Protein AF-0000000076768616 (afdb_homodimer)

Organism: Aegilops tauschii subsp. strangulata (NCBI:txid200361)

Nearest PDB structures (foldseek):
  6e4b-assembly2_D  TM=9.275E-01  e=1.689E-17  Escherichia coli K-12
  4ij6-assembly1_B  TM=8.969E-01  e=1.134E-17  Hydrogenobacter thermophilus TK-6
  6e4b-assembly2_C  TM=8.579E-01  e=7.127E-18  Escherichia coli K-12
  4qih-assembly1_B  TM=8.768E-01  e=6.083E-16  Mycobacterium tuberculosis H37Rv
  6nru-assembly5_E  TM=8.543E-01  e=1.880E-15  Shigella flexneri 2a

Foldseek 3Di:
DFFFFAPFKAKEKEWEFFDWPCNVVQFAAFQNQPIAHDPRRLVQLLQLLVVCVPPDAQEEEFAPRHRQVSSCCNSCPPPPHDHHYDNLLGGFHQDPRGGDHLVRCCVVPPPLSVCCVPPLQPRDDPNDNRLQVLLVSLSVVSRVQRPDPIRYYYYGGHFQSVQSNVQVNVPHDSVCRVVAGADHRFMWMKMWGGDPPRDGTDIDGPDGHDGDPPPPD/DFFFFAPFKAKEKEWEFFDWPCNVVQFAAFQNQPIAHDPRRLVQLLQLLVVCVPPDAQEEEFAPRHR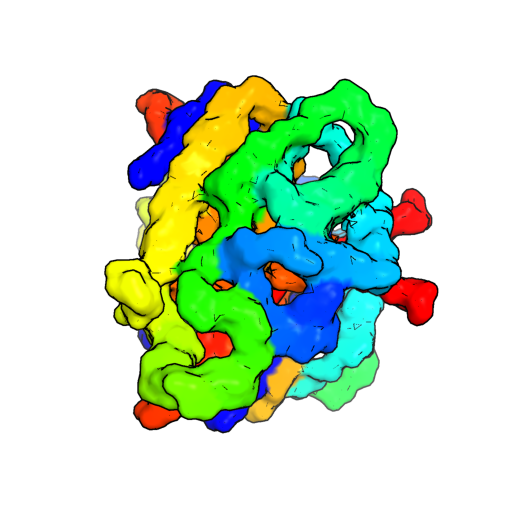QVSSCCNSCPPPPHDHHYDNLLGGFHQDPRGGDHLVRCCVVPPPLSVCCVVPLQPRDDPNDRRLQVLLVSLSVVSRVQRPDPIRYYYYGGHFQSVQSNVQVNVPHDSVCRVVAGADHRFMWMKMWGGDPPRDGTDIDGPDGHDGDPPPPD

Secondary structure (DSSP, 8-state):
-PPPP-SS-EEEEEEE---BHHHHHTB--TT-----B-HHHHHHHHHHHHHTTT---SEEEE-SSHHHHHHHHHHHTT--S-EEE-GGGSPPP-GGGTT-BHHHHHHHHTHHHHHHHH-GGG--BTTB-HHHHHHHHHHHHHHHHHHSS-SEEEEEE-HHHHHHHHHHHTT--GGGTTTB---TT-EEEEEEE--GGGPPPEEEEEEEEE----TT-/-PPPP-SS-EEEEEEE---BHHHHHTB--TT-----B-HHHHHHHHHHHHHTTT---SEEEE-SSHHHHHHHHHHHTT--S-EEE-GGGSPPP-GGGTT-BHHHHHHHHTHHHHHHHH-GGG--BTTB-HHHHHHHHHHHHHHHHHHSS-SEEEEEE-HHHHHHHHHHHTT--GGGTTTB---TT-EEEEEEE--GGGPPPEEEEEEEEE----TT-

Solvent-accessible surface area (backbone atoms only — not comparable to full-atom values): 22005 Å² total; per-residue (Å²): 128,82,64,65,56,37,95,56,58,34,38,40,38,41,28,24,23,24,41,24,48,33,62,77,69,52,31,39,48,43,56,59,63,81,41,38,57,33,74,66,10,49,50,38,19,48,50,41,23,61,74,46,58,87,59,74,64,57,35,30,40,24,10,64,40,48,28,16,37,54,27,40,50,53,42,48,57,84,58,91,59,54,76,42,72,36,72,70,38,34,35,41,57,46,64,90,53,43,68,31,34,62,69,54,37,42,71,74,44,40,68,60,41,50,37,41,74,74,42,41,56,79,27,67,53,93,88,34,44,36,46,53,54,40,44,54,36,25,52,55,47,48,48,57,61,68,66,39,88,53,47,26,36,37,35,25,22,28,55,61,35,48,38,31,39,56,32,48,67,70,70,45,63,58,88,48,69,83,23,52,45,57,48,66,30,10,34,26,32,38,40,36,37,49,37,79,92,71,33,49,42,48,57,26,47,48,28,32,28,44,61,89,75,69,75,88,108,131,82,64,64,56,39,95,56,58,33,38,41,38,39,28,23,24,25,42,24,49,32,61,76,68,52,30,38,49,44,56,58,63,81,41,38,57,34,73,66,10,50,52,39,18,47,51,40,22,61,74,46,60,86,59,75,65,57,34,32,40,25,9,66,39,48,27,17,38,53,30,40,50,53,42,48,56,83,58,90,59,54,75,43,71,36,72,70,39,32,34,41,57,47,65,88,54,42,68,31,37,63,69,53,37,43,72,75,45,39,68,60,42,50,37,41,74,74,42,41,55,78,28,65,53,93,89,34,42,37,47,52,54,39,43,53,36,26,51,56,48,49,48,57,61,68,66,38,89,53,46,26,34,35,35,24,22,27,57,62,36,48,37,31,38,56,31,49,67,70,71,44,64,60,86,49,68,85,23,51,45,58,49,67,29,11,34,26,33,38,38,36,37,47,36,78,90,71,33,48,42,50,56,27,45,49,27,31,29,43,59,87,74,70,77,87,107

InterPro domains:
  IPR001345 Phosphoglycerate/bisphosphoglycerate mutase, active site [PS00175] (14-23)
  IPR013078 Histidine phosphatase superfamily, clade-1 [PF00300] (12-195)
  IPR013078 Histidine phosphatase superfamily, clade-1 [SM00855] (11-165)
  IPR013078 Histidine phosphatase superfamily, clade-1 [cd07067] (11-199)
  IPR029033 Histidine phosphatase superfamily [G3DSA:3.40.50.1240] (10-214)
  IPR029033 Histidine phosphatase superfamily [SSF53254] (10-208)
  IPR050275 Phosphoglycerate Mutase/Phosphatase [PTHR48100] (5-196)

pLDDT: mean 94.3, std 9.16, range [26.78, 98.81]

Radius of gyration: 22.11 Å; Cα contacts (8 Å, |Δi|>4): 945; chains: 2; bounding box: 49×60×54 Å

Structure (mmCIF, N/CA/C/O backbone):
data_AF-0000000076768616-model_v1
#
loop_
_entity.id
_entity.type
_entity.pdbx_description
1 polymer 2-carboxy-D-arabinitol-1-phosphatase
#
loop_
_atom_site.group_PDB
_atom_site.id
_atom_site.type_symbol
_atom_site.label_atom_id
_atom_site.label_alt_id
_atom_site.label_comp_id
_atom_site.label_asym_id
_atom_site.label_entity_id
_atom_site.label_seq_id
_atom_site.pdbx_PDB_ins_code
_atom_site.Cartn_x
_atom_site.Cartn_y
_atom_site.Cartn_z
_atom_site.occupancy
_atom_site.B_iso_or_equiv
_atom_site.auth_seq_id
_atom_site.auth_comp_id
_atom_site.auth_asym_id
_atom_site.auth_atom_id
_atom_site.pdbx_PDB_model_num
ATOM 1 N N . PRO A 1 1 ? -10.961 -3.754 -18.469 1 75.12 1 PRO A N 1
ATOM 2 C CA . PRO A 1 1 ? -12.328 -3.301 -18.188 1 75.12 1 PRO A CA 1
ATOM 3 C C . PRO A 1 1 ? -12.461 -2.641 -16.812 1 75.12 1 PRO A C 1
ATOM 5 O O . PRO A 1 1 ? -11.703 -2.971 -15.898 1 75.12 1 PRO A O 1
ATOM 8 N N . PRO A 1 2 ? -13.414 -1.678 -16.672 1 87.44 2 PRO A N 1
ATOM 9 C CA . PRO A 1 2 ? -13.672 -1.09 -15.359 1 87.44 2 PRO A CA 1
ATOM 10 C C . PRO A 1 2 ? -14.25 -2.096 -14.367 1 87.44 2 PRO A C 1
ATOM 12 O O . PRO A 1 2 ? -14.812 -3.113 -14.773 1 87.44 2 PRO A O 1
ATOM 15 N N . LEU A 1 3 ? -14.008 -1.888 -13.094 1 96 3 LEU A N 1
ATOM 16 C CA . LEU A 1 3 ? -14.594 -2.717 -12.047 1 96 3 LEU A CA 1
ATOM 17 C C . LEU A 1 3 ? -16.109 -2.689 -12.117 1 96 3 LEU A C 1
ATOM 19 O O . LEU A 1 3 ? -16.703 -1.68 -12.508 1 96 3 LEU A O 1
ATOM 23 N N . PRO A 1 4 ? -16.766 -3.781 -11.836 1 95.69 4 PRO A N 1
ATOM 24 C CA . PRO A 1 4 ? -18.234 -3.799 -11.844 1 95.69 4 PRO A CA 1
ATOM 25 C C . PRO A 1 4 ? -18.844 -2.91 -10.758 1 95.69 4 PRO A C 1
ATOM 27 O O . PRO A 1 4 ? -18.25 -2.742 -9.688 1 95.69 4 PRO A O 1
ATOM 30 N N . PRO A 1 5 ? -19.984 -2.316 -11.078 1 95.31 5 PRO A N 1
ATOM 31 C CA . PRO A 1 5 ? -20.656 -1.546 -10.031 1 95.31 5 PRO A CA 1
ATOM 32 C C . PRO A 1 5 ? -21.031 -2.398 -8.82 1 95.31 5 PRO A C 1
ATOM 34 O O . PRO A 1 5 ? -21.25 -3.604 -8.953 1 95.31 5 PRO A O 1
ATOM 37 N N . LEU A 1 6 ? -21.031 -1.812 -7.656 1 96.44 6 LEU A N 1
ATOM 38 C CA . LEU A 1 6 ? -21.375 -2.494 -6.41 1 96.44 6 LEU A CA 1
ATOM 39 C C . LEU A 1 6 ? -22.594 -1.862 -5.758 1 96.44 6 LEU A C 1
ATOM 41 O O . LEU A 1 6 ? -22.75 -0.64 -5.785 1 96.44 6 LEU A O 1
ATOM 45 N N . ALA A 1 7 ? -23.391 -2.684 -5.207 1 93.5 7 ALA A N 1
ATOM 46 C CA . ALA A 1 7 ? -24.578 -2.213 -4.488 1 93.5 7 ALA A CA 1
ATOM 47 C C . ALA A 1 7 ? -24.234 -1.854 -3.047 1 93.5 7 ALA A C 1
ATOM 49 O O . ALA A 1 7 ? -24.891 -1.015 -2.434 1 93.5 7 ALA A O 1
ATOM 50 N N . GLU A 1 8 ? -23.203 -2.539 -2.527 1 95.62 8 GLU A N 1
ATOM 51 C CA . GLU A 1 8 ? -22.766 -2.324 -1.15 1 95.62 8 GLU A CA 1
ATOM 52 C C . GLU A 1 8 ? -21.25 -2.336 -1.046 1 95.62 8 GLU A C 1
ATOM 54 O O . GLU A 1 8 ? -20.562 -2.867 -1.923 1 95.62 8 GLU A O 1
ATOM 59 N N . ALA A 1 9 ? -20.797 -1.754 0.053 1 97.38 9 ALA A N 1
ATOM 60 C CA . ALA A 1 9 ? -19.359 -1.729 0.29 1 97.38 9 ALA A CA 1
ATOM 61 C C . ALA A 1 9 ? -18.812 -3.143 0.448 1 97.38 9 ALA A C 1
ATOM 63 O O . ALA A 1 9 ? -19.484 -4.023 0.981 1 97.38 9 ALA A O 1
ATOM 64 N N . LYS A 1 10 ? -17.656 -3.32 -0.034 1 97.94 10 LYS A N 1
ATOM 65 C CA . LYS A 1 10 ? -17 -4.625 0.04 1 97.94 10 LYS A CA 1
ATOM 66 C C . LYS A 1 10 ? -15.539 -4.488 0.464 1 97.94 10 LYS A C 1
ATOM 68 O O . LYS A 1 10 ? -14.844 -3.564 0.031 1 97.94 10 LYS A O 1
ATOM 73 N N . ARG A 1 11 ? -15.156 -5.379 1.298 1 98.38 11 ARG A N 1
ATOM 74 C CA . ARG A 1 11 ? -13.75 -5.488 1.665 1 98.38 11 ARG A CA 1
ATOM 75 C C . ARG A 1 11 ? -13.141 -6.777 1.126 1 98.38 11 ARG A C 1
ATOM 77 O O . ARG A 1 11 ? -13.742 -7.848 1.233 1 98.38 11 ARG A O 1
ATOM 84 N N . VAL A 1 12 ? -11.984 -6.691 0.519 1 98.56 12 VAL A N 1
ATOM 85 C CA . VAL A 1 12 ? -11.25 -7.848 0.017 1 98.56 12 VAL A CA 1
ATOM 86 C C . VAL A 1 12 ? -9.867 -7.898 0.663 1 98.56 12 VAL A C 1
ATOM 88 O O . VAL A 1 12 ? -9.102 -6.934 0.59 1 98.56 12 VAL A O 1
ATOM 91 N N . VAL A 1 13 ? -9.531 -8.992 1.31 1 98.38 13 VAL A N 1
ATOM 92 C CA . VAL A 1 13 ? -8.227 -9.234 1.906 1 98.38 13 VAL A CA 1
ATOM 93 C C . VAL A 1 13 ? -7.441 -10.227 1.046 1 98.38 13 VAL A C 1
ATOM 95 O O . VAL A 1 13 ? -7.91 -11.336 0.782 1 98.38 13 VAL A O 1
ATOM 98 N N . LEU A 1 14 ? -6.297 -9.805 0.548 1 98.62 14 LEU A N 1
ATOM 99 C CA . LEU A 1 14 ? -5.414 -10.633 -0.269 1 98.62 14 LEU A CA 1
ATOM 100 C C . LEU A 1 14 ? -4.258 -11.18 0.561 1 98.62 14 LEU A C 1
ATOM 102 O O . LEU A 1 14 ? -3.541 -10.414 1.214 1 98.62 14 LEU A O 1
ATOM 106 N N . VAL A 1 15 ? -4.043 -12.469 0.517 1 98.38 15 VAL A N 1
ATOM 107 C CA . VAL A 1 15 ? -2.934 -13.102 1.23 1 98.38 15 VAL A CA 1
ATOM 108 C C . VAL A 1 15 ? -2.084 -13.914 0.256 1 98.38 15 VAL A C 1
ATOM 110 O O . VAL A 1 15 ? -2.617 -14.648 -0.576 1 98.38 15 VAL A O 1
ATOM 113 N N . ARG A 1 16 ? -0.813 -13.719 0.316 1 98.69 16 ARG A N 1
ATOM 114 C CA . ARG A 1 16 ? 0.1 -14.578 -0.428 1 98.69 16 ARG A CA 1
ATOM 115 C C . ARG A 1 16 ? 0.309 -15.906 0.293 1 98.69 16 ARG A C 1
ATOM 117 O O . ARG A 1 16 ? 0.349 -15.953 1.524 1 98.69 16 ARG A O 1
ATOM 124 N N . HIS A 1 17 ? 0.517 -16.906 -0.441 1 98.69 17 HIS A N 1
ATOM 125 C CA . HIS A 1 17 ? 0.752 -18.219 0.17 1 98.69 17 HIS A CA 1
ATOM 126 C C . HIS A 1 17 ? 2.012 -18.203 1.027 1 98.69 17 HIS A C 1
ATOM 128 O O . HIS A 1 17 ? 2.852 -17.312 0.892 1 98.69 17 HIS A O 1
ATOM 134 N N . GLY A 1 18 ? 2.111 -19.25 1.915 1 98.31 18 GLY A N 1
ATOM 135 C CA . GLY A 1 18 ? 3.301 -19.406 2.736 1 98.31 18 GLY A CA 1
ATOM 136 C C . GLY A 1 18 ? 4.516 -19.859 1.947 1 98.31 18 GLY A C 1
ATOM 137 O O . GLY A 1 18 ? 4.402 -20.203 0.767 1 98.31 18 GLY A O 1
ATOM 138 N N . GLN A 1 19 ? 5.605 -19.891 2.639 1 98.44 19 GLN A N 1
ATOM 139 C CA . GLN A 1 19 ? 6.828 -20.328 1.972 1 98.44 19 GLN A CA 1
ATOM 140 C C . GLN A 1 19 ? 6.672 -21.734 1.39 1 98.44 19 GLN A C 1
ATOM 142 O O . GLN A 1 19 ? 6.219 -22.641 2.078 1 98.44 19 GLN A O 1
ATOM 147 N N . SER A 1 20 ? 6.965 -21.859 0.11 1 98.62 20 SER A N 1
ATOM 148 C CA . SER A 1 20 ? 6.93 -23.156 -0.563 1 98.62 20 SER A CA 1
ATOM 149 C C . SER A 1 20 ? 8.328 -23.766 -0.686 1 98.62 20 SER A C 1
ATOM 151 O O . SER A 1 20 ? 9.328 -23.078 -0.434 1 98.62 20 SER A O 1
ATOM 153 N N . THR A 1 21 ? 8.438 -24.984 -1.07 1 98.44 21 THR A N 1
ATOM 154 C CA . THR A 1 21 ? 9.711 -25.656 -1.28 1 98.44 21 THR A CA 1
ATOM 155 C C . THR A 1 21 ? 10.523 -24.969 -2.373 1 98.44 21 THR A C 1
ATOM 157 O O . THR A 1 21 ? 11.742 -24.828 -2.258 1 98.44 21 THR A O 1
ATOM 160 N N . TRP A 1 22 ? 9.875 -24.453 -3.412 1 97.25 22 TRP A N 1
ATOM 161 C CA . TRP A 1 22 ? 10.609 -23.812 -4.496 1 97.25 22 TRP A CA 1
ATOM 162 C C . TRP A 1 22 ? 11.008 -22.391 -4.117 1 97.25 22 TRP A C 1
ATOM 164 O O . TRP A 1 22 ? 11.992 -21.844 -4.629 1 97.25 22 TRP A O 1
ATOM 174 N N . ASN A 1 23 ? 10.172 -21.719 -3.246 1 96.88 23 ASN A N 1
ATOM 175 C CA . ASN A 1 23 ? 10.68 -20.5 -2.643 1 96.88 23 ASN A CA 1
ATOM 176 C C . ASN A 1 23 ? 12.008 -20.719 -1.938 1 96.88 23 ASN A C 1
ATOM 178 O O . ASN A 1 23 ? 12.961 -19.969 -2.143 1 96.88 23 ASN A O 1
ATOM 182 N N . ALA A 1 24 ? 12.031 -21.719 -1.066 1 97.25 24 ALA A N 1
ATOM 183 C CA . ALA A 1 24 ? 13.203 -22.031 -0.248 1 97.25 24 ALA A CA 1
ATOM 184 C C . ALA A 1 24 ? 14.406 -22.375 -1.12 1 97.25 24 ALA A C 1
ATOM 186 O O . ALA A 1 24 ? 15.547 -22.031 -0.78 1 97.25 24 ALA A O 1
ATOM 187 N N . ASP A 1 25 ? 14.172 -22.938 -2.264 1 96 25 ASP A N 1
ATOM 188 C CA . ASP A 1 25 ? 15.227 -23.359 -3.186 1 96 25 ASP A CA 1
ATOM 189 C C . ASP A 1 25 ? 15.672 -22.203 -4.07 1 96 25 ASP A C 1
ATOM 191 O O . ASP A 1 25 ? 16.719 -22.266 -4.711 1 96 25 ASP A O 1
ATOM 195 N N . GLY A 1 26 ? 14.812 -21.172 -4.129 1 96 26 GLY A N 1
ATOM 196 C CA . GLY A 1 26 ? 15.07 -20.109 -5.078 1 96 26 GLY A CA 1
ATOM 197 C C . GLY A 1 26 ? 14.742 -20.484 -6.512 1 96 26 GLY A C 1
ATOM 198 O O . GLY A 1 26 ? 15.438 -20.062 -7.441 1 96 26 GLY A O 1
ATOM 199 N N . ARG A 1 27 ? 13.805 -21.328 -6.695 1 96.62 27 ARG A N 1
ATOM 200 C CA . ARG A 1 27 ? 13.383 -21.812 -8.008 1 96.62 27 ARG A CA 1
ATOM 201 C C . ARG A 1 27 ? 12.188 -21.016 -8.523 1 96.62 27 ARG A C 1
ATOM 203 O O . ARG A 1 27 ? 11.258 -20.719 -7.762 1 96.62 27 ARG A O 1
ATOM 210 N N . ILE A 1 28 ? 12.188 -20.75 -9.789 1 96.5 28 ILE A N 1
ATOM 211 C CA . ILE A 1 28 ? 11.07 -20.062 -10.414 1 96.5 28 ILE A CA 1
ATOM 212 C C . ILE A 1 28 ? 9.844 -20.969 -10.438 1 96.5 28 ILE A C 1
ATOM 214 O O . ILE A 1 28 ? 9.859 -22.031 -11.078 1 96.5 28 ILE A O 1
ATOM 218 N N . GLN A 1 29 ? 8.812 -20.578 -9.844 1 96.44 29 GLN A N 1
ATOM 219 C CA . GLN A 1 29 ? 7.641 -21.453 -9.711 1 96.44 29 GLN A CA 1
ATOM 220 C C . GLN A 1 29 ? 6.648 -21.203 -10.844 1 96.44 29 GLN A C 1
ATOM 222 O O . GLN A 1 29 ? 6.254 -22.141 -11.539 1 96.44 29 GLN A O 1
ATOM 227 N N . GLY A 1 30 ? 6.328 -19.922 -11.008 1 97.06 30 GLY A N 1
ATOM 228 C CA . GLY A 1 30 ? 5.238 -19.609 -11.914 1 97.06 30 GLY A CA 1
ATOM 229 C C . GLY A 1 30 ? 3.951 -20.344 -11.578 1 97.06 30 GLY A C 1
ATOM 230 O O . GLY A 1 30 ? 3.594 -20.469 -10.398 1 97.06 30 GLY A O 1
ATOM 231 N N . SER A 1 31 ? 3.277 -20.844 -12.594 1 97.06 31 SER A N 1
ATOM 232 C CA . SER A 1 31 ? 1.99 -21.484 -12.367 1 97.06 31 SER A CA 1
ATOM 233 C C . SER A 1 31 ? 2.148 -23 -12.227 1 97.06 31 SER A C 1
ATOM 235 O O . SER A 1 31 ? 1.168 -23.734 -12.305 1 97.06 31 SER A O 1
ATOM 237 N N . SER A 1 32 ? 3.385 -23.438 -12.016 1 96.25 32 SER A N 1
ATOM 238 C CA . SER A 1 32 ? 3.594 -24.859 -11.766 1 96.25 32 SER A CA 1
ATOM 239 C C . SER A 1 32 ? 3.002 -25.281 -10.422 1 96.25 32 SER A C 1
ATOM 241 O O . SER A 1 32 ? 2.939 -24.469 -9.484 1 96.25 32 SER A O 1
ATOM 243 N N . ASP A 1 33 ? 2.613 -26.516 -10.344 1 97.56 33 ASP A N 1
ATOM 244 C CA . ASP A 1 33 ? 1.964 -26.984 -9.117 1 97.56 33 ASP A CA 1
ATOM 245 C C . ASP A 1 33 ? 2.84 -28 -8.383 1 97.56 33 ASP A C 1
ATOM 247 O O . ASP A 1 33 ? 2.332 -28.859 -7.664 1 97.56 33 ASP A O 1
ATOM 251 N N . PHE A 1 34 ? 4.066 -27.922 -8.484 1 96.56 34 PHE A N 1
ATOM 252 C CA . PHE A 1 34 ? 4.961 -28.938 -7.941 1 96.56 34 PHE A CA 1
ATOM 253 C C . PHE A 1 34 ? 5.406 -28.578 -6.531 1 96.56 34 PHE A C 1
ATOM 255 O O . PHE A 1 34 ? 5.773 -29.438 -5.742 1 96.56 34 PHE A O 1
ATOM 262 N N . SER A 1 35 ? 5.414 -27.344 -6.227 1 97.62 35 SER A N 1
ATOM 263 C CA . SER A 1 35 ? 5.91 -26.922 -4.918 1 97.62 35 SER A CA 1
ATOM 264 C C . SER A 1 35 ? 4.809 -27 -3.863 1 97.62 35 SER A C 1
ATOM 266 O O . SER A 1 35 ? 3.637 -26.766 -4.164 1 97.62 35 SER A O 1
ATOM 268 N N . VAL A 1 36 ? 5.176 -27.281 -2.689 1 98.44 36 VAL A N 1
ATOM 269 C CA . VAL A 1 36 ? 4.27 -27.359 -1.547 1 98.44 36 VAL A CA 1
ATOM 270 C C . VAL A 1 36 ? 4.82 -26.516 -0.396 1 98.44 36 VAL A C 1
ATOM 272 O O . VAL A 1 36 ? 5.957 -26.047 -0.452 1 98.44 36 VAL A O 1
ATOM 275 N N . LEU A 1 37 ? 4.031 -26.312 0.604 1 98.62 37 LEU A N 1
ATOM 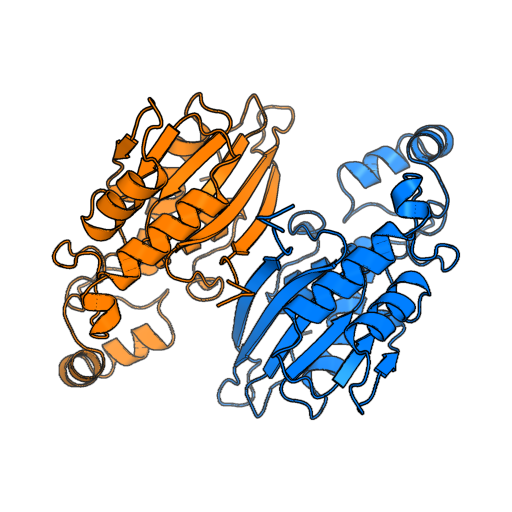276 C CA . LEU A 1 37 ? 4.477 -25.5 1.731 1 98.62 37 LEU A CA 1
ATOM 277 C C . LEU A 1 37 ? 5.594 -26.203 2.498 1 98.62 37 LEU A C 1
ATOM 279 O O . LEU A 1 37 ? 5.551 -27.422 2.691 1 98.62 37 LEU A O 1
ATOM 283 N N . THR A 1 38 ? 6.578 -25.484 2.922 1 98.62 38 THR A N 1
ATOM 284 C CA . THR A 1 38 ? 7.535 -25.938 3.92 1 98.62 38 THR A CA 1
ATOM 285 C C . THR A 1 38 ? 6.938 -25.859 5.32 1 98.62 38 THR A C 1
ATOM 287 O O . THR A 1 38 ? 5.883 -25.266 5.516 1 98.62 38 THR A O 1
ATOM 290 N N . PRO A 1 39 ? 7.547 -26.469 6.285 1 98.25 39 PRO A N 1
ATOM 291 C CA . PRO A 1 39 ? 7.09 -26.25 7.66 1 98.25 39 PRO A CA 1
ATOM 292 C C . PRO A 1 39 ? 7.027 -24.781 8.047 1 98.25 39 PRO A C 1
ATOM 294 O O . PRO A 1 39 ? 6.09 -24.359 8.727 1 98.25 39 PRO A O 1
ATOM 297 N N . LYS A 1 40 ? 7.996 -24.078 7.613 1 97.44 40 LYS A N 1
ATOM 298 C CA . LYS A 1 40 ? 7.98 -22.641 7.84 1 97.44 40 LYS A CA 1
ATOM 299 C C . LYS A 1 40 ? 6.758 -21.984 7.191 1 97.44 40 LYS A C 1
ATOM 301 O O . LYS A 1 40 ? 6.121 -21.125 7.785 1 97.44 40 LYS A O 1
ATOM 306 N N . GLY A 1 41 ? 6.5 -22.375 6 1 98.06 41 GLY A N 1
ATOM 307 C CA . GLY A 1 41 ? 5.328 -21.875 5.301 1 98.06 41 GLY A CA 1
ATOM 308 C C . GLY A 1 41 ? 4.027 -22.172 6.023 1 98.06 41 GLY A C 1
ATOM 309 O O . GLY A 1 41 ? 3.121 -21.328 6.043 1 98.06 41 GLY A O 1
ATOM 310 N N . GLU A 1 42 ? 3.947 -23.328 6.578 1 98 42 GLU A N 1
ATOM 311 C CA . GLU A 1 42 ? 2.76 -23.672 7.355 1 98 42 GLU A CA 1
ATOM 312 C C . GLU A 1 42 ? 2.652 -22.828 8.617 1 98 42 GLU A C 1
ATOM 314 O O . GLU A 1 42 ? 1.562 -22.391 8.984 1 98 42 GLU A O 1
ATOM 319 N N . SER A 1 43 ? 3.76 -22.641 9.234 1 96.75 43 SER A N 1
ATOM 320 C CA . SER A 1 43 ? 3.785 -21.781 10.414 1 96.75 43 SER A CA 1
ATOM 321 C C . SER A 1 43 ? 3.375 -20.359 10.078 1 96.75 43 SER A C 1
ATOM 323 O O . SER A 1 43 ? 2.65 -19.719 10.844 1 96.75 43 SER A O 1
ATOM 325 N N . GLN A 1 44 ? 3.822 -19.875 8.969 1 96.12 44 GLN A N 1
ATOM 326 C CA . GLN A 1 44 ? 3.43 -18.547 8.492 1 96.12 44 GLN A CA 1
ATOM 327 C C . GLN A 1 44 ? 1.92 -18.469 8.281 1 96.12 44 GLN A C 1
ATOM 329 O O . GLN A 1 44 ? 1.284 -17.484 8.688 1 96.12 44 GLN A O 1
ATOM 334 N N . ALA A 1 45 ? 1.385 -19.484 7.68 1 96.62 45 ALA A N 1
ATOM 335 C CA . ALA A 1 45 ? -0.054 -19.531 7.434 1 96.62 45 ALA A CA 1
ATOM 336 C C . ALA A 1 45 ? -0.836 -19.516 8.742 1 96.62 45 ALA A C 1
ATOM 338 O O . ALA A 1 45 ? -1.868 -18.859 8.852 1 96.62 45 ALA A O 1
ATOM 339 N N . GLU A 1 46 ? -0.36 -20.234 9.711 1 95.38 46 GLU A N 1
ATOM 340 C CA . GLU A 1 46 ? -0.99 -20.25 11.023 1 95.38 46 GLU A CA 1
ATOM 341 C C . GLU A 1 46 ? -0.975 -18.859 11.664 1 95.38 46 GLU A C 1
ATOM 343 O O . GLU A 1 46 ? -1.956 -18.438 12.281 1 95.38 46 GLU A O 1
ATOM 348 N N . THR A 1 47 ? 0.12 -18.234 11.492 1 92.06 47 THR A N 1
ATOM 349 C CA . THR A 1 47 ? 0.237 -16.875 12.016 1 92.06 47 THR A CA 1
ATOM 350 C C . THR A 1 47 ? -0.767 -15.945 11.336 1 92.06 47 THR A C 1
ATOM 352 O O . THR A 1 47 ? -1.403 -15.125 11.992 1 92.06 47 THR A O 1
ATOM 355 N N . SER A 1 48 ? -0.868 -16.062 10.055 1 92.88 48 SER A N 1
ATOM 356 C CA . SER A 1 48 ? -1.854 -15.273 9.32 1 92.88 48 SER A CA 1
ATOM 357 C C . SER A 1 48 ? -3.271 -15.594 9.789 1 92.88 48 SER A C 1
ATOM 359 O O . SER A 1 48 ? -4.117 -14.703 9.875 1 92.88 48 SER A O 1
ATOM 361 N N . ARG A 1 49 ? -3.521 -16.844 9.992 1 93.19 49 ARG A N 1
ATOM 362 C CA . ARG A 1 49 ? -4.816 -17.25 10.539 1 93.19 49 ARG A CA 1
ATOM 363 C C . ARG A 1 49 ? -5.133 -16.484 11.82 1 93.19 49 ARG A C 1
ATOM 365 O O . ARG A 1 49 ? -6.23 -15.953 11.969 1 93.19 49 ARG A O 1
ATOM 372 N N . LEU A 1 50 ? -4.168 -16.438 12.688 1 89.44 50 LEU A N 1
ATOM 373 C CA . LEU A 1 50 ? -4.355 -15.758 13.969 1 89.44 50 LEU A CA 1
ATOM 374 C C . LEU A 1 50 ? -4.562 -14.258 13.758 1 89.44 50 LEU A C 1
ATOM 376 O O . LEU A 1 50 ? -5.402 -13.648 14.43 1 89.44 50 LEU A O 1
ATOM 380 N N . MET A 1 51 ? -3.809 -13.742 12.859 1 87.69 51 MET A N 1
ATOM 381 C CA . MET A 1 51 ? -3.926 -12.32 12.547 1 87.69 51 MET A CA 1
ATOM 382 C C . MET A 1 51 ? -5.32 -11.992 12.023 1 87.69 51 MET A C 1
ATOM 384 O O . MET A 1 51 ? -5.848 -10.914 12.289 1 87.69 51 MET A O 1
ATOM 388 N N . LEU A 1 52 ? -5.934 -12.914 11.367 1 91.12 52 LEU A N 1
ATOM 389 C CA . LEU A 1 52 ? -7.211 -12.68 10.711 1 91.12 52 LEU A CA 1
ATOM 390 C C . LEU A 1 52 ? -8.352 -13.328 11.484 1 91.12 52 LEU A C 1
ATOM 392 O O . LEU A 1 52 ? -9.477 -13.422 10.977 1 91.12 52 LEU A O 1
ATOM 396 N N . LEU A 1 53 ? -8.109 -13.773 12.664 1 88.62 53 LEU A N 1
ATOM 397 C CA . LEU A 1 53 ? -9.055 -14.562 13.445 1 88.62 53 LEU A CA 1
ATOM 398 C C . LEU A 1 53 ? -10.32 -13.758 13.742 1 88.62 53 LEU A C 1
ATOM 400 O O . LEU A 1 53 ? -11.422 -14.305 13.734 1 88.62 53 LEU A O 1
ATOM 404 N N . ALA A 1 54 ? -10.203 -12.5 13.984 1 87.62 54 ALA A N 1
ATOM 405 C CA . ALA A 1 54 ? -11.328 -11.664 14.375 1 87.62 54 ALA A CA 1
ATOM 406 C C . ALA A 1 54 ? -12.125 -11.203 13.156 1 87.62 54 ALA A C 1
ATOM 408 O O . ALA A 1 54 ? -13.242 -10.703 13.289 1 87.62 54 ALA A O 1
ATOM 409 N N . ASP A 1 55 ? -11.539 -11.344 12.008 1 90.56 55 ASP A N 1
ATOM 410 C CA . ASP A 1 55 ? -12.203 -10.93 10.773 1 90.56 55 ASP A CA 1
ATOM 411 C C . ASP A 1 55 ? -13.25 -11.953 10.344 1 90.56 55 ASP A C 1
ATOM 413 O O . ASP A 1 55 ? -13.023 -13.164 10.445 1 90.56 55 ASP A O 1
ATOM 417 N N . SER A 1 56 ? -14.398 -11.469 9.977 1 92.31 56 SER A N 1
ATOM 418 C CA . SER A 1 56 ? -15.414 -12.32 9.375 1 92.31 56 SER A CA 1
ATOM 419 C C . SER A 1 56 ? -15.328 -12.305 7.855 1 92.31 56 SER A C 1
ATOM 421 O O . SER A 1 56 ? -15.227 -11.234 7.25 1 92.31 56 SER A O 1
ATOM 423 N N . PHE A 1 57 ? -15.281 -13.5 7.293 1 95.69 57 PHE A N 1
ATOM 424 C CA . PHE A 1 57 ? -15.242 -13.617 5.84 1 95.69 57 PHE A CA 1
ATOM 425 C C . PHE A 1 57 ? -16.453 -14.383 5.328 1 95.69 57 PHE A C 1
ATOM 427 O O . PHE A 1 57 ? -16.844 -15.406 5.906 1 95.69 57 PHE A O 1
ATOM 434 N N . ASP A 1 58 ? -17.031 -13.953 4.246 1 95.06 58 ASP A N 1
ATOM 435 C CA . ASP A 1 58 ? -18.188 -14.594 3.635 1 95.06 58 ASP A CA 1
ATOM 436 C C . ASP A 1 58 ? -17.766 -15.648 2.619 1 95.06 58 ASP A C 1
ATOM 438 O O . ASP A 1 58 ? -18.547 -16.531 2.271 1 95.06 58 ASP A O 1
ATOM 442 N N . ALA A 1 59 ? -16.578 -15.547 2.117 1 95.19 59 ALA A N 1
ATOM 443 C CA . ALA A 1 59 ? -16.031 -16.484 1.137 1 95.19 59 ALA A CA 1
ATOM 444 C C . ALA A 1 59 ? -14.516 -16.391 1.072 1 95.19 59 ALA A C 1
ATOM 446 O O . ALA A 1 59 ? -13.93 -15.375 1.474 1 95.19 59 ALA A O 1
ATOM 447 N N . CYS A 1 60 ? -13.953 -17.422 0.647 1 97.06 60 CYS A N 1
ATOM 448 C CA . CYS A 1 60 ? -12.516 -17.453 0.381 1 97.06 60 CYS A CA 1
ATOM 449 C C . CYS A 1 60 ? -12.234 -17.938 -1.038 1 97.06 60 CYS A C 1
ATOM 451 O O . CYS A 1 60 ? -12.562 -19.062 -1.389 1 97.06 60 CYS A O 1
ATOM 453 N N . PHE A 1 61 ? -11.734 -17.047 -1.823 1 98 61 PHE A N 1
ATOM 454 C CA . PHE A 1 61 ? -11.227 -17.438 -3.133 1 98 61 PHE A CA 1
ATOM 455 C C . PHE A 1 61 ? -9.773 -17.891 -3.039 1 98 61 PHE A C 1
ATOM 457 O O . PHE A 1 61 ? -8.977 -17.281 -2.316 1 98 61 PHE A O 1
ATOM 464 N N . THR A 1 62 ? -9.398 -18.922 -3.766 1 97.81 62 THR A N 1
ATOM 465 C CA . THR A 1 62 ? -8.031 -19.422 -3.648 1 97.81 62 THR A CA 1
ATOM 466 C C . THR A 1 62 ? -7.504 -19.875 -5.004 1 97.81 62 THR A C 1
ATOM 468 O O . THR A 1 62 ? -8.266 -20.359 -5.844 1 97.81 62 THR A O 1
ATOM 471 N N . SER A 1 63 ? -6.234 -19.609 -5.211 1 98.38 63 SER A N 1
ATOM 472 C CA . SER A 1 63 ? -5.555 -20.312 -6.293 1 98.38 63 SER A CA 1
ATOM 473 C C . SER A 1 63 ? -5.637 -21.828 -6.109 1 98.38 63 SER A C 1
ATOM 475 O O . SER A 1 63 ? -5.523 -22.328 -4.988 1 98.38 63 SER A O 1
ATOM 477 N N . PRO A 1 64 ? -5.797 -22.578 -7.227 1 96.88 64 PRO A N 1
ATOM 478 C CA . PRO A 1 64 ? -5.902 -24.031 -7.09 1 96.88 64 PRO A CA 1
ATOM 479 C C . PRO A 1 64 ? -4.551 -24.703 -6.852 1 96.88 64 PRO A C 1
ATOM 481 O O . PRO A 1 64 ? -4.492 -25.906 -6.57 1 96.88 64 PRO A O 1
ATOM 484 N N . LEU A 1 65 ? -3.49 -24 -7.004 1 98.19 65 LEU A N 1
ATOM 485 C CA . LEU A 1 65 ? -2.168 -24.594 -6.836 1 98.19 65 LEU A CA 1
ATOM 486 C C . LEU A 1 65 ? -1.948 -25.031 -5.395 1 98.19 65 LEU A C 1
ATOM 488 O O . LEU A 1 65 ? -2.369 -24.344 -4.461 1 98.19 65 LEU A O 1
ATOM 492 N N . ALA A 1 66 ? -1.226 -26.031 -5.176 1 98.25 66 ALA A N 1
ATOM 493 C CA . ALA A 1 66 ? -1.106 -26.734 -3.902 1 98.25 66 ALA A CA 1
ATOM 494 C C . ALA A 1 66 ? -0.63 -25.812 -2.795 1 98.25 66 ALA A C 1
ATOM 496 O O . ALA A 1 66 ? -1.162 -25.828 -1.684 1 98.25 66 ALA A O 1
ATOM 497 N N . ARG A 1 67 ? 0.353 -25 -3.025 1 98.44 67 ARG A N 1
ATOM 498 C CA . ARG A 1 67 ? 0.923 -24.125 -2.008 1 98.44 67 ARG A CA 1
ATOM 499 C C . ARG A 1 67 ? -0.102 -23.109 -1.53 1 98.44 67 ARG A C 1
ATOM 501 O O . ARG A 1 67 ? -0.165 -22.781 -0.34 1 98.44 67 ARG A O 1
ATOM 508 N N . SER A 1 68 ? -0.882 -22.594 -2.426 1 98.25 68 SER A N 1
ATOM 509 C CA . SER A 1 68 ? -1.912 -21.609 -2.078 1 98.25 68 SER A CA 1
ATOM 510 C C . SER A 1 68 ? -3.113 -22.297 -1.424 1 98.25 68 SER A C 1
ATOM 512 O O . SER A 1 68 ? -3.633 -21.812 -0.416 1 98.25 68 SER A O 1
ATOM 514 N N . ARG A 1 69 ? -3.518 -23.422 -2.002 1 96.88 69 ARG A N 1
ATOM 515 C CA . ARG A 1 69 ? -4.652 -24.172 -1.458 1 96.88 69 ARG A CA 1
ATOM 516 C C . ARG A 1 69 ? -4.406 -24.562 -0.004 1 96.88 69 ARG A C 1
ATOM 518 O O . ARG A 1 69 ? -5.27 -24.359 0.853 1 96.88 69 ARG A O 1
ATOM 525 N N . ARG A 1 70 ? -3.281 -25.094 0.272 1 97.81 70 ARG A N 1
ATOM 526 C CA . ARG A 1 70 ? -2.939 -25.5 1.631 1 97.81 70 ARG A CA 1
ATOM 527 C C . ARG A 1 70 ? -2.922 -24.297 2.572 1 97.81 70 ARG A C 1
ATOM 529 O O . ARG A 1 70 ? -3.402 -24.375 3.705 1 97.81 70 ARG A O 1
ATOM 536 N N . THR A 1 71 ? -2.373 -23.172 2.145 1 98.38 71 THR A N 1
ATOM 537 C CA . THR A 1 71 ? -2.373 -21.953 2.934 1 98.38 71 THR A CA 1
ATOM 538 C C . THR A 1 71 ? -3.799 -21.516 3.268 1 98.38 71 THR A C 1
ATOM 540 O O . THR A 1 71 ? -4.098 -21.188 4.414 1 98.38 71 THR A O 1
ATOM 543 N N . ALA A 1 72 ? -4.641 -21.547 2.242 1 97.75 72 ALA A N 1
ATOM 544 C CA . ALA A 1 72 ? -6.039 -21.172 2.424 1 97.75 72 ALA A CA 1
ATOM 545 C C . ALA A 1 72 ? -6.73 -22.078 3.436 1 97.75 72 ALA A C 1
ATOM 547 O O . ALA A 1 72 ? -7.492 -21.609 4.285 1 97.75 72 ALA A O 1
ATOM 548 N N . GLU A 1 73 ? -6.477 -23.328 3.328 1 96.5 73 GLU A N 1
ATOM 549 C CA . GLU A 1 73 ? -7.066 -24.297 4.242 1 96.5 73 GLU A CA 1
ATOM 550 C C . GLU A 1 73 ? -6.68 -24.016 5.688 1 96.5 73 GLU A C 1
ATOM 552 O O . GLU A 1 73 ? -7.516 -24.094 6.59 1 96.5 73 GLU A O 1
ATOM 557 N N . ILE A 1 74 ? -5.441 -23.688 5.906 1 96.62 74 ILE A N 1
ATOM 558 C CA . ILE A 1 74 ? -4.957 -23.391 7.25 1 96.62 74 ILE A CA 1
ATOM 559 C C . ILE A 1 74 ? -5.629 -22.125 7.777 1 96.62 74 ILE A C 1
ATOM 561 O O . ILE A 1 74 ? -6.129 -22.109 8.906 1 96.62 74 ILE A O 1
ATOM 565 N N . ILE A 1 75 ? -5.668 -21.078 6.953 1 95.69 75 ILE A N 1
ATOM 566 C CA . ILE A 1 75 ? -6.219 -19.797 7.379 1 95.69 75 ILE A CA 1
ATOM 567 C C . ILE A 1 75 ? -7.727 -19.938 7.598 1 95.69 75 ILE A C 1
ATOM 569 O O . ILE A 1 75 ? -8.273 -19.359 8.539 1 95.69 75 ILE A O 1
ATOM 573 N N . TRP A 1 76 ? -8.281 -20.594 6.676 1 93.56 76 TRP A N 1
ATOM 574 C CA . TRP A 1 76 ? -9.734 -20.75 6.727 1 93.56 76 TRP A CA 1
ATOM 575 C C . TRP A 1 76 ? -10.148 -21.594 7.926 1 93.56 76 TRP A C 1
ATOM 577 O O . TRP A 1 76 ? -11.195 -21.344 8.531 1 93.56 76 TRP A O 1
ATOM 587 N N . ASP A 1 77 ? -9.328 -22.578 8.227 1 88.5 77 ASP A N 1
ATOM 588 C CA . ASP A 1 77 ? -9.477 -23.422 9.406 1 88.5 77 ASP A CA 1
ATOM 589 C C . ASP A 1 77 ? -10.898 -23.969 9.523 1 88.5 77 ASP A C 1
ATOM 591 O O . ASP A 1 77 ? -11.383 -24.656 8.625 1 88.5 77 ASP A O 1
ATOM 595 N N . THR A 1 78 ? -11.656 -23.484 10.594 1 80.56 78 THR A N 1
ATOM 596 C CA . THR A 1 78 ? -12.938 -24.094 10.922 1 80.56 78 THR A CA 1
ATOM 597 C C . THR A 1 78 ? -14.094 -23.25 10.406 1 80.56 78 THR A C 1
ATOM 599 O O . THR A 1 78 ? -15.258 -23.516 10.711 1 80.56 78 THR A O 1
ATOM 602 N N . ARG A 1 79 ? -13.695 -22.359 9.633 1 83.56 79 ARG A N 1
ATOM 603 C CA . ARG A 1 79 ? -14.773 -21.531 9.094 1 83.56 79 ARG A CA 1
ATOM 604 C C . ARG A 1 79 ? -15.672 -22.344 8.172 1 83.56 79 ARG A C 1
ATOM 606 O O . ARG A 1 79 ? -15.195 -23.156 7.387 1 83.56 79 ARG A O 1
ATOM 613 N N . ASP A 1 80 ? -16.953 -22.344 8.383 1 77.88 80 ASP A N 1
ATOM 614 C CA . ASP A 1 80 ? -17.938 -23.156 7.695 1 77.88 80 ASP A CA 1
ATOM 615 C C . ASP A 1 80 ? -18.453 -22.469 6.434 1 77.88 80 ASP A C 1
ATOM 617 O O . ASP A 1 80 ? -19.641 -22.156 6.316 1 77.88 80 ASP A O 1
ATOM 621 N N . LYS A 1 81 ? -17.562 -21.969 5.684 1 75.38 81 LYS A N 1
ATOM 622 C CA . LYS A 1 81 ? -17.984 -21.328 4.441 1 75.38 81 LYS A CA 1
ATOM 623 C C . LYS A 1 81 ? -17.188 -21.844 3.252 1 75.38 81 LYS A C 1
ATOM 625 O O . LYS A 1 81 ? -16.359 -22.75 3.4 1 75.38 81 LYS A O 1
ATOM 630 N N . ASP A 1 82 ? -17.438 -21.312 2.186 1 81.12 82 ASP A N 1
ATOM 631 C CA . ASP A 1 82 ? -16.984 -21.844 0.898 1 81.12 82 ASP A CA 1
ATOM 632 C C . ASP A 1 82 ? -15.531 -21.469 0.628 1 81.12 82 ASP A C 1
ATOM 634 O O . ASP A 1 82 ? -15.141 -20.312 0.773 1 81.12 82 ASP A O 1
ATOM 638 N N . LEU A 1 83 ? -14.711 -22.438 0.509 1 91 83 LEU A N 1
ATOM 639 C CA . LEU A 1 83 ? -13.445 -22.281 -0.196 1 91 83 LEU A CA 1
ATOM 640 C C . LEU A 1 83 ? -13.633 -22.453 -1.699 1 91 83 LEU A C 1
ATOM 642 O O . LEU A 1 83 ? -13.984 -23.547 -2.164 1 91 83 LEU A O 1
ATOM 646 N N . ILE A 1 84 ? -13.477 -21.406 -2.465 1 95.12 84 ILE A N 1
ATOM 647 C CA . ILE A 1 84 ? -13.805 -21.375 -3.885 1 95.12 84 ILE A CA 1
ATOM 648 C C . ILE A 1 84 ? -12.523 -21.344 -4.711 1 95.12 84 ILE A C 1
ATOM 650 O O . ILE A 1 84 ? -11.875 -20.297 -4.824 1 95.12 84 ILE A O 1
ATOM 654 N N . PRO A 1 85 ? -12.18 -22.438 -5.281 1 95.94 85 PRO A N 1
ATOM 655 C CA . PRO A 1 85 ? -11.016 -22.391 -6.176 1 95.94 85 PRO A CA 1
ATOM 656 C C . PRO A 1 85 ? -11.281 -21.609 -7.453 1 95.94 85 PRO A C 1
ATOM 658 O O . PRO A 1 85 ? -12.375 -21.703 -8.023 1 95.94 85 PRO A O 1
ATOM 661 N N . ASP A 1 86 ? -10.406 -20.781 -7.863 1 97.19 86 ASP A N 1
ATOM 662 C CA . ASP A 1 86 ? -10.438 -20 -9.102 1 97.19 86 ASP A CA 1
ATOM 663 C C . ASP A 1 86 ? -9.117 -20.141 -9.859 1 97.19 86 ASP A C 1
ATOM 665 O O . ASP A 1 86 ? -8.086 -19.625 -9.422 1 97.19 86 ASP A O 1
ATOM 669 N N . TYR A 1 87 ? -9.148 -20.734 -10.992 1 97.81 87 TYR A N 1
ATOM 670 C CA . TYR A 1 87 ? -7.938 -21.031 -11.75 1 97.81 87 TYR A CA 1
ATOM 671 C C . TYR A 1 87 ? -7.234 -19.734 -12.172 1 97.81 87 TYR A C 1
ATOM 673 O O . TYR A 1 87 ? -6.008 -19.719 -12.297 1 97.81 87 TYR A O 1
ATOM 681 N N . ASP A 1 88 ? -7.914 -18.719 -12.367 1 98.25 88 ASP A N 1
ATOM 682 C CA . ASP A 1 88 ? -7.34 -17.469 -12.836 1 98.25 88 ASP A CA 1
ATOM 683 C C . ASP A 1 88 ? -6.559 -16.766 -11.727 1 98.25 88 ASP A C 1
ATOM 685 O O . ASP A 1 88 ? -5.836 -15.805 -11.977 1 98.25 88 ASP A O 1
ATOM 689 N N . LEU A 1 89 ? -6.633 -17.281 -10.539 1 98.56 89 LEU A N 1
ATOM 690 C CA . LEU A 1 89 ? -5.848 -16.75 -9.43 1 98.56 89 LEU A CA 1
ATOM 691 C C . LEU A 1 89 ? -4.496 -17.438 -9.336 1 98.56 89 LEU A C 1
ATOM 693 O O . LEU A 1 89 ? -3.699 -17.141 -8.438 1 98.56 89 LEU A O 1
ATOM 697 N N . ARG A 1 90 ? -4.238 -18.281 -10.266 1 98.62 90 ARG A N 1
ATOM 698 C CA . ARG A 1 90 ? -2.93 -18.938 -10.266 1 98.62 90 ARG A CA 1
ATOM 699 C C . ARG A 1 90 ? -1.813 -17.906 -10.445 1 98.62 90 ARG A C 1
ATOM 701 O O . ARG A 1 90 ? -2.062 -16.766 -10.859 1 98.62 90 ARG A O 1
ATOM 708 N N . GLU A 1 91 ? -0.652 -18.391 -10.102 1 98.62 91 GLU A N 1
ATOM 709 C CA . GLU A 1 91 ? 0.512 -17.516 -10.25 1 98.62 91 GLU A CA 1
ATOM 710 C C . GLU A 1 91 ? 0.781 -17.203 -11.719 1 98.62 91 GLU A C 1
ATOM 712 O O . GLU A 1 91 ? 0.189 -17.812 -12.609 1 98.62 91 GLU A O 1
ATOM 717 N N . ILE A 1 92 ? 1.599 -16.25 -12.008 1 98.69 92 ILE A N 1
ATOM 718 C CA . ILE A 1 92 ? 1.989 -15.836 -13.352 1 98.69 92 ILE A CA 1
ATOM 719 C C . ILE A 1 92 ? 2.539 -17.031 -14.117 1 98.69 92 ILE A C 1
ATOM 721 O O . ILE A 1 92 ? 3.266 -17.859 -13.562 1 98.69 92 ILE A O 1
ATOM 725 N N . ASP A 1 93 ? 2.094 -17.141 -15.383 1 98.38 93 ASP A N 1
ATOM 726 C CA . ASP A 1 93 ? 2.662 -18.172 -16.266 1 98.38 93 ASP A CA 1
ATOM 727 C C . ASP A 1 93 ? 4.023 -17.734 -16.797 1 98.38 93 ASP A C 1
ATOM 729 O O . ASP A 1 93 ? 4.133 -16.703 -17.469 1 98.38 93 ASP A O 1
ATOM 733 N N . LEU A 1 94 ? 5.062 -18.578 -16.531 1 97.75 94 LEU A N 1
ATOM 734 C CA . LEU A 1 94 ? 6.395 -18.172 -16.953 1 97.75 94 LEU A CA 1
ATOM 735 C C . LEU A 1 94 ? 6.953 -19.156 -17.984 1 97.75 94 LEU A C 1
ATOM 737 O O . LEU A 1 94 ? 8.133 -19.078 -18.344 1 97.75 94 LEU A O 1
ATOM 741 N N . TYR A 1 95 ? 6.137 -20.125 -18.328 1 97 95 TYR A N 1
ATOM 742 C CA . TYR A 1 95 ? 6.387 -20.984 -19.469 1 97 95 TYR A CA 1
ATOM 743 C C . TYR A 1 95 ? 7.742 -21.672 -19.359 1 97 95 TYR A C 1
ATOM 745 O O . TYR A 1 95 ? 7.996 -22.391 -18.375 1 97 95 TYR A O 1
ATOM 753 N N . SER A 1 96 ? 8.641 -21.469 -20.281 1 96.38 96 SER A N 1
ATOM 754 C CA . SER A 1 96 ? 9.891 -22.219 -20.312 1 96.38 96 SER A CA 1
ATOM 755 C C . SER A 1 96 ? 10.789 -21.828 -19.125 1 96.38 96 SER A C 1
ATOM 757 O O . SER A 1 96 ? 11.758 -22.531 -18.828 1 96.38 96 SER A O 1
ATOM 759 N N . PHE A 1 97 ? 10.523 -20.734 -18.406 1 96.38 97 PHE A N 1
ATOM 760 C CA . PHE A 1 97 ? 11.344 -20.312 -17.281 1 96.38 97 PHE A CA 1
ATOM 761 C C . PHE A 1 97 ? 11.023 -21.141 -16.047 1 96.38 97 PHE A C 1
ATOM 763 O O . PHE A 1 97 ? 11.797 -21.156 -15.086 1 96.38 97 PHE A O 1
ATOM 770 N N . GLN A 1 98 ? 9.828 -21.797 -16.016 1 96.12 98 GLN A N 1
ATOM 771 C CA . GLN A 1 98 ? 9.352 -22.484 -14.812 1 96.12 98 GLN A CA 1
ATOM 772 C C . GLN A 1 98 ? 10.266 -23.656 -14.461 1 96.12 98 GLN A C 1
ATOM 774 O O . GLN A 1 98 ? 10.656 -24.422 -15.344 1 96.12 98 GLN A O 1
ATOM 779 N N . GLY A 1 99 ? 10.609 -23.656 -13.18 1 96.38 99 GLY A N 1
ATOM 780 C CA . GLY A 1 99 ? 11.422 -24.766 -12.688 1 96.38 99 GLY A CA 1
ATOM 781 C C . GLY A 1 99 ? 12.898 -24.438 -12.641 1 96.38 99 GLY A C 1
ATO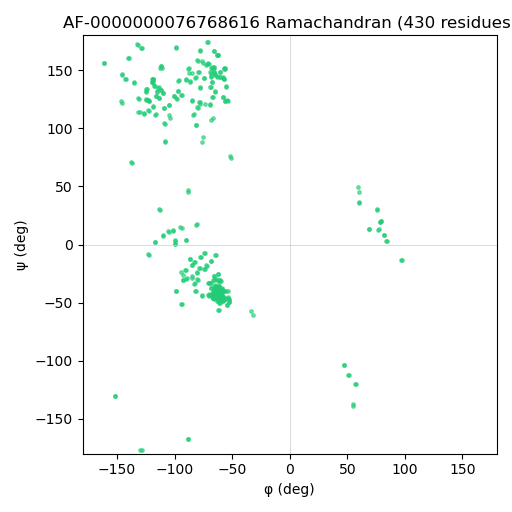M 782 O O . GLY A 1 99 ? 13.68 -25.141 -11.992 1 96.38 99 GLY A O 1
ATOM 783 N N . LEU A 1 100 ? 13.328 -23.375 -13.258 1 95.5 100 LEU A N 1
ATOM 784 C CA . LEU A 1 100 ? 14.742 -23.016 -13.328 1 95.5 100 LEU A CA 1
ATOM 785 C C . LEU A 1 100 ? 15.188 -22.297 -12.062 1 95.5 100 LEU A C 1
ATOM 787 O O . LEU A 1 100 ? 14.422 -21.516 -11.484 1 95.5 100 LEU A O 1
ATOM 791 N N . LEU A 1 101 ? 16.344 -22.562 -11.688 1 95.88 101 LEU A N 1
ATOM 792 C CA . LEU A 1 101 ? 17.031 -21.672 -10.766 1 95.88 101 LEU A CA 1
ATOM 793 C C . LEU A 1 101 ? 17.531 -20.422 -11.484 1 95.88 101 LEU A C 1
ATOM 795 O O . LEU A 1 101 ? 17.719 -20.422 -12.703 1 95.88 101 LEU A O 1
ATOM 799 N N . LYS A 1 102 ? 17.719 -19.438 -10.703 1 89.12 102 LYS A N 1
ATOM 800 C CA . LYS A 1 102 ? 18.125 -18.172 -11.297 1 89.12 102 LYS A CA 1
ATOM 801 C C . LYS A 1 102 ? 19.344 -18.344 -12.195 1 89.12 102 LYS A C 1
ATOM 803 O O . LYS A 1 102 ? 19.375 -17.844 -13.32 1 89.12 102 LYS A O 1
ATOM 808 N N . HIS A 1 103 ? 20.328 -19 -11.664 1 93.62 103 HIS A N 1
ATOM 809 C CA . HIS A 1 103 ? 21.562 -19.172 -12.43 1 93.62 103 HIS A CA 1
ATOM 810 C C . HIS A 1 103 ? 21.344 -20.016 -13.672 1 93.62 103 HIS A C 1
ATOM 812 O O . HIS A 1 103 ? 21.953 -19.766 -14.719 1 93.62 103 HIS A O 1
ATOM 818 N N . GLU A 1 104 ? 20.469 -21 -13.602 1 95.5 104 GLU A N 1
ATOM 819 C CA . GLU A 1 104 ? 20.109 -21.797 -14.766 1 95.5 104 GLU A CA 1
ATOM 820 C C . GLU A 1 104 ? 19.422 -20.953 -15.836 1 95.5 104 GLU A C 1
ATOM 822 O O . GLU A 1 104 ? 19.672 -21.125 -17.031 1 95.5 104 GLU A O 1
ATOM 827 N N . GLY A 1 105 ? 18.531 -20.062 -15.391 1 93.25 105 GLY A N 1
ATOM 828 C CA . GLY A 1 105 ? 17.859 -19.156 -16.312 1 93.25 105 GLY A CA 1
ATOM 829 C C . GLY A 1 105 ? 18.828 -18.281 -17.094 1 93.25 105 GLY A C 1
ATOM 830 O O . GLY A 1 105 ? 18.703 -18.141 -18.312 1 93.25 105 GLY A O 1
ATOM 831 N N . LYS A 1 106 ? 19.734 -17.734 -16.328 1 93.44 106 LYS A N 1
ATOM 832 C CA . LYS A 1 106 ? 20.719 -16.859 -16.953 1 93.44 106 LYS A CA 1
ATOM 833 C C . LYS A 1 106 ? 21.562 -17.641 -17.969 1 93.44 106 LYS A C 1
ATOM 835 O O . LYS A 1 106 ? 21.844 -17.141 -19.062 1 93.44 106 LYS A O 1
ATOM 840 N N . GLU A 1 107 ? 22 -18.797 -17.625 1 95.69 107 GLU A N 1
ATOM 841 C CA . GLU A 1 107 ? 22.844 -19.625 -18.469 1 95.69 107 GLU A CA 1
ATOM 842 C C . GLU A 1 107 ? 22.078 -20.094 -19.719 1 95.69 107 GLU A C 1
ATOM 844 O O . GLU A 1 107 ? 22.625 -20.047 -20.828 1 95.69 107 GLU A O 1
ATOM 849 N N . LYS A 1 108 ? 20.891 -20.469 -19.547 1 95.5 108 LYS A N 1
ATOM 850 C CA . LYS A 1 108 ? 20.125 -21.109 -20.609 1 95.5 108 LYS A CA 1
ATOM 851 C C . LYS A 1 108 ? 19.516 -20.078 -21.547 1 95.5 108 LYS A C 1
ATOM 853 O O . LYS A 1 108 ? 19.406 -20.297 -22.75 1 95.5 108 LYS A O 1
ATOM 858 N N . TYR A 1 109 ? 19.125 -18.891 -21.016 1 94.88 109 TYR A N 1
ATOM 859 C CA . TYR A 1 109 ? 18.312 -17.984 -21.812 1 94.88 109 TYR A CA 1
ATOM 860 C C . TYR A 1 109 ? 18.984 -16.625 -21.953 1 94.88 109 TYR A C 1
ATOM 862 O O . TYR A 1 109 ? 18.516 -15.766 -22.719 1 94.88 109 TYR A O 1
ATOM 870 N N . GLY A 1 110 ? 20.047 -16.375 -21.266 1 92.25 110 GLY A N 1
ATOM 871 C CA . GLY A 1 110 ? 20.922 -15.219 -21.391 1 92.25 110 GLY A CA 1
ATOM 872 C C . GLY A 1 110 ? 20.156 -13.906 -21.438 1 92.25 110 GLY A C 1
ATOM 873 O O . GLY A 1 110 ? 19.578 -13.477 -20.438 1 92.25 110 GLY A O 1
ATOM 874 N N . ALA A 1 111 ? 20.094 -13.391 -22.734 1 92.12 111 ALA A N 1
ATOM 875 C CA . ALA A 1 111 ? 19.547 -12.055 -22.953 1 92.12 111 ALA A CA 1
ATOM 876 C C . ALA A 1 111 ? 18.062 -12 -22.609 1 92.12 111 ALA A C 1
ATOM 878 O O . ALA A 1 111 ? 17.578 -11 -22.078 1 92.12 111 ALA A O 1
ATOM 879 N N . LEU A 1 112 ? 17.422 -13.055 -22.953 1 94.88 112 LEU A N 1
ATOM 880 C CA . LEU A 1 112 ? 15.992 -13.109 -22.656 1 94.88 112 LEU A CA 1
ATOM 881 C C . LEU A 1 112 ? 15.75 -13.055 -21.156 1 94.88 112 LEU A C 1
ATOM 883 O O . LEU A 1 112 ? 14.836 -12.359 -20.703 1 94.88 112 LEU A O 1
ATOM 887 N N . PHE A 1 113 ? 16.5 -13.758 -20.438 1 95.31 113 PHE A N 1
ATOM 888 C CA . PHE A 1 113 ? 16.375 -13.773 -18.984 1 95.31 113 PHE A CA 1
ATOM 889 C C . PHE A 1 113 ? 16.719 -12.406 -18.406 1 95.31 113 PHE A C 1
ATOM 891 O O . PHE A 1 113 ? 16.062 -11.945 -17.469 1 95.31 113 PHE A O 1
ATOM 898 N N . GLN A 1 114 ? 17.688 -11.758 -18.938 1 93.25 114 GLN A N 1
ATOM 899 C CA . GLN A 1 114 ? 18.031 -10.406 -18.516 1 93.25 114 GLN A CA 1
ATOM 900 C C . GLN A 1 114 ? 16.891 -9.43 -18.812 1 93.25 114 GLN A C 1
ATOM 902 O O . GLN A 1 114 ? 16.609 -8.547 -18 1 93.25 114 GLN A O 1
ATOM 907 N N . GLN A 1 115 ? 16.344 -9.594 -19.938 1 94.75 115 GLN A N 1
ATOM 908 C CA . GLN A 1 115 ? 15.195 -8.758 -20.281 1 94.75 115 GLN A CA 1
ATOM 909 C C . GLN A 1 115 ? 14.062 -8.945 -19.281 1 94.75 115 GLN A C 1
ATOM 911 O O . GLN A 1 115 ? 13.422 -7.969 -18.875 1 94.75 115 GLN A O 1
ATOM 916 N N . TRP A 1 116 ? 13.797 -10.172 -18.922 1 95.75 116 TRP A N 1
ATOM 917 C CA . TRP A 1 116 ? 12.781 -10.469 -17.922 1 95.75 116 TRP A CA 1
ATOM 918 C C . TRP A 1 116 ? 13.078 -9.766 -16.609 1 95.75 116 TRP A C 1
ATOM 920 O O . TRP A 1 116 ? 12.18 -9.219 -15.969 1 95.75 116 TRP A O 1
ATOM 930 N N . GLN A 1 117 ? 14.266 -9.719 -16.219 1 91.62 117 GLN A N 1
ATOM 931 C CA . GLN A 1 117 ? 14.672 -9.102 -14.961 1 91.62 117 GLN A CA 1
ATOM 932 C C . GLN A 1 117 ? 14.531 -7.586 -15.023 1 91.62 117 GLN A C 1
ATOM 934 O O . GLN A 1 117 ? 14.117 -6.957 -14.047 1 91.62 117 GLN A O 1
ATOM 939 N N . LYS A 1 118 ? 14.75 -7.02 -16.172 1 89.88 118 LYS A N 1
ATOM 940 C CA . LYS A 1 118 ? 14.859 -5.57 -16.281 1 89.88 118 LYS A CA 1
ATOM 941 C C . LYS A 1 118 ? 13.547 -4.953 -16.75 1 89.88 118 LYS A C 1
ATOM 943 O O . LYS A 1 118 ? 13.156 -3.879 -16.297 1 89.88 118 LYS A O 1
ATOM 948 N N . ASN A 1 119 ? 12.898 -5.645 -17.719 1 92.88 119 ASN A N 1
ATOM 949 C CA . ASN A 1 119 ? 11.68 -5.129 -18.344 1 92.88 119 ASN A CA 1
ATOM 950 C C . ASN A 1 119 ? 10.641 -6.227 -18.516 1 92.88 119 ASN A C 1
ATOM 952 O O . ASN A 1 119 ? 10.273 -6.57 -19.641 1 92.88 119 ASN A O 1
ATOM 956 N N . PRO A 1 120 ? 10.086 -6.652 -17.438 1 96.19 120 PRO A N 1
ATOM 957 C CA . PRO A 1 120 ? 9.211 -7.824 -17.5 1 96.19 120 PRO A CA 1
ATOM 958 C C . PRO A 1 120 ? 7.934 -7.574 -18.297 1 96.19 120 PRO A C 1
ATOM 960 O O . PRO A 1 120 ? 7.422 -8.484 -18.953 1 96.19 120 PRO A O 1
ATOM 963 N N . SER A 1 121 ? 7.43 -6.406 -18.328 1 96.12 121 SER A N 1
ATOM 964 C CA . SER A 1 121 ? 6.156 -6.109 -18.984 1 96.12 121 SER A CA 1
ATOM 965 C C . SER A 1 121 ? 6.246 -6.312 -20.484 1 96.12 121 SER A C 1
ATOM 967 O O . SER A 1 121 ? 5.25 -6.66 -21.125 1 96.12 121 SER A O 1
ATOM 969 N N . ASP A 1 122 ? 7.434 -6.16 -21.047 1 95.19 122 ASP A N 1
ATOM 970 C CA . ASP A 1 122 ? 7.609 -6.25 -22.484 1 95.19 122 ASP A CA 1
ATOM 971 C C . ASP A 1 122 ? 8.375 -7.52 -22.859 1 95.19 122 ASP A C 1
ATOM 973 O O . ASP A 1 122 ? 8.742 -7.699 -24.031 1 95.19 122 ASP A O 1
ATOM 977 N N . CYS A 1 123 ? 8.602 -8.359 -21.891 1 96.56 123 CYS A N 1
ATOM 978 C CA . CYS A 1 123 ? 9.359 -9.578 -22.141 1 96.56 123 CYS A CA 1
ATOM 979 C C . CYS A 1 123 ? 8.461 -10.688 -22.672 1 96.56 123 CYS A C 1
ATOM 981 O O . CYS A 1 123 ? 7.445 -11.016 -22.047 1 96.56 123 CYS A O 1
ATOM 983 N N . SER A 1 124 ? 8.836 -11.18 -23.781 1 97 124 SER A N 1
ATOM 984 C CA . SER A 1 124 ? 8.125 -12.32 -24.359 1 97 124 SER A CA 1
ATOM 985 C C . SER A 1 124 ? 8.852 -13.625 -24.062 1 97 124 SER A C 1
ATOM 987 O O . SER A 1 124 ? 10.039 -13.766 -24.375 1 97 124 SER A O 1
ATOM 989 N N . ILE A 1 125 ? 8.156 -14.578 -23.484 1 96.62 125 ILE A N 1
ATOM 990 C CA . ILE A 1 125 ? 8.664 -15.922 -23.219 1 96.62 125 ILE A CA 1
ATOM 991 C C . ILE A 1 125 ? 7.855 -16.953 -24 1 96.62 125 ILE A C 1
ATOM 993 O O . ILE A 1 125 ? 6.672 -17.156 -23.734 1 96.62 125 ILE A O 1
ATOM 997 N N . ASP A 1 126 ? 8.477 -17.578 -24.984 1 96.62 126 ASP A N 1
ATOM 998 C CA . ASP A 1 126 ? 7.816 -18.562 -25.812 1 96.62 126 ASP A CA 1
ATOM 999 C C . ASP A 1 126 ? 6.621 -17.969 -26.547 1 96.62 126 ASP A C 1
ATOM 1001 O O . ASP A 1 126 ? 5.555 -18.578 -26.625 1 96.62 126 ASP A O 1
ATOM 1005 N N . GLY A 1 127 ? 6.77 -16.734 -26.938 1 96.88 127 GLY A N 1
ATOM 1006 C CA . GLY A 1 127 ? 5.727 -16.078 -27.719 1 96.88 127 GLY A CA 1
ATOM 1007 C C . GLY A 1 127 ? 4.629 -15.484 -26.859 1 96.88 127 GLY A C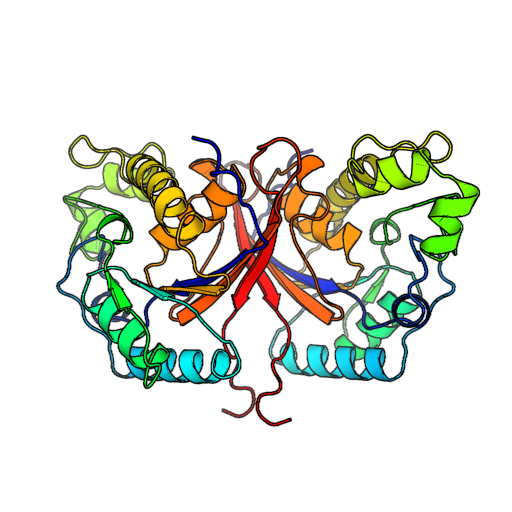 1
ATOM 1008 O O . GLY A 1 127 ? 3.641 -14.961 -27.375 1 96.88 127 GLY A O 1
ATOM 1009 N N . HIS A 1 128 ? 4.77 -15.578 -25.547 1 98 128 HIS A N 1
ATOM 1010 C CA . HIS A 1 128 ? 3.775 -15.062 -24.609 1 98 128 HIS A CA 1
ATOM 1011 C C . HIS A 1 128 ? 4.316 -13.859 -23.844 1 98 128 HIS A C 1
ATOM 1013 O O . HIS A 1 128 ? 5.527 -13.719 -23.672 1 98 128 HIS A O 1
ATOM 1019 N N . TYR A 1 129 ? 3.412 -12.969 -23.422 1 98.38 129 TYR A N 1
ATOM 1020 C CA . TYR A 1 129 ? 3.746 -11.836 -22.562 1 98.38 129 TYR A CA 1
ATOM 1021 C C . TYR A 1 129 ? 3.199 -12.039 -21.156 1 98.38 129 TYR A C 1
ATOM 1023 O O . TYR A 1 129 ? 2.105 -11.562 -20.844 1 98.38 129 TYR A O 1
ATOM 1031 N N . PRO A 1 130 ? 3.969 -12.664 -20.344 1 98.56 130 PRO A N 1
ATOM 1032 C CA . PRO A 1 130 ? 3.49 -13.148 -19.047 1 98.56 130 PRO A CA 1
ATOM 1033 C C . PRO A 1 130 ? 2.83 -12.047 -18.203 1 98.56 130 PRO A C 1
ATOM 1035 O O . PRO A 1 130 ? 1.735 -12.25 -17.672 1 98.56 130 PRO A O 1
ATOM 1038 N N . VAL A 1 131 ? 3.43 -10.875 -18.109 1 98.69 131 VAL A N 1
ATOM 1039 C CA . VAL A 1 131 ? 2.93 -9.82 -17.234 1 98.69 131 VAL A CA 1
ATOM 1040 C C . VAL A 1 131 ? 1.618 -9.266 -17.797 1 98.69 131 VAL A C 1
ATOM 1042 O O . VAL A 1 131 ? 0.656 -9.062 -17.047 1 98.69 131 VAL A O 1
ATOM 1045 N N . ARG A 1 132 ? 1.546 -9.062 -19.047 1 98.56 132 ARG A N 1
ATOM 1046 C CA . ARG A 1 132 ? 0.326 -8.562 -19.672 1 98.56 132 ARG A CA 1
ATOM 1047 C C . ARG A 1 132 ? -0.818 -9.555 -19.516 1 98.56 132 ARG A C 1
ATOM 1049 O O . ARG A 1 132 ? -1.948 -9.172 -19.203 1 98.56 132 ARG A O 1
ATOM 1056 N N . GLU A 1 133 ? -0.462 -10.82 -19.75 1 98.5 133 GLU A N 1
ATOM 1057 C CA . GLU A 1 133 ? -1.46 -11.867 -19.578 1 98.5 133 GLU A CA 1
ATOM 1058 C C . GLU A 1 133 ? -1.962 -11.922 -18.141 1 98.5 133 GLU A C 1
ATOM 1060 O O . GLU A 1 133 ? -3.152 -12.133 -17.906 1 98.5 133 GLU A O 1
ATOM 1065 N N . LEU A 1 134 ? -1.076 -11.75 -17.234 1 98.62 134 LEU A N 1
ATOM 1066 C CA . LEU A 1 134 ? -1.422 -11.742 -15.812 1 98.62 134 LEU A CA 1
ATOM 1067 C C . LEU A 1 134 ? -2.375 -10.594 -15.5 1 98.62 134 LEU A C 1
ATOM 1069 O O . LEU A 1 134 ? -3.346 -10.773 -14.758 1 98.62 134 LEU A O 1
ATOM 1073 N N . TRP A 1 135 ? -2.098 -9.398 -15.969 1 98.25 135 TRP A N 1
ATOM 1074 C CA . TRP A 1 135 ? -2.936 -8.227 -15.742 1 98.25 135 TRP A CA 1
ATOM 1075 C C . TRP A 1 135 ? -4.34 -8.445 -16.297 1 98.25 135 TRP A C 1
ATOM 1077 O O . TRP A 1 135 ? -5.328 -8.094 -15.648 1 98.25 135 TRP A O 1
ATOM 1087 N N . ASP A 1 136 ? -4.363 -9.078 -17.469 1 97.56 136 ASP A N 1
ATOM 1088 C CA . ASP A 1 136 ? -5.656 -9.398 -18.062 1 97.56 136 ASP A CA 1
ATOM 1089 C C . ASP A 1 136 ? -6.445 -10.367 -17.188 1 97.56 136 ASP A C 1
ATOM 1091 O O . ASP A 1 136 ? -7.637 -10.172 -16.953 1 97.56 136 ASP A O 1
ATOM 1095 N N . ARG A 1 137 ? -5.805 -11.344 -16.734 1 97.44 137 ARG A N 1
ATOM 1096 C CA . ARG A 1 137 ? -6.441 -12.336 -15.875 1 97.44 137 ARG A CA 1
ATOM 1097 C C . ARG A 1 137 ? -6.918 -11.719 -14.57 1 97.44 137 ARG A C 1
ATOM 1099 O O . ARG A 1 137 ? -8.008 -12.031 -14.094 1 97.44 137 ARG A O 1
ATOM 1106 N N . ALA A 1 138 ? -6.125 -10.883 -13.984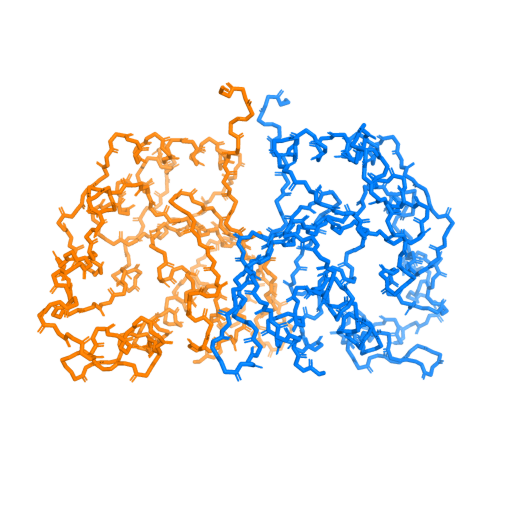 1 97.94 138 ALA A N 1
ATOM 1107 C CA . ALA A 1 138 ? -6.477 -10.227 -12.727 1 97.94 138 ALA A CA 1
ATOM 1108 C C . ALA A 1 138 ? -7.75 -9.398 -12.883 1 97.94 138 ALA A C 1
ATOM 1110 O O . ALA A 1 138 ? -8.609 -9.391 -12 1 97.94 138 ALA A O 1
ATOM 1111 N N . GLN A 1 139 ? -7.82 -8.734 -13.969 1 96.69 139 GLN A N 1
ATOM 1112 C CA . GLN A 1 139 ? -9.016 -7.938 -14.234 1 96.69 139 GLN A CA 1
ATOM 1113 C C . GLN A 1 139 ? -10.258 -8.812 -14.273 1 96.69 139 GLN A C 1
ATOM 1115 O O . GLN A 1 139 ? -11.312 -8.43 -13.75 1 96.69 139 GLN A O 1
ATOM 1120 N N . GLY A 1 140 ? -10.094 -9.945 -14.891 1 95.81 140 GLY A N 1
ATOM 1121 C CA . GLY A 1 140 ? -11.195 -10.898 -14.93 1 95.81 140 GLY A CA 1
ATOM 1122 C C . GLY A 1 140 ? -11.57 -11.422 -13.555 1 95.81 140 GLY A C 1
ATOM 1123 O O . GLY A 1 140 ? -12.75 -11.648 -13.273 1 95.81 140 GLY A O 1
ATOM 1124 N N . CYS A 1 141 ? -10.648 -11.617 -12.719 1 97.62 141 CYS A N 1
ATOM 1125 C CA . CYS A 1 141 ? -10.883 -12.102 -11.359 1 97.62 141 CYS A CA 1
ATOM 1126 C C . CYS A 1 141 ? -11.727 -11.117 -10.57 1 97.62 141 CYS A C 1
ATOM 1128 O O . CYS A 1 141 ? -12.586 -11.516 -9.781 1 97.62 141 CYS A O 1
ATOM 1130 N N . TRP A 1 142 ? -11.477 -9.836 -10.727 1 97.81 142 TRP A N 1
ATOM 1131 C CA . TRP A 1 142 ? -12.211 -8.82 -9.977 1 97.81 142 TRP A CA 1
ATOM 1132 C C . TRP A 1 142 ? -13.711 -8.922 -10.25 1 97.81 142 TRP A C 1
ATOM 1134 O O . TRP A 1 142 ? -14.531 -8.719 -9.352 1 97.81 142 TRP A O 1
ATOM 1144 N N . GLU A 1 143 ? -14.008 -9.227 -11.531 1 95.75 143 GLU A N 1
ATOM 1145 C CA . GLU A 1 143 ? -15.422 -9.391 -11.852 1 95.75 143 GLU A CA 1
ATOM 1146 C C . GLU A 1 143 ? -16.062 -10.461 -10.977 1 95.75 143 GLU A C 1
ATOM 1148 O O . GLU A 1 143 ? -17.125 -10.234 -10.383 1 95.75 143 GLU A O 1
ATOM 1153 N N . ARG A 1 144 ? -15.477 -11.547 -10.836 1 95.56 144 ARG A N 1
ATOM 1154 C CA . ARG A 1 144 ? -16 -12.672 -10.07 1 95.56 144 ARG A CA 1
ATOM 1155 C C . ARG A 1 144 ? -15.992 -12.367 -8.578 1 95.56 144 ARG A C 1
ATOM 1157 O O . ARG A 1 144 ? -16.984 -12.617 -7.879 1 95.56 144 ARG A O 1
ATOM 1164 N N . ILE A 1 145 ? -14.969 -11.82 -8.07 1 97.06 145 ILE A N 1
ATOM 1165 C CA . ILE A 1 145 ? -14.797 -11.555 -6.645 1 97.06 145 ILE A CA 1
ATOM 1166 C C . ILE A 1 145 ? -15.805 -10.508 -6.184 1 97.06 145 ILE A C 1
ATOM 1168 O O . ILE A 1 145 ? -16.484 -10.695 -5.172 1 97.06 145 ILE A O 1
ATOM 1172 N N . LEU A 1 146 ? -15.945 -9.438 -6.953 1 97.31 146 LEU A N 1
ATOM 1173 C CA . LEU A 1 146 ? -16.75 -8.297 -6.52 1 97.31 146 LEU A CA 1
ATOM 1174 C C . LEU A 1 146 ? -18.234 -8.562 -6.746 1 97.31 146 LEU A C 1
ATOM 1176 O O . LEU A 1 146 ? -19.094 -7.961 -6.09 1 97.31 146 LEU A O 1
ATOM 1180 N N . THR A 1 147 ? -18.5 -9.438 -7.68 1 95.5 147 THR A N 1
ATOM 1181 C CA . THR A 1 147 ? -19.906 -9.727 -7.922 1 95.5 147 THR A CA 1
ATOM 1182 C C . THR A 1 147 ? -20.406 -10.828 -6.984 1 95.5 147 THR A C 1
ATOM 1184 O O . THR A 1 147 ? -21.609 -11.102 -6.918 1 95.5 147 THR A O 1
ATOM 1187 N N . HIS A 1 148 ? -19.484 -11.492 -6.324 1 94.5 148 HIS A N 1
ATOM 1188 C CA . HIS A 1 148 ? -19.922 -12.438 -5.301 1 94.5 148 HIS A CA 1
ATOM 1189 C C . HIS A 1 148 ? -20.781 -11.75 -4.25 1 94.5 148 HIS A C 1
ATOM 1191 O O . HIS A 1 148 ? -20.578 -10.578 -3.938 1 94.5 148 HIS A O 1
ATOM 1197 N N . GLU A 1 149 ? -21.688 -12.438 -3.607 1 93.44 149 GLU A N 1
ATOM 1198 C CA . GLU A 1 149 ? -22.672 -11.859 -2.691 1 93.44 149 GLU A CA 1
ATOM 1199 C C . GLU A 1 149 ? -22.016 -11.453 -1.371 1 93.44 149 GLU A C 1
ATOM 1201 O O . GLU A 1 149 ? -22.531 -10.586 -0.661 1 93.44 149 GLU A O 1
ATOM 1206 N N . GLY A 1 150 ? -20.922 -11.992 -1.049 1 93.5 150 GLY A N 1
ATOM 1207 C CA . GLY A 1 150 ? -20.266 -11.703 0.215 1 93.5 150 GLY A CA 1
ATOM 1208 C C . GLY A 1 150 ? -19.734 -10.281 0.299 1 93.5 150 GLY A C 1
ATOM 1209 O O . GLY A 1 150 ? -19.266 -9.727 -0.701 1 93.5 150 GLY A O 1
ATOM 1210 N N . LYS A 1 151 ? -19.734 -9.688 1.571 1 95.56 151 LYS A N 1
ATOM 1211 C CA . LYS A 1 151 ? -19.266 -8.328 1.817 1 95.56 151 LYS A CA 1
ATOM 1212 C C . LYS A 1 151 ? -17.797 -8.328 2.209 1 95.56 151 LYS A C 1
ATOM 1214 O O . LYS A 1 151 ? -17.094 -7.332 2.004 1 95.56 151 LYS A O 1
ATOM 1219 N N . SER A 1 152 ? -17.391 -9.328 2.818 1 96.56 152 SER A N 1
ATOM 1220 C CA . SER A 1 152 ? -16 -9.523 3.221 1 96.56 152 SER A CA 1
ATOM 1221 C C . SER A 1 152 ? -15.445 -10.82 2.639 1 96.56 152 SER A C 1
ATOM 1223 O O . SER A 1 152 ? -15.945 -11.906 2.93 1 96.56 152 SER A O 1
ATOM 1225 N N . VAL A 1 153 ? -14.43 -10.656 1.764 1 97.19 153 VAL A N 1
ATOM 1226 C CA . VAL A 1 153 ? -13.922 -11.797 1.007 1 97.19 153 VAL A CA 1
ATOM 1227 C C . VAL A 1 153 ? -12.422 -11.938 1.229 1 97.19 153 VAL A C 1
ATOM 1229 O O . VAL A 1 153 ? -11.688 -10.945 1.228 1 97.19 153 VAL A O 1
ATOM 1232 N N . LEU A 1 154 ? -12 -13.148 1.489 1 97.94 154 LEU A N 1
ATOM 1233 C CA . LEU A 1 154 ? -10.578 -13.492 1.556 1 97.94 154 LEU A CA 1
ATOM 1234 C C . LEU A 1 154 ? -10.102 -14.086 0.235 1 97.94 154 LEU A C 1
ATOM 1236 O O . LEU A 1 154 ? -10.797 -14.914 -0.365 1 97.94 154 LEU A O 1
ATOM 1240 N N . VAL A 1 155 ? -8.992 -13.617 -0.278 1 98.62 155 VAL A N 1
ATOM 1241 C CA . VAL A 1 155 ? -8.344 -14.195 -1.446 1 98.62 155 VAL A CA 1
ATOM 1242 C C . VAL A 1 155 ? -6.945 -14.688 -1.067 1 98.62 155 VAL A C 1
ATOM 1244 O O . VAL A 1 155 ? -6.113 -13.914 -0.593 1 98.62 155 VAL A O 1
ATOM 1247 N N . VAL A 1 156 ? -6.672 -15.969 -1.192 1 98.69 156 VAL A N 1
ATOM 1248 C CA . VAL A 1 156 ? -5.355 -16.547 -0.954 1 98.69 156 VAL A CA 1
ATOM 1249 C C . VAL A 1 156 ? -4.734 -16.984 -2.279 1 98.69 156 VAL A C 1
ATOM 1251 O O . VAL A 1 156 ? -5.266 -17.859 -2.959 1 98.69 156 VAL A O 1
ATOM 1254 N N . ALA A 1 157 ? -3.631 -16.375 -2.615 1 98.75 157 ALA A N 1
ATOM 1255 C CA . ALA A 1 157 ? -3.031 -16.641 -3.922 1 98.75 157 ALA A CA 1
ATOM 1256 C C . ALA A 1 157 ? -1.52 -16.438 -3.883 1 98.75 157 ALA A C 1
ATOM 1258 O O . ALA A 1 157 ? -0.826 -17.047 -3.066 1 98.75 157 ALA A O 1
ATOM 1259 N N . HIS A 1 158 ? -1.011 -15.68 -4.855 1 98.81 158 HIS A N 1
ATOM 1260 C CA . HIS A 1 158 ? 0.434 -15.625 -5.047 1 98.81 158 HIS A CA 1
ATOM 1261 C C . HIS A 1 158 ? 0.918 -14.18 -5.18 1 98.81 158 HIS A C 1
ATOM 1263 O O . HIS A 1 158 ? 0.111 -13.25 -5.195 1 98.81 158 HIS A O 1
ATOM 1269 N N . ASN A 1 159 ? 2.213 -14.055 -5.191 1 98.12 159 ASN A N 1
ATOM 1270 C CA . ASN A 1 159 ? 2.814 -12.727 -5.207 1 98.12 159 ASN A CA 1
ATOM 1271 C C . ASN A 1 159 ? 2.42 -11.945 -6.461 1 98.12 159 ASN A C 1
ATOM 1273 O O . ASN A 1 159 ? 1.819 -10.875 -6.367 1 98.12 159 ASN A O 1
ATOM 1277 N N . ALA A 1 160 ? 2.686 -12.492 -7.621 1 98.44 160 ALA A N 1
ATOM 1278 C CA . ALA A 1 160 ? 2.49 -11.742 -8.859 1 98.44 160 ALA A CA 1
ATOM 1279 C C . ALA A 1 160 ? 1.011 -11.453 -9.094 1 98.44 160 ALA A C 1
ATOM 1281 O O . ALA A 1 160 ? 0.64 -10.328 -9.445 1 98.44 160 ALA A O 1
ATOM 1282 N N . VAL A 1 161 ? 0.15 -12.43 -8.922 1 98.75 161 VAL A N 1
ATOM 1283 C CA . VAL A 1 161 ? -1.265 -12.211 -9.211 1 98.75 161 VAL A CA 1
ATOM 1284 C C . VAL A 1 161 ? -1.856 -11.25 -8.188 1 98.75 161 VAL A C 1
ATOM 1286 O O . VAL A 1 161 ? -2.709 -10.422 -8.523 1 98.75 161 VAL A O 1
ATOM 1289 N N . ASN A 1 162 ? -1.454 -11.32 -6.918 1 98.81 162 ASN A N 1
ATOM 1290 C CA . ASN A 1 162 ? -1.94 -10.375 -5.922 1 98.81 162 ASN A CA 1
ATOM 1291 C C . ASN A 1 162 ? -1.516 -8.945 -6.25 1 98.81 162 ASN A C 1
ATOM 1293 O O . ASN A 1 162 ? -2.291 -8.008 -6.07 1 98.81 162 ASN A O 1
ATOM 1297 N N . GLN A 1 163 ? -0.255 -8.805 -6.707 1 98.44 163 GLN A N 1
ATOM 1298 C CA . GLN A 1 163 ? 0.187 -7.492 -7.172 1 98.44 163 GLN A CA 1
ATOM 1299 C C . GLN A 1 163 ? -0.705 -6.98 -8.297 1 98.44 163 GLN A C 1
ATOM 1301 O O . GLN A 1 163 ? -1.09 -5.809 -8.312 1 98.44 163 GLN A O 1
ATOM 1306 N N . ALA A 1 164 ? -0.984 -7.84 -9.211 1 98.62 164 ALA A N 1
ATOM 1307 C CA . ALA A 1 164 ? -1.832 -7.473 -10.344 1 98.62 164 ALA A CA 1
ATOM 1308 C C . ALA A 1 164 ? -3.236 -7.102 -9.875 1 98.62 164 ALA A C 1
ATOM 1310 O O . ALA A 1 164 ? -3.848 -6.172 -10.406 1 98.62 164 ALA A O 1
ATOM 1311 N N . LEU A 1 165 ? -3.73 -7.863 -8.914 1 98.75 165 LEU A N 1
ATOM 1312 C CA . LEU A 1 165 ? -5.043 -7.551 -8.359 1 98.75 165 LEU A CA 1
ATOM 1313 C C . LEU A 1 165 ? -5.051 -6.16 -7.734 1 98.75 165 LEU A C 1
ATOM 1315 O O . LEU A 1 165 ? -5.91 -5.336 -8.055 1 98.75 165 LEU A O 1
ATOM 1319 N N . VAL A 1 166 ? -4.113 -5.859 -6.891 1 98.56 166 VAL A N 1
ATOM 1320 C CA . VAL A 1 166 ? -4.035 -4.539 -6.27 1 98.56 166 VAL A CA 1
ATOM 1321 C C . VAL A 1 166 ? -3.912 -3.467 -7.344 1 98.56 166 VAL A C 1
ATOM 1323 O O . VAL A 1 166 ? -4.672 -2.496 -7.352 1 98.56 166 VAL A O 1
ATOM 1326 N N . ALA A 1 167 ? -3.006 -3.68 -8.289 1 98.25 167 ALA A N 1
ATOM 1327 C CA . ALA A 1 167 ? -2.717 -2.682 -9.312 1 98.25 167 ALA A CA 1
ATOM 1328 C C . ALA A 1 167 ? -3.943 -2.412 -10.18 1 98.25 167 ALA A C 1
ATOM 1330 O O . ALA A 1 167 ? -4.332 -1.258 -10.375 1 98.25 167 ALA A O 1
ATOM 1331 N N . THR A 1 168 ? -4.562 -3.432 -10.656 1 98.19 168 THR A N 1
ATOM 1332 C CA . THR A 1 168 ? -5.684 -3.254 -11.57 1 98.19 168 THR A CA 1
ATOM 1333 C C . THR A 1 168 ? -6.883 -2.645 -10.852 1 98.19 168 THR A C 1
ATOM 1335 O O . THR A 1 168 ? -7.652 -1.891 -11.453 1 98.19 168 THR A O 1
ATOM 1338 N N . SER A 1 169 ? -7.055 -2.965 -9.602 1 98.12 169 SER A N 1
ATOM 1339 C CA . SER A 1 169 ? -8.148 -2.354 -8.852 1 98.12 169 SER A CA 1
ATOM 1340 C C . SER A 1 169 ? -7.973 -0.842 -8.75 1 98.12 169 SER A C 1
ATOM 1342 O O . SER A 1 169 ? -8.953 -0.107 -8.609 1 98.12 169 SER A O 1
ATOM 1344 N N . LEU A 1 170 ? -6.77 -0.415 -8.844 1 97.31 170 LEU A N 1
ATOM 1345 C CA . LEU A 1 170 ? -6.449 1.003 -8.719 1 97.31 170 LEU A CA 1
ATOM 1346 C C . LEU A 1 170 ? -6.266 1.645 -10.086 1 97.31 170 LEU A C 1
ATOM 1348 O O . LEU A 1 170 ? -5.883 2.812 -10.188 1 97.31 170 LEU A O 1
ATOM 1352 N N . GLY 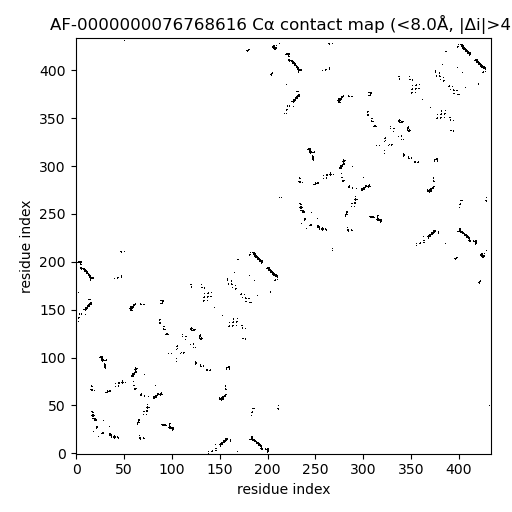A 1 171 ? -6.434 0.839 -11.156 1 96.25 171 GLY A N 1
ATOM 1353 C CA . GLY A 1 171 ? -6.293 1.341 -12.516 1 96.25 171 GLY A CA 1
ATOM 1354 C C . GLY A 1 171 ? -4.848 1.477 -12.953 1 96.25 171 GLY A C 1
ATOM 1355 O O . GLY A 1 171 ? -4.535 2.26 -13.852 1 96.25 171 GLY A O 1
ATOM 1356 N N . LEU A 1 172 ? -3.949 0.787 -12.297 1 97.25 172 LEU A N 1
ATOM 1357 C CA . LEU A 1 172 ? -2.525 0.857 -12.602 1 97.25 172 LEU A CA 1
ATOM 1358 C C . LEU A 1 172 ? -2.141 -0.193 -13.641 1 97.25 172 LEU A C 1
ATOM 1360 O O . LEU A 1 172 ? -2.633 -1.322 -13.602 1 97.25 172 LEU A O 1
ATOM 1364 N N . GLY A 1 173 ? -1.286 0.13 -14.523 1 97.06 173 GLY A N 1
ATOM 1365 C CA . GLY A 1 173 ? -0.905 -0.752 -15.617 1 97.06 173 GLY A CA 1
ATOM 1366 C C . GLY A 1 173 ? 0.243 -1.679 -15.266 1 97.06 173 GLY A C 1
ATOM 1367 O O . GLY A 1 173 ? 0.623 -1.786 -14.094 1 97.06 173 GLY A O 1
ATOM 1368 N N . THR A 1 174 ? 0.797 -2.314 -16.297 1 97.88 174 THR A N 1
ATOM 1369 C CA . THR A 1 174 ? 1.776 -3.383 -16.141 1 97.88 174 THR A CA 1
ATOM 1370 C C . THR A 1 174 ? 3.115 -2.82 -15.664 1 97.88 174 THR A C 1
ATOM 1372 O O . THR A 1 174 ? 3.977 -3.566 -15.195 1 97.88 174 THR A O 1
ATOM 1375 N N . GLU A 1 175 ? 3.32 -1.526 -15.828 1 94.88 175 GLU A N 1
ATOM 1376 C CA . GLU A 1 175 ? 4.566 -0.897 -15.398 1 94.88 175 GLU A CA 1
ATOM 1377 C C . GLU A 1 175 ? 4.723 -0.976 -13.883 1 94.88 175 GLU A C 1
ATOM 1379 O O . GLU A 1 175 ? 5.809 -0.739 -13.352 1 94.88 175 GLU A O 1
ATOM 1384 N N . TYR A 1 176 ? 3.689 -1.4 -13.195 1 96.44 176 TYR A N 1
ATOM 1385 C CA . TYR A 1 176 ? 3.752 -1.471 -11.742 1 96.44 176 TYR A CA 1
ATOM 1386 C C . TYR A 1 176 ? 4.043 -2.893 -11.273 1 96.44 176 TYR A C 1
ATOM 1388 O O . TYR A 1 176 ? 4.047 -3.172 -10.07 1 96.44 176 TYR A O 1
ATOM 1396 N N . PHE A 1 177 ? 4.262 -3.797 -12.266 1 96.56 177 PHE A N 1
ATOM 1397 C CA . PHE A 1 177 ? 4.754 -5.125 -11.922 1 96.56 177 PHE A CA 1
ATOM 1398 C C . PHE A 1 177 ? 6.051 -5.035 -11.125 1 96.56 177 PHE A C 1
ATOM 1400 O O . PHE A 1 177 ? 6.992 -4.352 -11.539 1 96.56 177 PHE A O 1
ATOM 1407 N N . ARG A 1 178 ? 6.133 -5.582 -9.961 1 96.06 178 ARG A N 1
ATOM 1408 C CA . ARG A 1 178 ? 7.258 -5.66 -9.031 1 96.06 178 ARG A CA 1
ATOM 1409 C C . ARG A 1 178 ? 7.387 -4.379 -8.219 1 96.06 178 ARG A C 1
ATOM 1411 O O . ARG A 1 178 ? 8.359 -4.199 -7.48 1 96.06 178 ARG A O 1
ATOM 1418 N N . THR A 1 179 ? 6.441 -3.449 -8.297 1 96.38 179 THR A N 1
ATOM 1419 C CA . THR A 1 179 ? 6.465 -2.199 -7.547 1 96.38 179 THR A CA 1
ATOM 1420 C C . THR A 1 179 ? 5.781 -2.371 -6.191 1 96.38 179 THR A C 1
ATOM 1422 O O . THR A 1 179 ? 6.125 -1.683 -5.23 1 96.38 179 THR A O 1
ATOM 1425 N N . LEU A 1 180 ? 4.828 -3.256 -6.062 1 95.69 180 LEU A N 1
ATOM 1426 C CA . LEU A 1 180 ? 4.078 -3.586 -4.855 1 95.69 180 LEU A CA 1
ATOM 1427 C C . LEU A 1 180 ? 4.547 -4.914 -4.27 1 95.69 180 LEU A C 1
ATOM 1429 O O . LEU A 1 180 ? 4.305 -5.973 -4.852 1 95.69 180 LEU A O 1
ATOM 1433 N N . LEU A 1 181 ? 5.129 -4.84 -3.213 1 91.44 181 LEU A N 1
ATOM 1434 C CA . LEU A 1 181 ? 5.719 -6.059 -2.668 1 91.44 181 LEU A CA 1
ATOM 1435 C C . LEU A 1 181 ? 4.715 -6.812 -1.807 1 91.44 181 LEU A C 1
ATOM 1437 O O . LEU A 1 181 ? 3.777 -6.215 -1.27 1 91.44 181 LEU A O 1
ATOM 1441 N N . GLN A 1 182 ? 4.875 -8.062 -1.767 1 95.06 182 GLN A N 1
ATOM 1442 C CA . GLN A 1 182 ? 4.098 -8.898 -0.86 1 95.06 182 GLN A CA 1
ATOM 1443 C C . GLN A 1 182 ? 4.926 -10.078 -0.355 1 95.06 182 GLN A C 1
ATOM 1445 O O . GLN A 1 182 ? 5.414 -10.883 -1.148 1 95.06 182 GLN A O 1
ATOM 1450 N N . SER A 1 183 ? 5.086 -10.211 0.905 1 96.06 183 SER A N 1
ATOM 1451 C CA . SER A 1 183 ? 5.797 -11.297 1.567 1 96.06 183 SER A CA 1
ATOM 1452 C C . SER A 1 183 ? 4.926 -12.547 1.676 1 96.06 183 SER A C 1
ATOM 1454 O O . SER A 1 183 ? 3.701 -12.469 1.577 1 96.06 183 SER A O 1
ATOM 1456 N N . ASN A 1 184 ? 5.602 -13.703 1.823 1 97.62 184 ASN A N 1
ATOM 1457 C CA . ASN A 1 184 ? 4.82 -14.898 2.125 1 97.62 184 ASN A CA 1
ATOM 1458 C C . ASN A 1 184 ? 3.93 -14.688 3.348 1 97.62 184 ASN A C 1
ATOM 1460 O O . ASN A 1 184 ? 4.41 -14.273 4.406 1 97.62 184 ASN A O 1
ATOM 1464 N N . CYS A 1 185 ? 2.643 -14.906 3.135 1 96.5 185 CYS A N 1
ATOM 1465 C CA . CYS A 1 185 ? 1.579 -14.781 4.125 1 96.5 185 CYS A CA 1
ATOM 1466 C C . CYS A 1 185 ? 1.364 -13.328 4.516 1 96.5 185 CYS A C 1
ATOM 1468 O O . CYS A 1 185 ? 0.789 -13.039 5.566 1 96.5 185 CYS A O 1
ATOM 1470 N N . GLY A 1 186 ? 1.929 -12.43 3.738 1 95.19 186 GLY A N 1
ATOM 1471 C CA . GLY A 1 186 ? 1.564 -11.031 3.881 1 95.19 186 GLY A CA 1
ATOM 1472 C C . GLY A 1 186 ? 0.141 -10.734 3.445 1 95.19 186 GLY A C 1
ATOM 1473 O O . GLY A 1 186 ? -0.345 -11.312 2.467 1 95.19 186 GLY A O 1
ATOM 1474 N N . ALA A 1 187 ? -0.483 -9.812 4.156 1 96.5 187 ALA A N 1
ATOM 1475 C CA . ALA A 1 187 ? -1.877 -9.492 3.859 1 96.5 187 ALA A CA 1
ATOM 1476 C C . ALA A 1 187 ? -2.012 -8.07 3.322 1 96.5 187 ALA A C 1
ATOM 1478 O O . ALA A 1 187 ? -1.351 -7.152 3.809 1 96.5 187 ALA A O 1
ATOM 1479 N N . SER A 1 188 ? -2.771 -7.891 2.305 1 97.62 188 SER A N 1
ATOM 1480 C CA . SER A 1 188 ? -3.18 -6.598 1.764 1 97.62 188 SER A CA 1
ATOM 1481 C C . SER A 1 188 ? -4.695 -6.438 1.797 1 97.62 188 SER A C 1
ATOM 1483 O O . SER A 1 188 ? -5.434 -7.406 1.596 1 97.62 188 SER A O 1
ATOM 1485 N N . VAL A 1 189 ? -5.137 -5.238 2.078 1 97.94 189 VAL A N 1
ATOM 1486 C CA . VAL A 1 189 ? -6.566 -5.008 2.275 1 97.94 189 VAL A CA 1
ATOM 1487 C C . VAL A 1 189 ? -7.043 -3.906 1.332 1 97.94 189 VAL A C 1
ATOM 1489 O O . VAL A 1 189 ? -6.48 -2.811 1.31 1 97.94 189 VAL A O 1
ATOM 1492 N N . LEU A 1 190 ? -8.055 -4.203 0.538 1 98.56 190 LEU A N 1
ATOM 1493 C CA . LEU A 1 190 ? -8.711 -3.258 -0.357 1 98.56 190 LEU A CA 1
ATOM 1494 C C . LEU A 1 190 ? -10.164 -3.033 0.059 1 98.56 190 LEU A C 1
ATOM 1496 O O . LEU A 1 190 ? -10.898 -3.992 0.304 1 98.56 190 LEU A O 1
ATOM 1500 N N . ASP A 1 191 ? -10.57 -1.823 0.145 1 98.56 191 ASP A N 1
ATOM 1501 C CA . ASP A 1 191 ? -11.953 -1.453 0.409 1 98.56 191 ASP A CA 1
ATOM 1502 C C . ASP A 1 191 ? -12.602 -0.839 -0.829 1 98.56 191 ASP A C 1
ATOM 1504 O O . ASP A 1 191 ? -12.047 0.069 -1.445 1 98.56 191 ASP A O 1
ATOM 1508 N N . PHE A 1 192 ? -13.727 -1.326 -1.155 1 98.31 192 PHE A N 1
ATOM 1509 C CA . PHE A 1 192 ? -14.5 -0.858 -2.299 1 98.31 192 PHE A CA 1
ATOM 1510 C C . PHE A 1 192 ? -15.797 -0.2 -1.844 1 98.31 192 PHE A C 1
ATOM 1512 O O . PHE A 1 192 ? -16.594 -0.809 -1.119 1 98.31 192 PHE A O 1
ATOM 1519 N N . THR A 1 193 ? -16.031 0.979 -2.252 1 97.19 193 THR A N 1
ATOM 1520 C CA . THR A 1 193 ? -17.219 1.726 -1.873 1 97.19 193 THR A CA 1
ATOM 1521 C C . THR A 1 193 ? -18.094 2.012 -3.096 1 97.19 193 THR A C 1
ATOM 1523 O O . THR A 1 193 ? -17.609 2.57 -4.086 1 97.19 193 THR A O 1
ATOM 1526 N N . PRO A 1 194 ? -19.344 1.667 -2.996 1 96.62 194 PRO A N 1
ATOM 1527 C CA . PRO A 1 194 ? -20.234 1.923 -4.129 1 96.62 194 PRO A CA 1
ATOM 1528 C C . PRO A 1 194 ? -20.328 3.404 -4.484 1 96.62 194 PRO A C 1
ATOM 1530 O O . PRO A 1 194 ? -20.25 4.262 -3.598 1 96.62 194 PRO A O 1
ATOM 1533 N N . GLN A 1 195 ? -20.438 3.645 -5.711 1 93.56 195 GLN A N 1
ATOM 1534 C CA . GLN A 1 195 ? -20.656 4.992 -6.223 1 93.56 195 GLN A CA 1
ATOM 1535 C C . GLN A 1 195 ? -22.047 5.133 -6.836 1 93.56 195 GLN A C 1
ATOM 1537 O O . GLN A 1 195 ? -22.609 4.16 -7.344 1 93.56 195 GLN A O 1
ATOM 1542 N N . PRO A 1 196 ? -22.562 6.328 -6.84 1 89.88 196 PRO A N 1
ATOM 1543 C CA . PRO A 1 196 ? -23.891 6.516 -7.41 1 89.88 196 PRO A CA 1
ATOM 1544 C C . PRO A 1 196 ? -23.922 6.367 -8.93 1 89.88 196 PRO A C 1
ATOM 1546 O O . PRO A 1 196 ? -22.875 6.523 -9.578 1 89.88 196 PRO A O 1
ATOM 1549 N N . GLY A 1 197 ? -25.109 6.004 -9.547 1 90.19 197 GLY A N 1
ATOM 1550 C CA . GLY A 1 197 ? -25.359 6.039 -10.977 1 90.19 197 GLY A CA 1
ATOM 1551 C C . GLY A 1 197 ? -24.75 4.859 -11.711 1 90.19 197 GLY A C 1
ATOM 1552 O O . GLY A 1 197 ? -24.422 4.961 -12.891 1 90.19 197 GLY A O 1
ATOM 1553 N N . GLY A 1 198 ? -24.453 3.809 -11.008 1 88.62 198 GLY A N 1
ATOM 1554 C CA . GLY A 1 198 ? -23.922 2.619 -11.656 1 88.62 198 GLY A CA 1
ATOM 1555 C C . GLY A 1 198 ? -22.453 2.746 -12.031 1 88.62 198 GLY A C 1
ATOM 1556 O O . GLY A 1 198 ? -21.953 1.975 -12.844 1 88.62 198 GLY A O 1
ATOM 1557 N N . ARG A 1 199 ? -21.844 3.725 -11.523 1 92.5 199 ARG A N 1
ATOM 1558 C CA . ARG A 1 199 ? -20.406 3.91 -11.75 1 92.5 199 ARG A CA 1
ATOM 1559 C C . ARG A 1 199 ? -19.594 2.871 -10.984 1 92.5 199 ARG A C 1
ATOM 1561 O O . ARG A 1 199 ? -20.094 2.273 -10.023 1 92.5 199 ARG A O 1
ATOM 1568 N N . PRO A 1 200 ? -18.359 2.561 -11.461 1 95.12 200 PRO A N 1
ATOM 1569 C CA . PRO A 1 200 ? -17.484 1.674 -10.688 1 95.12 200 PRO A CA 1
ATOM 1570 C C . PRO A 1 200 ? -17.234 2.188 -9.273 1 95.12 200 PRO A C 1
ATOM 1572 O O . PRO A 1 200 ? -17.281 3.396 -9.031 1 95.12 200 PRO A O 1
ATOM 1575 N N . PRO A 1 201 ? -17 1.26 -8.398 1 97.19 201 PRO A N 1
ATOM 1576 C CA . PRO A 1 201 ? -16.75 1.677 -7.012 1 97.19 201 PRO A CA 1
ATOM 1577 C C . PRO A 1 201 ? -15.445 2.451 -6.859 1 97.19 201 PRO A C 1
ATOM 1579 O O . PRO A 1 201 ? -14.531 2.303 -7.676 1 97.19 201 PRO A O 1
ATOM 1582 N N . SER A 1 202 ? -15.438 3.311 -5.848 1 95.5 202 SER A N 1
ATOM 1583 C CA . SER A 1 202 ? -14.156 3.852 -5.414 1 95.5 202 SER A CA 1
ATOM 1584 C C . SER A 1 202 ? -13.359 2.816 -4.629 1 95.5 202 SER A C 1
ATOM 1586 O O . SER A 1 202 ? -13.93 1.997 -3.908 1 95.5 202 SER A O 1
ATOM 1588 N N . VAL A 1 203 ? -12.062 2.85 -4.832 1 97.69 203 VAL A N 1
ATOM 1589 C CA . VAL A 1 203 ? -11.195 1.857 -4.207 1 97.69 203 VAL A CA 1
ATOM 1590 C C . VAL A 1 203 ? -10.219 2.549 -3.256 1 97.69 203 VAL A C 1
ATOM 1592 O O . VAL A 1 203 ? -9.656 3.598 -3.584 1 97.69 203 VAL A O 1
ATOM 1595 N N . CYS A 1 204 ? -10.039 1.964 -2.088 1 97.75 204 CYS A N 1
ATOM 1596 C CA . CYS A 1 204 ? -9.008 2.377 -1.143 1 97.75 204 CYS A CA 1
ATOM 1597 C C . CYS A 1 204 ? -8.086 1.213 -0.799 1 97.75 204 CYS A C 1
ATOM 1599 O O . CYS A 1 204 ? -8.555 0.119 -0.478 1 97.75 204 CYS A O 1
ATOM 1601 N N . LEU A 1 205 ? -6.789 1.429 -1.012 1 98.25 205 LEU A N 1
ATOM 1602 C CA . LEU A 1 205 ? -5.805 0.497 -0.474 1 98.25 205 LEU A CA 1
ATOM 1603 C C . LEU A 1 205 ? -5.527 0.785 0.998 1 98.25 205 LEU A C 1
ATOM 1605 O O . LEU A 1 205 ? -4.785 1.714 1.324 1 98.25 205 LEU A O 1
ATOM 1609 N N . ASN A 1 206 ? -6.105 -0.044 1.858 1 96.88 206 ASN A N 1
ATOM 1610 C CA . ASN A 1 206 ? -6.074 0.193 3.297 1 96.88 206 ASN A CA 1
ATOM 1611 C C . ASN A 1 206 ? -4.762 -0.282 3.916 1 96.88 206 ASN A C 1
ATOM 1613 O O . ASN A 1 206 ? -4.215 0.376 4.801 1 96.88 206 ASN A O 1
ATOM 1617 N N . ARG A 1 207 ? -4.301 -1.388 3.453 1 96.25 207 ARG A N 1
ATOM 1618 C CA . ARG A 1 207 ? -3.045 -1.994 3.879 1 96.25 207 ARG A CA 1
ATOM 1619 C C . ARG A 1 207 ? -2.357 -2.703 2.717 1 96.25 207 ARG A C 1
ATOM 1621 O O . ARG A 1 207 ? -3.023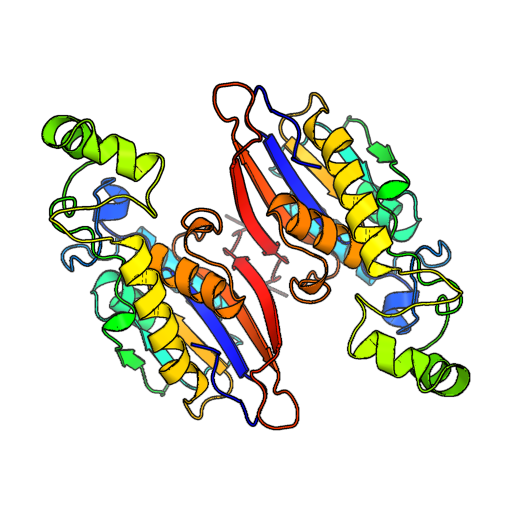 -3.271 1.849 1 96.25 207 ARG A O 1
ATOM 1628 N N . LEU A 1 208 ? -1.129 -2.648 2.779 1 96.94 208 LEU A N 1
ATOM 1629 C CA . LEU A 1 208 ? -0.344 -3.432 1.829 1 96.94 208 LEU A CA 1
ATOM 1630 C C . LEU A 1 208 ? 0.751 -4.215 2.545 1 96.94 208 LEU A C 1
ATOM 1632 O O . LEU A 1 208 ? 1.539 -3.641 3.299 1 96.94 208 LEU A O 1
ATOM 1636 N N . ASN A 1 209 ? 0.792 -5.59 2.326 1 96.25 209 ASN A N 1
ATOM 1637 C CA . ASN A 1 209 ? 1.879 -6.465 2.748 1 96.25 209 ASN A CA 1
ATOM 1638 C C . ASN A 1 209 ? 2.078 -6.426 4.262 1 96.25 209 ASN A C 1
ATOM 1640 O O . ASN A 1 209 ? 3.195 -6.223 4.738 1 96.25 209 ASN A O 1
ATOM 1644 N N . GLN A 1 210 ? 1.021 -6.59 5.008 1 92.31 210 GLN A N 1
ATOM 1645 C CA . GLN A 1 210 ? 1.09 -6.664 6.461 1 92.31 210 GLN A CA 1
ATOM 1646 C C . GLN A 1 210 ? 1.562 -8.039 6.918 1 92.31 210 GLN A C 1
ATOM 1648 O O . GLN A 1 210 ? 0.99 -9.062 6.531 1 92.31 210 GLN A O 1
ATOM 1653 N N . VAL A 1 211 ? 2.617 -8.031 7.613 1 86.12 211 VAL A N 1
ATOM 1654 C CA . VAL A 1 211 ? 3.111 -9.273 8.195 1 86.12 211 VAL A CA 1
ATOM 1655 C C . VAL A 1 211 ? 3.133 -9.164 9.719 1 86.12 211 VAL A C 1
ATOM 1657 O O . VAL A 1 211 ? 3.188 -8.062 10.266 1 86.12 211 VAL A O 1
ATOM 1660 N N . THR A 1 212 ? 2.768 -10.266 10.43 1 71.38 212 THR A N 1
ATOM 1661 C CA . THR A 1 212 ? 2.807 -10.234 11.891 1 71.38 212 THR A CA 1
ATOM 1662 C C . THR A 1 212 ? 4.242 -10.109 12.391 1 71.38 212 THR A C 1
ATOM 1664 O O . THR A 1 212 ? 5.133 -10.82 11.93 1 71.38 212 THR A O 1
ATOM 1667 N N . VAL A 1 213 ? 4.613 -8.898 12.945 1 58.34 213 VAL A N 1
ATOM 1668 C CA . VAL A 1 213 ? 5.914 -8.742 13.594 1 58.34 213 VAL A CA 1
ATOM 1669 C C . VAL A 1 213 ? 5.883 -9.398 14.977 1 58.34 213 VAL A C 1
ATOM 1671 O O . VAL A 1 213 ? 4.949 -9.172 15.75 1 58.34 213 VAL A O 1
ATOM 1674 N N . THR A 1 214 ? 6.199 -10.719 15.094 1 50.28 214 THR A N 1
ATOM 1675 C CA . THR A 1 214 ? 6.23 -11.289 16.438 1 50.28 214 THR A CA 1
ATOM 1676 C C . THR A 1 214 ? 7.109 -10.445 17.359 1 50.28 214 THR A C 1
ATOM 1678 O O . THR A 1 214 ? 8.312 -10.297 17.109 1 50.28 214 THR A O 1
ATOM 1681 N N . LEU A 1 215 ? 6.754 -9.383 17.828 1 43.41 215 LEU A N 1
ATOM 1682 C CA . LEU A 1 215 ? 7.574 -8.734 18.844 1 43.41 215 LEU A CA 1
ATOM 1683 C C . LEU A 1 215 ? 8.258 -9.758 19.734 1 43.41 215 LEU A C 1
ATOM 1685 O O . LEU A 1 215 ? 9.344 -9.508 20.266 1 43.41 215 LEU A O 1
ATOM 1689 N N . PHE A 1 216 ? 7.527 -10.695 20.438 1 33.84 216 PHE A N 1
ATOM 1690 C CA . PHE A 1 216 ? 8.094 -11.555 21.469 1 33.84 216 PHE A CA 1
ATOM 1691 C C . PHE A 1 216 ? 8.797 -12.758 20.844 1 33.84 216 PHE A C 1
ATOM 1693 O O . PHE A 1 216 ? 8.734 -13.867 21.391 1 33.84 216 PHE A O 1
ATOM 1700 N N . ALA A 1 217 ? 9.102 -12.703 19.578 1 27.05 217 ALA A N 1
ATOM 1701 C CA . ALA A 1 217 ? 10 -13.844 19.438 1 27.05 217 ALA A CA 1
ATOM 1702 C C . ALA A 1 217 ? 11.383 -13.531 20 1 27.05 217 ALA A C 1
ATOM 1704 O O . ALA A 1 217 ? 11.891 -12.422 19.844 1 27.05 217 ALA A O 1
ATOM 1705 N N . PRO B 1 1 ? 8.25 17 -10.984 1 75.12 1 PRO B N 1
ATOM 1706 C CA . PRO B 1 1 ? 9.594 16.594 -11.398 1 75.12 1 PRO B CA 1
ATOM 1707 C C . PRO B 1 1 ? 9.906 15.141 -11.055 1 75.12 1 PRO B C 1
ATOM 1709 O O . PRO B 1 1 ? 9.359 14.594 -10.094 1 75.12 1 PRO B O 1
ATOM 1712 N N . PRO B 1 2 ? 10.789 14.469 -11.875 1 87.62 2 PRO B N 1
ATOM 1713 C CA . PRO B 1 2 ? 11.219 13.109 -11.531 1 87.62 2 PRO B CA 1
ATOM 1714 C C . PRO B 1 2 ? 12.055 13.055 -10.258 1 87.62 2 PRO B C 1
ATOM 1716 O O . PRO B 1 2 ? 12.617 14.07 -9.836 1 87.62 2 PRO B O 1
ATOM 1719 N N . LEU B 1 3 ? 12.023 11.938 -9.57 1 96.06 3 LEU B N 1
ATOM 1720 C CA . LEU B 1 3 ? 12.859 11.727 -8.391 1 96.06 3 LEU B CA 1
ATOM 1721 C C . LEU B 1 3 ? 14.336 11.891 -8.734 1 96.06 3 LEU B C 1
ATOM 1723 O O . LEU B 1 3 ? 14.758 11.586 -9.859 1 96.06 3 LEU B O 1
ATOM 1727 N N . PRO B 1 4 ? 15.125 12.445 -7.852 1 95.75 4 PRO B N 1
ATOM 1728 C CA . PRO B 1 4 ? 16.562 12.578 -8.109 1 95.75 4 PRO B CA 1
ATOM 1729 C C . PRO B 1 4 ? 17.266 11.234 -8.211 1 95.75 4 PRO B C 1
ATOM 1731 O O . PRO B 1 4 ? 16.859 10.266 -7.562 1 95.75 4 PRO B O 1
ATOM 1734 N N . PRO B 1 5 ? 18.297 11.188 -9.07 1 95.44 5 PRO B N 1
ATOM 1735 C CA . PRO B 1 5 ? 19.078 9.945 -9.117 1 95.44 5 PRO B CA 1
ATOM 1736 C C . PRO B 1 5 ? 19.734 9.617 -7.781 1 95.44 5 PRO B C 1
ATOM 1738 O O . PRO B 1 5 ? 20.031 10.523 -6.992 1 95.44 5 PRO B O 1
ATOM 1741 N N . LEU B 1 6 ? 19.891 8.352 -7.504 1 96.56 6 LEU B N 1
ATOM 1742 C CA . LEU B 1 6 ? 20.5 7.891 -6.266 1 96.56 6 LEU B CA 1
ATOM 1743 C C . LEU B 1 6 ? 21.766 7.094 -6.551 1 96.56 6 LEU B C 1
ATOM 1745 O O . LEU B 1 6 ? 21.828 6.336 -7.52 1 96.56 6 LEU B O 1
ATOM 1749 N N . ALA B 1 7 ? 22.734 7.289 -5.723 1 93.62 7 ALA B N 1
ATOM 1750 C CA . ALA B 1 7 ? 23.984 6.539 -5.836 1 93.62 7 ALA B CA 1
ATOM 1751 C C . ALA B 1 7 ? 23.891 5.188 -5.133 1 93.62 7 ALA B C 1
ATOM 1753 O O . ALA B 1 7 ? 24.578 4.238 -5.5 1 93.62 7 ALA B O 1
ATOM 1754 N N . GLU B 1 8 ? 23.016 5.145 -4.113 1 95.75 8 GLU B N 1
ATOM 1755 C CA . GLU B 1 8 ? 22.828 3.926 -3.332 1 95.75 8 GLU B CA 1
ATOM 1756 C C . GLU B 1 8 ? 21.359 3.725 -2.984 1 95.75 8 GLU B C 1
ATOM 1758 O O . GLU B 1 8 ? 20.562 4.676 -3.012 1 95.75 8 GLU B O 1
ATOM 1763 N N . ALA B 1 9 ? 21.062 2.48 -2.646 1 97.44 9 ALA B N 1
ATOM 1764 C CA . ALA B 1 9 ? 19.688 2.164 -2.256 1 97.44 9 ALA B CA 1
ATOM 1765 C C . ALA B 1 9 ? 19.297 2.912 -0.988 1 97.44 9 ALA B C 1
ATOM 1767 O O . ALA B 1 9 ? 20.125 3.141 -0.108 1 97.44 9 ALA B O 1
ATOM 1768 N N . LYS B 1 10 ? 18.078 3.291 -0.944 1 97.94 10 LYS B N 1
ATOM 1769 C CA . LYS B 1 10 ? 17.562 4.02 0.211 1 97.94 10 LYS B CA 1
ATOM 1770 C C . LYS B 1 10 ? 16.203 3.484 0.637 1 97.94 10 LYS B C 1
ATOM 1772 O O . LYS B 1 10 ? 15.375 3.15 -0.207 1 97.94 10 LYS B O 1
ATOM 1777 N N . ARG B 1 11 ? 16.062 3.41 1.903 1 98.38 11 ARG B N 1
ATOM 1778 C CA . ARG B 1 11 ? 14.758 3.086 2.473 1 98.38 11 ARG B CA 1
ATOM 1779 C C . ARG B 1 11 ? 14.172 4.277 3.221 1 98.38 11 ARG B C 1
ATOM 1781 O O . ARG B 1 11 ? 14.875 4.945 3.982 1 98.38 11 ARG B O 1
ATOM 1788 N N . VAL B 1 12 ? 12.93 4.582 2.988 1 98.56 12 VAL B N 1
ATOM 1789 C CA . VAL B 1 12 ? 12.211 5.648 3.684 1 98.56 12 VAL B CA 1
ATOM 1790 C C . VAL B 1 12 ? 10.977 5.078 4.379 1 98.56 12 VAL B C 1
ATOM 1792 O O . VAL B 1 12 ? 10.133 4.441 3.738 1 98.56 12 VAL B O 1
ATOM 1795 N N . VAL B 1 13 ? 10.867 5.262 5.664 1 98.38 13 VAL B N 1
ATOM 1796 C CA . VAL B 1 13 ? 9.711 4.859 6.461 1 98.38 13 VAL B CA 1
ATOM 1797 C C . VAL B 1 13 ? 8.875 6.086 6.812 1 98.38 13 VAL B C 1
ATOM 1799 O O . VAL B 1 13 ? 9.375 7.043 7.41 1 98.38 13 VAL B O 1
ATOM 1802 N N . LEU B 1 14 ? 7.625 6.09 6.387 1 98.62 14 LEU B N 1
ATOM 1803 C CA . LEU B 1 14 ? 6.684 7.172 6.66 1 98.62 14 LEU B CA 1
ATOM 1804 C C . LEU B 1 14 ? 5.746 6.801 7.801 1 98.62 14 LEU B C 1
ATOM 1806 O O . LEU B 1 14 ? 5.094 5.754 7.758 1 98.62 14 LEU B O 1
ATOM 1810 N N . VAL B 1 15 ? 5.641 7.656 8.797 1 98.38 15 VAL B N 1
ATOM 1811 C CA . VAL B 1 15 ? 4.738 7.426 9.922 1 98.38 15 VAL B CA 1
ATOM 1812 C C . VAL B 1 15 ? 3.795 8.617 10.078 1 98.38 15 VAL B C 1
ATOM 1814 O O . VAL B 1 15 ? 4.227 9.773 10.008 1 98.38 15 VAL B O 1
ATOM 1817 N N . ARG B 1 16 ? 2.549 8.344 10.211 1 98.69 16 ARG B N 1
ATOM 1818 C CA . ARG B 1 16 ? 1.59 9.383 10.555 1 98.69 16 ARG B CA 1
ATOM 1819 C C . ARG B 1 16 ? 1.626 9.688 12.047 1 98.69 16 ARG B C 1
ATOM 1821 O O . ARG B 1 16 ? 1.817 8.781 12.867 1 98.69 16 ARG B O 1
ATOM 1828 N N . HIS B 1 17 ? 1.362 10.883 12.383 1 98.69 17 HIS B N 1
ATOM 1829 C CA . HIS B 1 17 ? 1.351 11.242 13.797 1 98.69 17 HIS B CA 1
ATOM 1830 C C . HIS B 1 17 ? 0.27 10.477 14.555 1 98.69 17 HIS B C 1
ATOM 1832 O O . HIS B 1 17 ? -0.653 9.938 13.945 1 98.69 17 HIS B O 1
ATOM 1838 N N . GLY B 1 18 ? 0.422 10.469 15.922 1 98.31 18 GLY B N 1
ATOM 1839 C CA . GLY B 1 18 ? -0.582 9.852 16.781 1 98.31 18 GLY B CA 1
ATOM 1840 C C . GLY B 1 18 ? -1.874 10.641 16.844 1 98.31 18 GLY B C 1
ATOM 1841 O O . GLY B 1 18 ? -1.949 11.766 16.344 1 98.31 18 GLY B O 1
ATOM 1842 N N . GLN B 1 19 ? -2.811 10.047 17.5 1 98.38 19 GLN B N 1
ATOM 1843 C CA . GLN B 1 19 ? -4.094 10.734 17.625 1 98.38 19 GLN B CA 1
ATOM 1844 C C . GLN B 1 19 ? -3.926 12.094 18.297 1 98.38 19 GLN B C 1
ATOM 1846 O O . GLN B 1 19 ? -3.275 12.203 19.344 1 98.38 19 GLN B O 1
ATOM 1851 N N . SER B 1 20 ? -4.438 13.125 17.641 1 98.62 20 SER B N 1
ATOM 1852 C CA . SER B 1 20 ? -4.414 14.477 18.188 1 98.62 20 SER B CA 1
ATOM 1853 C C . SER B 1 20 ? -5.758 14.836 18.828 1 98.62 20 SER B C 1
ATOM 1855 O O . SER B 1 20 ? -6.746 14.117 18.641 1 98.62 20 SER B O 1
ATOM 1857 N N . THR B 1 21 ? -5.82 15.914 19.531 1 98.44 21 THR B N 1
ATOM 1858 C CA . THR B 1 21 ? -7.051 16.406 20.156 1 98.44 21 THR B CA 1
ATOM 1859 C C . THR B 1 21 ? -8.102 16.719 19.094 1 98.44 21 THR B C 1
ATOM 1861 O O . THR B 1 21 ? -9.281 16.438 19.281 1 98.44 21 THR B O 1
ATOM 1864 N N . TRP B 1 22 ? -7.703 17.219 17.922 1 97.25 22 TRP B N 1
ATOM 1865 C CA . TRP B 1 22 ? -8.672 17.562 16.891 1 97.25 22 TRP B CA 1
ATOM 1866 C C . TRP B 1 22 ? -9.109 16.328 16.125 1 97.25 22 TRP B C 1
ATOM 1868 O O . TRP B 1 22 ? -10.219 16.281 15.578 1 97.25 22 TRP B O 1
ATOM 1878 N N . ASN B 1 23 ? -8.195 15.305 16.016 1 96.69 23 ASN B N 1
ATOM 1879 C CA . ASN B 1 23 ? -8.688 14.008 15.555 1 96.69 23 ASN B CA 1
ATOM 1880 C C . ASN B 1 23 ? -9.852 13.508 16.406 1 96.69 23 ASN B C 1
ATOM 1882 O O . ASN B 1 23 ? -10.883 13.102 15.883 1 96.69 23 ASN B O 1
ATOM 1886 N N . ALA B 1 24 ? -9.633 13.5 17.703 1 97.19 24 ALA B N 1
ATOM 1887 C CA . ALA B 1 24 ? -10.602 12.984 18.672 1 97.19 24 ALA B CA 1
ATOM 1888 C C . ALA B 1 24 ? -11.914 13.758 18.594 1 97.19 24 ALA B C 1
ATOM 1890 O O . ALA B 1 24 ? -12.992 13.18 18.766 1 97.19 24 ALA B O 1
ATOM 1891 N N . ASP B 1 25 ? -11.844 15.008 18.266 1 95.88 25 ASP B N 1
ATOM 1892 C CA . ASP B 1 25 ? -13 15.891 18.203 1 95.88 25 ASP B CA 1
ATOM 1893 C C . ASP B 1 25 ? -13.703 15.781 16.844 1 95.88 25 ASP B C 1
ATOM 1895 O O . ASP B 1 25 ? -14.836 16.234 16.688 1 95.88 25 ASP B O 1
ATOM 1899 N N . GLY B 1 26 ? -12.961 15.234 15.883 1 95.88 26 GLY B N 1
ATOM 1900 C CA . GLY B 1 26 ? -13.477 15.242 14.523 1 95.88 26 GLY B CA 1
ATOM 1901 C C . GLY B 1 26 ? -13.375 16.609 13.859 1 95.88 26 GLY B C 1
ATOM 1902 O O . GLY B 1 26 ? -14.266 16.984 13.102 1 95.88 26 GLY B O 1
ATOM 1903 N N . ARG B 1 27 ? -12.422 17.359 14.211 1 96.56 27 ARG B N 1
ATOM 1904 C CA . ARG B 1 27 ? -12.203 18.703 13.68 1 96.56 27 ARG B CA 1
ATOM 1905 C C . ARG B 1 27 ? -11.18 18.688 12.547 1 96.56 27 ARG B C 1
ATOM 1907 O O . ARG B 1 27 ? -10.164 17.984 12.625 1 96.56 27 ARG B O 1
ATOM 1914 N N . ILE B 1 28 ? -11.438 19.469 11.547 1 96.44 28 ILE B N 1
ATOM 1915 C CA . ILE B 1 28 ? -10.516 19.578 10.422 1 96.44 28 ILE B CA 1
ATOM 1916 C C . ILE B 1 28 ? -9.234 20.297 10.883 1 96.44 28 ILE B C 1
ATOM 1918 O O . ILE B 1 28 ? -9.273 21.453 11.281 1 96.44 28 ILE B O 1
ATOM 1922 N N . GLN B 1 29 ? -8.148 19.688 10.766 1 96.31 29 GLN B N 1
ATOM 1923 C CA . GLN B 1 29 ? -6.902 20.234 11.297 1 96.31 29 GLN B CA 1
ATOM 1924 C C . GLN B 1 29 ? -6.152 21.016 10.227 1 96.31 29 GLN B C 1
ATOM 1926 O O . GLN B 1 29 ? -5.809 22.188 10.43 1 96.31 29 GLN B O 1
ATOM 1931 N N . GLY B 1 30 ? -5.984 20.328 9.086 1 96.94 30 GLY B N 1
ATOM 1932 C CA . GLY B 1 30 ? -5.105 20.922 8.086 1 96.94 30 GLY B CA 1
ATOM 1933 C C . GLY B 1 30 ? -3.723 21.25 8.617 1 96.94 30 GLY B C 1
ATOM 1934 O O . GLY B 1 30 ? -3.15 20.469 9.383 1 96.94 30 GLY B O 1
ATOM 1935 N N . SER B 1 31 ? -3.213 22.391 8.219 1 96.94 31 SER B N 1
ATOM 1936 C CA . SER B 1 31 ? -1.855 22.75 8.617 1 96.94 31 SER B CA 1
ATOM 1937 C C . SER B 1 31 ? -1.857 23.594 9.883 1 96.94 31 SER B C 1
ATOM 1939 O O . SER B 1 31 ? -0.847 24.219 10.219 1 96.94 31 SER B O 1
ATOM 1941 N N . SER B 1 32 ? -2.992 23.625 10.586 1 96.12 32 SER B N 1
ATOM 1942 C CA . SER B 1 32 ? -3.033 24.328 11.859 1 96.12 32 SER B CA 1
ATOM 1943 C C . SER B 1 32 ? -2.172 23.641 12.906 1 96.12 32 SER B C 1
ATOM 1945 O O . SER B 1 32 ? -1.997 22.406 12.867 1 96.12 32 SER B O 1
ATOM 1947 N N . ASP B 1 33 ? -1.685 24.406 13.82 1 97.56 33 ASP B N 1
ATOM 1948 C CA . ASP B 1 33 ? -0.786 23.844 14.828 1 97.56 33 ASP B CA 1
ATOM 1949 C C . ASP B 1 33 ? -1.424 23.875 16.219 1 97.56 33 ASP B C 1
ATOM 1951 O O . ASP B 1 33 ? -0.72 23.938 17.219 1 97.56 33 ASP B O 1
ATOM 1955 N N . PHE B 1 34 ? -2.65 23.781 16.312 1 96.44 34 PHE B N 1
ATOM 1956 C CA . PHE B 1 34 ? -3.342 23.969 17.594 1 96.44 34 PHE B CA 1
ATOM 1957 C C . PHE B 1 34 ? -3.566 22.625 18.266 1 96.44 34 PHE B C 1
ATOM 1959 O O . PHE B 1 34 ? -3.744 22.562 19.484 1 96.44 34 PHE B O 1
ATOM 1966 N N . SER B 1 35 ? -3.6 21.594 17.547 1 97.56 35 SER B N 1
ATOM 1967 C CA . SER B 1 35 ? -3.885 20.297 18.141 1 97.56 35 SER B CA 1
ATOM 1968 C C . SER B 1 35 ? -2.611 19.625 18.656 1 97.56 35 SER B C 1
ATOM 1970 O O . SER B 1 35 ? -1.539 19.797 18.062 1 97.56 35 SER B O 1
ATOM 1972 N N . VAL B 1 36 ? -2.732 18.906 19.672 1 98.38 36 VAL B N 1
ATOM 1973 C CA . VAL B 1 36 ? -1.635 18.156 20.281 1 98.38 36 VAL B CA 1
ATOM 1974 C C . VAL B 1 36 ? -2.035 16.703 20.469 1 98.38 36 VAL B C 1
ATOM 1976 O O . VAL B 1 36 ? -3.201 16.344 20.281 1 98.38 36 VAL B O 1
ATOM 1979 N N . LEU B 1 37 ? -1.099 15.867 20.797 1 98.62 37 LEU B N 1
ATOM 1980 C CA . LEU B 1 37 ? -1.398 14.453 20.969 1 98.62 37 LEU B CA 1
ATOM 1981 C C . LEU B 1 37 ? -2.295 14.234 22.188 1 98.62 37 LEU B C 1
ATOM 1983 O O . LEU B 1 37 ? -2.117 14.875 23.219 1 98.62 37 LEU B O 1
ATOM 1987 N N . THR B 1 38 ? -3.238 13.359 22.094 1 98.62 38 THR B N 1
ATOM 1988 C CA . THR B 1 38 ? -3.957 12.82 23.234 1 98.62 38 THR B CA 1
ATOM 1989 C C . THR B 1 38 ? -3.121 11.758 23.953 1 98.62 38 THR B C 1
ATOM 1991 O O . THR B 1 38 ? -2.102 11.312 23.422 1 98.62 38 THR B O 1
ATOM 1994 N N . PRO B 1 39 ? -3.5 11.359 25.109 1 98.25 39 PRO B N 1
ATOM 1995 C CA . PRO B 1 39 ? -2.818 10.227 25.734 1 98.25 39 PRO B CA 1
ATOM 1996 C C . PRO B 1 39 ? -2.814 8.984 24.844 1 98.25 39 PRO B C 1
ATOM 1998 O O . PRO B 1 39 ? -1.807 8.273 24.781 1 98.25 39 PRO B O 1
ATOM 2001 N N . LYS B 1 40 ? -3.902 8.773 24.219 1 97.38 40 LYS B N 1
ATOM 2002 C CA . LYS B 1 40 ? -3.967 7.672 23.266 1 97.38 40 LYS B CA 1
ATOM 2003 C C . LYS B 1 40 ? -2.943 7.848 22.141 1 97.38 40 LYS B C 1
ATOM 2005 O O . LYS B 1 40 ? -2.287 6.887 21.734 1 97.38 40 LYS B O 1
ATOM 2010 N N . GLY B 1 41 ? -2.869 9.023 21.656 1 98.06 41 GLY B N 1
ATOM 2011 C CA . GLY B 1 41 ? -1.891 9.328 20.625 1 98.06 41 GLY B CA 1
ATOM 2012 C C . GLY B 1 41 ? -0.461 9.078 21.062 1 98.06 41 GLY B C 1
ATOM 2013 O O . GLY B 1 41 ? 0.359 8.594 20.281 1 98.06 41 GLY B O 1
ATOM 2014 N N . GLU B 1 42 ? -0.181 9.414 22.266 1 98 42 GLU B N 1
ATOM 2015 C CA . GLU B 1 42 ? 1.151 9.148 22.812 1 98 42 GLU B CA 1
ATOM 2016 C C . GLU B 1 42 ? 1.412 7.652 22.938 1 98 42 GLU B C 1
ATOM 2018 O O . GLU B 1 42 ? 2.51 7.18 22.625 1 98 42 GLU B O 1
ATOM 2023 N N . SER B 1 43 ? 0.419 6.973 23.375 1 96.69 43 SER B N 1
ATOM 2024 C CA . SER B 1 43 ? 0.534 5.52 23.469 1 96.69 43 SER B CA 1
ATOM 2025 C C . SER B 1 43 ? 0.756 4.887 22.109 1 96.69 43 SER B C 1
ATOM 2027 O O . SER B 1 43 ? 1.549 3.951 21.969 1 96.69 43 SER B O 1
ATOM 2029 N N . GLN B 1 44 ? 0.076 5.371 21.125 1 96.12 44 GLN B N 1
ATOM 2030 C CA . GLN B 1 44 ? 0.264 4.906 19.75 1 96.12 44 GLN B CA 1
ATOM 2031 C C . GLN B 1 44 ? 1.698 5.141 19.281 1 96.12 44 GLN B C 1
ATOM 2033 O O . GLN B 1 44 ? 2.314 4.254 18.688 1 96.12 44 GLN B O 1
ATOM 2038 N N . ALA B 1 45 ? 2.197 6.305 19.578 1 96.62 45 ALA B N 1
ATOM 2039 C CA . ALA B 1 45 ? 3.566 6.645 19.203 1 96.62 45 ALA B CA 1
ATOM 2040 C C . ALA B 1 45 ? 4.57 5.707 19.875 1 96.62 45 ALA B C 1
ATOM 2042 O O . ALA B 1 45 ? 5.547 5.285 19.25 1 96.62 45 ALA B O 1
ATOM 2043 N N . GLU B 1 46 ? 4.336 5.398 21.109 1 95.31 46 GLU B N 1
ATOM 2044 C CA . GLU B 1 46 ? 5.191 4.465 21.828 1 95.31 46 GLU B CA 1
ATOM 2045 C C . GLU B 1 46 ? 5.176 3.084 21.172 1 95.31 46 GLU B C 1
ATOM 2047 O O . GLU B 1 46 ? 6.211 2.426 21.078 1 95.31 46 GLU B O 1
ATOM 2052 N N . THR B 1 47 ? 4.023 2.705 20.797 1 92.12 47 THR B N 1
ATOM 2053 C CA . THR B 1 47 ? 3.889 1.423 20.109 1 92.12 47 THR B CA 1
ATOM 2054 C C . THR B 1 47 ? 4.672 1.42 18.797 1 92.12 47 THR B C 1
ATOM 2056 O O . THR B 1 47 ? 5.344 0.439 18.469 1 92.12 47 THR B O 1
ATOM 2059 N N . SER B 1 48 ? 4.551 2.482 18.078 1 92.88 48 SER B N 1
ATOM 2060 C CA . SER B 1 48 ? 5.316 2.605 16.844 1 92.88 48 SER B CA 1
ATOM 2061 C C . SER B 1 48 ? 6.816 2.582 17.109 1 92.88 48 SER B C 1
ATOM 2063 O O . SER B 1 48 ? 7.586 2.012 16.344 1 92.88 48 SER B O 1
ATOM 2065 N N . ARG B 1 49 ? 7.203 3.264 18.156 1 93.19 49 ARG B N 1
ATOM 2066 C CA . ARG B 1 49 ? 8.602 3.223 18.562 1 93.19 49 ARG B CA 1
ATOM 2067 C C . ARG B 1 49 ? 9.086 1.786 18.734 1 93.19 49 ARG B C 1
ATOM 2069 O O . ARG B 1 49 ? 10.141 1.416 18.219 1 93.19 49 ARG B O 1
ATOM 2076 N N . LEU B 1 50 ? 8.289 1.006 19.406 1 89.69 50 LEU B N 1
ATOM 2077 C CA . LEU B 1 50 ? 8.648 -0.386 19.672 1 89.69 50 LEU B CA 1
ATOM 2078 C C . LEU B 1 50 ? 8.688 -1.182 18.359 1 89.69 50 LEU B C 1
ATOM 2080 O O . LEU B 1 50 ? 9.578 -2.012 18.156 1 89.69 50 LEU B O 1
ATOM 2084 N N . MET B 1 51 ? 7.754 -0.907 17.547 1 88 51 MET B N 1
ATOM 2085 C CA . MET B 1 51 ? 7.688 -1.582 16.25 1 88 51 MET B CA 1
ATOM 2086 C C . MET B 1 51 ? 8.93 -1.282 15.422 1 88 51 MET B C 1
ATOM 2088 O O . MET B 1 51 ? 9.398 -2.139 14.672 1 88 51 MET B O 1
ATOM 2092 N N . LEU B 1 52 ? 9.484 -0.122 15.586 1 91.25 52 LEU B N 1
ATOM 2093 C CA . LEU B 1 52 ? 10.594 0.331 14.758 1 91.25 52 LEU B CA 1
ATOM 2094 C C . LEU B 1 52 ? 11.914 0.26 15.523 1 91.25 52 LEU B C 1
ATOM 2096 O O . LEU B 1 52 ? 12.93 0.788 15.07 1 91.25 52 LEU B O 1
ATOM 2100 N N . LEU B 1 53 ? 11.922 -0.361 16.656 1 88.69 53 LEU B N 1
ATOM 2101 C CA . LEU B 1 53 ? 13.055 -0.36 17.562 1 88.69 53 LEU B CA 1
ATOM 2102 C C . LEU B 1 53 ? 14.281 -1.001 16.922 1 88.69 53 LEU B C 1
ATOM 2104 O O . LEU B 1 53 ? 15.406 -0.543 17.125 1 88.69 53 LEU B O 1
ATOM 2108 N N . ALA B 1 54 ? 14.102 -2.01 16.141 1 87.62 54 ALA B N 1
ATOM 2109 C CA . ALA B 1 54 ? 15.211 -2.758 15.547 1 87.62 54 ALA B CA 1
ATOM 2110 C C . ALA B 1 54 ? 15.734 -2.062 14.289 1 87.62 54 ALA B C 1
ATOM 2112 O O . ALA B 1 54 ? 16.812 -2.393 13.797 1 87.62 54 ALA B O 1
ATOM 2113 N N . ASP B 1 55 ? 14.961 -1.146 13.781 1 90.44 55 ASP B N 1
ATOM 2114 C CA . ASP B 1 55 ? 15.367 -0.427 12.578 1 90.44 55 ASP B CA 1
ATOM 2115 C C . ASP B 1 55 ? 16.391 0.656 12.898 1 90.44 55 ASP B C 1
ATOM 2117 O O . ASP B 1 55 ? 16.281 1.337 13.922 1 90.44 55 ASP B O 1
ATOM 2121 N N . SER B 1 56 ? 17.406 0.721 12.086 1 92.19 56 SER B N 1
ATOM 2122 C CA . SER B 1 56 ? 18.359 1.816 12.18 1 92.19 56 SER B CA 1
ATOM 2123 C C . SER B 1 56 ? 18 2.949 11.227 1 92.19 56 SER B C 1
ATOM 2125 O O . SER B 1 56 ? 17.703 2.709 10.055 1 92.19 56 SER B O 1
ATOM 2127 N N . PHE B 1 57 ? 17.953 4.145 11.789 1 95.56 57 PHE B N 1
ATOM 2128 C CA . PHE B 1 57 ? 17.656 5.316 10.969 1 95.56 57 PHE B CA 1
ATOM 2129 C C . PHE B 1 57 ? 18.828 6.309 11.016 1 95.56 57 PHE B C 1
ATOM 2131 O O . PHE B 1 57 ? 19.391 6.57 12.078 1 95.56 57 PHE B O 1
ATOM 2138 N N . ASP B 1 58 ? 19.141 6.887 9.906 1 95 58 ASP B N 1
ATOM 2139 C CA . ASP B 1 58 ? 20.234 7.859 9.789 1 95 58 ASP B CA 1
ATOM 2140 C C . ASP B 1 58 ? 19.719 9.281 10.023 1 95 58 ASP B C 1
ATOM 2142 O O . ASP B 1 58 ? 20.5 10.188 10.336 1 95 58 ASP B O 1
ATOM 2146 N N . ALA B 1 59 ? 18.469 9.492 9.844 1 95.12 59 ALA B N 1
ATOM 2147 C CA . ALA B 1 59 ? 17.828 10.797 10.031 1 95.12 59 ALA B CA 1
ATOM 2148 C C . ALA B 1 59 ? 16.312 10.656 10.203 1 95.12 59 ALA B C 1
ATOM 2150 O O . ALA B 1 59 ? 15.734 9.648 9.789 1 95.12 59 ALA B O 1
ATOM 2151 N N . CYS B 1 60 ? 15.781 11.609 10.812 1 97.06 60 CYS B N 1
ATOM 2152 C CA . CYS B 1 60 ? 14.328 11.711 10.938 1 97.06 60 CYS B CA 1
ATOM 2153 C C . CYS B 1 60 ? 13.836 13.07 10.461 1 97.06 60 CYS B C 1
ATOM 2155 O O . CYS B 1 60 ? 14.18 14.102 11.047 1 97.06 60 CYS B O 1
ATOM 2157 N N . PHE B 1 61 ? 13.133 13.047 9.398 1 97.94 61 PHE B N 1
ATOM 2158 C CA . PHE B 1 61 ? 12.43 14.25 8.961 1 97.94 61 PHE B CA 1
ATOM 2159 C C . PHE B 1 61 ? 11.062 14.344 9.617 1 97.94 61 PHE B C 1
ATOM 2161 O O . PHE B 1 61 ? 10.359 13.344 9.75 1 97.94 61 PHE B O 1
ATOM 2168 N N . THR B 1 62 ? 10.648 15.547 10.023 1 97.75 62 THR B N 1
ATOM 2169 C CA . THR B 1 62 ? 9.375 15.664 10.727 1 97.75 62 THR B CA 1
ATOM 2170 C C . THR B 1 62 ? 8.648 16.938 10.312 1 97.75 62 THR B C 1
ATOM 2172 O O . THR B 1 62 ? 9.281 17.953 10.008 1 97.75 62 THR B O 1
ATOM 2175 N N . SER B 1 63 ? 7.348 16.812 10.203 1 98.38 63 SER B N 1
ATOM 2176 C CA . SER B 1 63 ? 6.543 18.031 10.188 1 98.38 63 SER B CA 1
ATOM 2177 C C . SER B 1 63 ? 6.785 18.875 11.43 1 98.38 63 SER B C 1
ATOM 2179 O O . SER B 1 63 ? 6.914 18.344 12.531 1 98.38 63 SER B O 1
ATOM 2181 N N . PRO B 1 64 ? 6.797 20.203 11.273 1 96.75 64 PRO B N 1
ATOM 2182 C CA . PRO B 1 64 ? 7.051 21.062 12.445 1 96.75 64 PRO B CA 1
ATOM 2183 C C . PRO B 1 64 ? 5.828 21.203 13.344 1 96.75 64 PRO B C 1
ATOM 2185 O O . PRO B 1 64 ? 5.926 21.766 14.438 1 96.75 64 PRO B O 1
ATOM 2188 N N . LEU B 1 65 ? 4.699 20.766 12.914 1 98.19 65 LEU B N 1
ATOM 2189 C CA . LEU B 1 65 ? 3.486 20.922 13.703 1 98.19 65 LEU B CA 1
ATOM 2190 C C . LEU B 1 65 ? 3.57 20.094 14.984 1 98.19 65 LEU B C 1
ATOM 2192 O O . LEU B 1 65 ? 4.094 18.969 14.977 1 98.19 65 LEU B O 1
ATOM 2196 N N . ALA B 1 66 ? 2.98 20.516 16.016 1 98.25 66 ALA B N 1
ATOM 2197 C CA . ALA B 1 66 ? 3.152 20 17.359 1 98.25 66 ALA B CA 1
ATOM 2198 C C . ALA B 1 66 ? 2.811 18.516 17.438 1 98.25 66 ALA B C 1
ATOM 2200 O O . ALA B 1 66 ? 3.535 17.734 18.062 1 98.25 66 ALA B O 1
ATOM 2201 N N . ARG B 1 67 ? 1.743 18.078 16.859 1 98.44 67 ARG B N 1
ATOM 2202 C CA . ARG B 1 67 ? 1.297 16.688 16.938 1 98.44 67 ARG B CA 1
ATOM 2203 C C . ARG B 1 67 ? 2.305 15.75 16.281 1 98.44 67 ARG B C 1
ATOM 2205 O O . ARG B 1 67 ? 2.555 14.648 16.781 1 98.44 67 ARG B O 1
ATOM 2212 N N . SER B 1 68 ? 2.857 16.172 15.188 1 98.25 68 SER B N 1
ATOM 2213 C CA . SER B 1 68 ? 3.85 15.367 14.477 1 98.25 68 SER B CA 1
ATOM 2214 C C . SER B 1 68 ? 5.199 15.406 15.188 1 98.25 68 SER B C 1
ATOM 2216 O O . SER B 1 68 ? 5.852 14.375 15.352 1 98.25 68 SER B O 1
ATOM 2218 N N . ARG B 1 69 ? 5.59 16.609 15.602 1 96.75 69 ARG B N 1
ATOM 2219 C CA . ARG B 1 69 ? 6.859 16.781 16.297 1 96.75 69 ARG B CA 1
ATOM 2220 C C . ARG B 1 69 ? 6.914 15.906 17.547 1 96.75 69 ARG B C 1
ATOM 2222 O O . ARG B 1 69 ? 7.898 15.203 17.781 1 96.75 69 ARG B O 1
ATOM 2229 N N . ARG B 1 70 ? 5.906 15.938 18.328 1 97.75 70 ARG B N 1
ATOM 2230 C CA . ARG B 1 70 ? 5.855 15.141 19.562 1 97.75 70 ARG B CA 1
ATOM 2231 C C . ARG B 1 70 ? 5.906 13.656 19.234 1 97.75 70 ARG B C 1
ATOM 2233 O O . ARG B 1 70 ? 6.59 12.891 19.922 1 97.75 70 ARG B O 1
ATOM 2240 N N . THR B 1 71 ? 5.199 13.211 18.219 1 98.38 71 THR B N 1
ATOM 2241 C CA . THR B 1 71 ? 5.238 11.82 17.797 1 98.38 71 THR B CA 1
ATOM 2242 C C . THR B 1 71 ? 6.656 11.414 17.422 1 98.38 71 THR B C 1
ATOM 2244 O O . THR B 1 71 ? 7.129 10.344 17.828 1 98.38 71 THR B O 1
ATOM 2247 N N . ALA B 1 72 ? 7.297 12.273 16.641 1 97.69 72 ALA B N 1
ATOM 2248 C CA . ALA B 1 72 ? 8.664 12.008 16.219 1 97.69 72 ALA B CA 1
ATOM 2249 C C . ALA B 1 72 ? 9.602 11.883 17.406 1 97.69 72 ALA B C 1
ATOM 2251 O O . ALA B 1 72 ? 10.461 11 17.453 1 97.69 72 ALA B O 1
ATOM 2252 N N . GLU B 1 73 ? 9.445 12.766 18.344 1 96.38 73 GLU B N 1
ATOM 2253 C CA . GLU B 1 73 ? 10.273 12.75 19.547 1 96.38 73 GLU B CA 1
ATOM 2254 C C . GLU B 1 73 ? 10.125 11.43 20.297 1 96.38 73 GLU B C 1
ATOM 2256 O O . GLU B 1 73 ? 11.117 10.867 20.766 1 96.38 73 GLU B O 1
ATOM 2261 N N . ILE B 1 74 ? 8.93 10.945 20.406 1 96.56 74 ILE B N 1
ATOM 2262 C CA . ILE B 1 74 ? 8.672 9.695 21.125 1 96.56 74 ILE B CA 1
ATOM 2263 C C . ILE B 1 74 ? 9.32 8.531 20.375 1 96.56 74 ILE B C 1
ATOM 2265 O O . ILE B 1 74 ? 10.016 7.707 20.969 1 96.56 74 ILE B O 1
ATOM 2269 N N . ILE B 1 75 ? 9.125 8.484 19.047 1 95.62 75 ILE B N 1
ATOM 2270 C CA . ILE B 1 75 ? 9.633 7.379 18.25 1 95.62 75 ILE B CA 1
ATOM 2271 C C . ILE B 1 75 ? 11.156 7.426 18.219 1 95.62 75 ILE B C 1
ATOM 2273 O O . ILE B 1 75 ? 11.82 6.383 18.266 1 95.62 75 ILE B O 1
ATOM 2277 N N . TRP B 1 76 ? 11.586 8.609 18.031 1 93.44 76 TRP B N 1
ATOM 2278 C CA . TRP B 1 76 ? 13.031 8.797 17.922 1 93.44 76 TRP B CA 1
ATOM 2279 C C . TRP B 1 76 ? 13.727 8.469 19.234 1 93.44 76 TRP B C 1
ATOM 2281 O O . TRP B 1 76 ? 14.844 7.949 19.234 1 93.44 76 TRP B O 1
ATOM 2291 N N . ASP B 1 77 ? 13.07 8.812 20.312 1 88.19 77 ASP B N 1
ATOM 2292 C CA . ASP B 1 77 ? 13.5 8.469 21.656 1 88.19 77 ASP B CA 1
ATOM 2293 C C . ASP B 1 77 ? 14.961 8.859 21.891 1 88.19 77 ASP B C 1
ATOM 2295 O O . ASP B 1 77 ? 15.328 10.023 21.75 1 88.19 77 ASP B O 1
ATOM 2299 N N . THR B 1 78 ? 15.852 7.801 22.062 1 80.06 78 THR B N 1
ATOM 2300 C CA . THR B 1 78 ? 17.219 8.055 22.5 1 80.06 78 THR B CA 1
ATOM 2301 C C . THR B 1 78 ? 18.188 7.988 21.312 1 80.06 78 THR B C 1
ATOM 2303 O O . THR B 1 78 ? 19.406 8.031 21.5 1 80.06 78 THR B O 1
ATOM 2306 N N . ARG B 1 79 ? 17.578 7.98 20.234 1 83.12 79 ARG B N 1
ATOM 2307 C CA . ARG B 1 79 ? 18.453 7.945 19.078 1 83.12 79 ARG B CA 1
ATOM 2308 C C . ARG B 1 79 ? 19.25 9.242 18.938 1 83.12 79 ARG B C 1
ATOM 2310 O O . ARG B 1 79 ? 18.703 10.328 19.172 1 83.12 79 ARG B O 1
ATOM 2317 N N . ASP B 1 80 ? 20.516 9.195 18.828 1 76.75 80 ASP B N 1
ATOM 2318 C CA . ASP B 1 80 ? 21.438 10.328 18.844 1 76.75 80 ASP B CA 1
ATOM 2319 C C . ASP B 1 80 ? 21.641 10.891 17.438 1 76.75 80 ASP B C 1
ATOM 2321 O O . ASP B 1 80 ? 22.766 10.914 16.938 1 76.75 80 ASP B O 1
ATOM 2325 N N . LYS B 1 81 ? 20.594 11.031 16.766 1 74.81 81 LYS B N 1
ATOM 2326 C CA . LYS B 1 81 ? 20.734 11.602 15.43 1 74.81 81 LYS B CA 1
ATOM 2327 C C . LYS B 1 81 ? 19.781 12.773 15.234 1 74.81 81 LYS B C 1
ATOM 2329 O O . LYS B 1 81 ? 19.078 13.18 16.172 1 74.81 81 LYS B O 1
ATOM 2334 N N . ASP B 1 82 ? 19.797 13.266 14.109 1 80.88 82 ASP B N 1
ATOM 2335 C CA . ASP B 1 82 ? 19.172 14.547 13.781 1 80.88 82 ASP B CA 1
ATOM 2336 C C . ASP B 1 82 ? 17.656 14.391 13.594 1 80.88 82 ASP B C 1
ATOM 2338 O O . ASP B 1 82 ? 17.219 13.508 12.859 1 80.88 82 ASP B O 1
ATOM 2342 N N . LEU B 1 83 ? 16.922 15.031 14.398 1 90.75 83 LEU B N 1
ATOM 2343 C CA . LEU B 1 83 ? 15.539 15.359 14.055 1 90.75 83 LEU B CA 1
ATOM 2344 C C . LEU B 1 83 ? 15.484 16.625 13.195 1 90.75 83 LEU B C 1
ATOM 2346 O O . LEU B 1 83 ? 15.852 17.703 13.648 1 90.75 83 LEU B O 1
ATOM 2350 N N . ILE B 1 84 ? 15.094 16.5 11.953 1 95.06 84 ILE B N 1
ATOM 2351 C CA . ILE B 1 84 ? 15.156 17.594 10.977 1 95.06 84 ILE B CA 1
ATOM 2352 C C . ILE B 1 84 ? 13.75 18.078 10.664 1 95.06 84 ILE B C 1
ATOM 2354 O O . ILE B 1 84 ? 13.008 17.438 9.922 1 95.06 84 ILE B O 1
ATOM 2358 N N . PRO B 1 85 ? 13.414 19.188 11.203 1 95.81 85 PRO B N 1
ATOM 2359 C CA . PRO B 1 85 ? 12.109 19.75 10.82 1 95.81 85 PRO B CA 1
ATOM 2360 C C . PRO B 1 85 ? 12.078 20.219 9.367 1 95.81 85 PRO B C 1
ATOM 2362 O O . PRO B 1 85 ? 13.047 20.797 8.875 1 95.81 85 PRO B O 1
ATOM 2365 N N . ASP B 1 86 ? 11.055 19.922 8.664 1 97.12 86 ASP B N 1
ATOM 2366 C CA . ASP B 1 86 ? 10.797 20.359 7.297 1 97.12 86 ASP B CA 1
ATOM 2367 C C . ASP B 1 86 ? 9.375 20.906 7.156 1 97.12 86 ASP B C 1
ATOM 2369 O O . ASP B 1 86 ? 8.406 20.156 7.23 1 97.12 86 ASP B O 1
ATOM 2373 N N . TYR B 1 87 ? 9.25 22.141 6.895 1 97.75 87 TYR B N 1
ATOM 2374 C CA . TYR B 1 87 ? 7.945 22.812 6.863 1 97.75 87 TYR B CA 1
ATOM 2375 C C . TYR B 1 87 ? 7.07 22.234 5.754 1 97.75 87 TYR B C 1
ATOM 2377 O O . TYR B 1 87 ? 5.844 22.203 5.871 1 97.75 87 TYR B O 1
ATOM 2385 N N . ASP B 1 88 ? 7.621 21.781 4.727 1 98.25 88 ASP B N 1
ATOM 2386 C CA . ASP B 1 88 ? 6.863 21.281 3.586 1 98.25 88 ASP B CA 1
ATOM 2387 C C . ASP B 1 88 ? 6.238 19.922 3.902 1 98.25 88 ASP B C 1
ATOM 2389 O O . ASP B 1 88 ? 5.406 19.422 3.145 1 98.25 88 ASP B O 1
ATOM 2393 N N . LEU B 1 89 ? 6.566 19.359 5.023 1 98.56 89 LEU B N 1
ATOM 2394 C CA . LEU B 1 89 ? 5.953 18.109 5.457 1 98.56 89 LEU B CA 1
ATOM 2395 C C . LEU B 1 89 ? 4.703 18.375 6.285 1 98.56 89 LEU B C 1
ATOM 2397 O O . LEU B 1 89 ? 4.055 17.438 6.762 1 98.56 89 LEU B O 1
ATOM 2401 N N . ARG B 1 90 ? 4.359 19.609 6.387 1 98.62 90 ARG B N 1
ATOM 2402 C CA . ARG B 1 90 ? 3.135 19.906 7.117 1 98.62 90 ARG B CA 1
ATOM 2403 C C . ARG B 1 90 ? 1.919 19.297 6.438 1 98.62 90 ARG B C 1
ATOM 2405 O O . ARG B 1 90 ? 1.988 18.891 5.273 1 98.62 90 ARG B O 1
ATOM 2412 N N . GLU B 1 91 ? 0.89 19.25 7.227 1 98.62 91 GLU B N 1
ATOM 2413 C CA . GLU B 1 91 ? -0.353 18.703 6.695 1 98.62 91 GLU B CA 1
ATOM 2414 C C . GLU B 1 91 ? -0.914 19.594 5.582 1 98.62 91 GLU B C 1
ATOM 2416 O O . GLU B 1 91 ? -0.444 20.719 5.379 1 98.62 91 GLU B O 1
ATOM 2421 N N . ILE B 1 92 ? -1.843 19.125 4.832 1 98.69 92 ILE B N 1
ATOM 2422 C CA . ILE B 1 92 ? -2.504 19.828 3.744 1 98.69 92 ILE B CA 1
ATOM 2423 C C . ILE B 1 92 ? -3.08 21.141 4.262 1 98.69 92 ILE B C 1
ATOM 2425 O O . ILE B 1 92 ? -3.621 21.203 5.371 1 98.69 92 ILE B O 1
ATOM 2429 N N . ASP B 1 93 ? -2.873 22.203 3.463 1 98.38 93 ASP B N 1
ATOM 2430 C CA . ASP B 1 93 ? -3.502 23.484 3.785 1 98.38 93 ASP B CA 1
ATOM 2431 C C . ASP B 1 93 ? -4.969 23.484 3.363 1 98.38 93 ASP B C 1
ATOM 2433 O O . ASP B 1 93 ? -5.281 23.328 2.184 1 98.38 93 ASP B O 1
ATOM 2437 N N . LEU B 1 94 ? -5.863 23.734 4.359 1 97.75 94 LEU B N 1
ATOM 2438 C CA . LEU B 1 94 ? -7.281 23.688 4.027 1 97.75 94 LEU B CA 1
ATOM 2439 C C . LEU B 1 94 ? -7.934 25.047 4.227 1 97.75 94 LEU B C 1
ATOM 2441 O O . LEU B 1 94 ? -9.156 25.172 4.152 1 97.75 94 LEU B O 1
ATOM 2445 N N . TYR B 1 95 ? -7.121 26.016 4.602 1 97 95 TYR B N 1
ATOM 2446 C CA . TYR B 1 95 ? -7.508 27.422 4.574 1 97 95 TYR B CA 1
ATOM 2447 C C . TYR B 1 95 ? -8.75 27.672 5.414 1 97 95 TYR B C 1
ATOM 2449 O O . TYR B 1 95 ? -8.766 27.375 6.613 1 97 95 TYR B O 1
ATOM 2457 N N . SER B 1 96 ? -9.812 28.156 4.84 1 96.38 96 SER B N 1
ATOM 2458 C CA . SER B 1 96 ? -10.984 28.562 5.613 1 96.38 96 SER B CA 1
ATOM 2459 C C . SER B 1 96 ? -11.672 27.344 6.227 1 96.38 96 SER B C 1
ATOM 2461 O O . SER B 1 96 ? -12.508 27.484 7.125 1 96.38 96 SER B O 1
ATOM 2463 N N . PHE B 1 97 ? -11.383 26.109 5.809 1 96.38 97 PHE B N 1
ATOM 2464 C CA . PHE B 1 97 ? -12.008 24.906 6.348 1 96.38 97 PHE B CA 1
ATOM 2465 C C . PHE B 1 97 ? -11.398 24.531 7.695 1 96.38 97 PHE B C 1
ATOM 2467 O O . PHE B 1 97 ? -11.984 23.766 8.453 1 96.38 97 PHE B O 1
ATOM 2474 N N . GLN B 1 98 ? -10.172 25.031 7.996 1 96.12 98 GLN B N 1
ATOM 2475 C CA . GLN B 1 98 ? -9.43 24.609 9.188 1 96.12 98 GLN B CA 1
ATOM 2476 C C . GLN B 1 98 ? -10.164 25.031 10.461 1 96.12 98 GLN B C 1
ATOM 2478 O O . GLN B 1 98 ? -10.648 26.156 10.562 1 96.12 98 GLN B O 1
ATOM 2483 N N . GLY B 1 99 ? -10.273 24.047 11.328 1 96.31 99 GLY B N 1
ATOM 2484 C CA . GLY B 1 99 ? -10.883 24.312 12.617 1 96.31 99 GLY B CA 1
ATOM 2485 C C . GLY B 1 99 ? -12.352 23.938 12.664 1 96.31 99 GLY B C 1
ATOM 2486 O O . GLY B 1 99 ? -12.938 23.844 13.75 1 96.31 99 GLY B O 1
ATOM 2487 N N . LEU B 1 100 ? -12.969 23.688 11.562 1 95.44 100 LEU B N 1
ATOM 2488 C CA . LEU B 1 100 ? -14.398 23.391 11.5 1 95.44 100 LEU B CA 1
ATOM 2489 C C . LEU B 1 100 ? -14.664 21.938 11.836 1 95.44 100 LEU B C 1
ATOM 2491 O O . LEU B 1 100 ? -13.883 21.047 11.469 1 95.44 100 LEU B O 1
ATOM 2495 N N . LEU B 1 101 ? -15.711 21.719 12.477 1 95.81 101 LEU B N 1
ATOM 2496 C CA . LEU B 1 101 ? -16.312 20.391 12.508 1 95.81 101 LEU B CA 1
ATOM 2497 C C . LEU B 1 101 ? -17.031 20.078 11.203 1 95.81 101 LEU B C 1
ATOM 2499 O O . LEU B 1 101 ? -17.438 21 10.484 1 95.81 101 LEU B O 1
ATOM 2503 N N . LYS B 1 102 ? -17.156 18.844 10.977 1 89.12 102 LYS B N 1
ATOM 2504 C CA . LYS B 1 102 ? -17.766 18.438 9.719 1 89.12 102 LYS B CA 1
ATOM 2505 C C . LYS B 1 102 ? -19.109 19.125 9.516 1 89.12 102 LYS B C 1
ATOM 2507 O O . LYS B 1 102 ? -19.391 19.641 8.43 1 89.12 102 LYS B O 1
ATOM 2512 N N . HIS B 1 103 ? -19.938 19.062 10.516 1 93.62 103 HIS B N 1
ATOM 2513 C CA . HIS B 1 103 ? -21.266 19.641 10.391 1 93.62 103 HIS B CA 1
ATOM 2514 C C . HIS B 1 103 ? -21.188 21.156 10.195 1 93.62 103 HIS B C 1
ATOM 2516 O O . HIS B 1 103 ? -22 21.734 9.477 1 93.62 103 HIS B O 1
ATOM 2522 N N . GLU B 1 104 ? -20.234 21.812 10.836 1 95.44 104 GLU B N 1
ATOM 2523 C CA . GLU B 1 104 ? -20.047 23.25 10.648 1 95.44 104 GLU B CA 1
ATOM 2524 C C . GLU B 1 104 ? -19.625 23.562 9.211 1 95.44 104 GLU B C 1
ATOM 2526 O O . GLU B 1 104 ? -20.078 24.562 8.641 1 95.44 104 GLU B O 1
ATOM 2531 N N . GLY B 1 105 ? -18.75 22.719 8.648 1 93.19 105 GLY B N 1
ATOM 2532 C CA . GLY B 1 105 ? -18.344 22.891 7.266 1 93.19 105 GLY B CA 1
ATOM 2533 C C . GLY B 1 105 ? -19.5 22.828 6.285 1 93.19 105 GLY B C 1
ATOM 2534 O O . GLY B 1 105 ? -19.609 23.672 5.395 1 93.19 105 GLY B O 1
ATOM 2535 N N . LYS B 1 106 ? -20.281 21.812 6.523 1 93.38 106 LYS B N 1
ATOM 2536 C CA . LYS B 1 106 ? -21.453 21.656 5.656 1 93.38 106 LYS B CA 1
ATOM 2537 C C . LYS B 1 106 ? -22.375 22.859 5.754 1 93.38 106 LYS B C 1
ATOM 2539 O O . LYS B 1 106 ? -22.891 23.328 4.742 1 93.38 106 LYS B O 1
ATOM 2544 N N . GLU B 1 107 ? -22.641 23.297 6.926 1 95.62 107 GLU B N 1
ATOM 2545 C CA . GLU B 1 107 ? -23.562 24.406 7.168 1 95.62 107 GLU B CA 1
ATOM 2546 C C . GLU B 1 107 ? -23 25.719 6.602 1 95.62 107 GLU B C 1
ATOM 2548 O O . GLU B 1 107 ? -23.734 26.484 5.965 1 95.62 107 GLU B O 1
ATOM 2553 N N . LYS B 1 108 ? -21.766 25.938 6.785 1 95.38 108 LYS B N 1
ATOM 2554 C CA . LYS B 1 108 ? -21.156 27.219 6.457 1 95.38 108 LYS B CA 1
ATOM 2555 C C . LYS B 1 108 ? -20.812 27.297 4.973 1 95.38 108 LYS B C 1
ATOM 2557 O O . LYS B 1 108 ? -20.906 28.375 4.367 1 95.38 108 LYS B O 1
ATOM 2562 N N . TYR B 1 109 ? -20.438 26.172 4.328 1 94.81 109 TYR B N 1
ATOM 2563 C CA . TYR B 1 109 ? -19.859 26.25 2.99 1 94.81 109 TYR B CA 1
ATOM 2564 C C . TYR B 1 109 ? -20.672 25.422 1.996 1 94.81 109 TYR B C 1
ATOM 2566 O O . TYR B 1 109 ? -20.438 25.5 0.788 1 94.81 109 TYR B O 1
ATOM 2574 N N . GLY B 1 110 ? -21.609 24.641 2.451 1 92.25 110 GLY B N 1
ATOM 2575 C CA . GLY B 1 110 ? -22.562 23.906 1.643 1 92.25 110 GLY B CA 1
ATOM 2576 C C . GLY B 1 110 ? -21.938 23.172 0.483 1 92.25 110 GLY B C 1
ATOM 2577 O O . GLY B 1 110 ? -21.219 22.188 0.686 1 92.25 110 GLY B O 1
ATOM 2578 N N . ALA B 1 111 ? -22.156 23.812 -0.729 1 92.12 111 ALA B N 1
ATOM 2579 C CA . ALA B 1 111 ? -21.766 23.172 -1.981 1 92.12 111 ALA B CA 1
ATOM 2580 C C . ALA B 1 111 ? -20.25 23 -2.064 1 92.12 111 ALA B C 1
ATOM 2582 O O . ALA B 1 111 ? -19.766 21.984 -2.576 1 92.12 111 ALA B O 1
ATOM 2583 N N . LEU B 1 112 ? -19.594 24 -1.604 1 94.81 112 LEU B N 1
ATOM 2584 C CA . LEU B 1 112 ? -18.141 23.938 -1.635 1 94.81 112 LEU B CA 1
ATOM 2585 C C . LEU B 1 112 ? -17.625 22.781 -0.777 1 94.81 112 LEU B C 1
ATOM 2587 O O . LEU B 1 112 ? -16.719 22.062 -1.177 1 94.81 112 LEU B O 1
ATOM 2591 N N . PHE B 1 113 ? -18.188 22.625 0.347 1 95.25 113 PHE B N 1
ATOM 2592 C CA . PHE B 1 113 ? -17.812 21.547 1.249 1 95.25 113 PHE B CA 1
ATOM 2593 C C . PHE B 1 113 ? -18.141 20.188 0.64 1 95.25 113 PHE B C 1
ATOM 2595 O O . PHE B 1 113 ? -17.375 19.234 0.768 1 95.25 113 PHE B O 1
ATOM 2602 N N . GLN B 1 114 ? -19.234 20.109 -0.017 1 93.25 114 GLN B N 1
ATOM 2603 C CA . GLN B 1 114 ? -19.625 18.875 -0.71 1 93.25 114 GLN B CA 1
ATOM 2604 C C . GLN B 1 114 ? -18.641 18.547 -1.834 1 93.25 114 GLN B C 1
ATOM 2606 O O . GLN B 1 114 ? -18.281 17.391 -2.041 1 93.25 114 GLN B O 1
ATOM 2611 N N . GLN B 1 115 ? -18.281 19.562 -2.525 1 94.75 115 GLN B N 1
ATOM 2612 C CA . GLN B 1 115 ? -17.297 19.375 -3.58 1 94.75 115 GLN B CA 1
ATOM 2613 C C . GLN B 1 115 ? -15.992 18.828 -3.016 1 94.75 115 GLN B C 1
ATOM 2615 O O . GLN B 1 115 ? -15.367 17.953 -3.613 1 94.75 115 GLN B O 1
ATOM 2620 N N . TRP B 1 116 ? -15.562 19.391 -1.91 1 95.75 116 TRP B N 1
ATOM 2621 C CA . TRP B 1 116 ? -14.352 18.922 -1.237 1 95.75 116 TRP B CA 1
ATOM 2622 C C . TRP B 1 116 ? -14.469 17.438 -0.887 1 95.75 116 TRP B C 1
ATOM 2624 O O . TRP B 1 116 ? -13.516 16.672 -1.06 1 95.75 116 TRP B O 1
ATOM 2634 N N . GLN B 1 117 ? -15.57 17.016 -0.47 1 91.56 117 GLN B N 1
ATOM 2635 C CA . GLN B 1 117 ? -15.789 15.633 -0.072 1 91.56 117 GLN B CA 1
ATOM 2636 C C . GLN B 1 117 ? -15.789 14.703 -1.285 1 91.56 117 GLN B C 1
ATOM 2638 O O . GLN B 1 117 ? -15.258 13.594 -1.224 1 91.56 117 GLN B O 1
ATOM 2643 N N . LYS B 1 118 ? -16.25 15.18 -2.389 1 89.88 118 LYS B N 1
ATOM 2644 C CA . LYS B 1 118 ? -16.5 14.312 -3.537 1 89.88 118 LYS B CA 1
ATOM 2645 C C . LYS B 1 118 ? -15.359 14.383 -4.539 1 89.88 118 LYS B C 1
ATOM 2647 O O . LYS B 1 118 ? -14.984 13.375 -5.137 1 89.88 118 LYS B O 1
ATOM 2652 N N . ASN B 1 119 ? -14.844 15.625 -4.746 1 92.94 119 ASN B N 1
ATOM 2653 C CA . ASN B 1 119 ? -13.805 15.859 -5.742 1 92.94 119 ASN B CA 1
ATOM 2654 C C . ASN B 1 119 ? -12.711 16.781 -5.211 1 92.94 119 ASN B C 1
ATOM 2656 O O . ASN B 1 119 ? -12.531 17.891 -5.723 1 92.94 119 ASN B O 1
ATOM 2660 N N . PRO B 1 120 ? -11.953 16.297 -4.312 1 96.19 120 PRO B N 1
ATOM 2661 C CA . PRO B 1 120 ? -11 17.172 -3.615 1 96.19 120 PRO B CA 1
ATOM 2662 C C . PRO B 1 120 ? -9.914 17.703 -4.535 1 96.19 120 PRO B C 1
ATOM 2664 O O . PRO B 1 120 ? -9.445 18.844 -4.352 1 96.19 120 PRO B O 1
ATOM 2667 N N . SER B 1 121 ? -9.523 17.016 -5.535 1 96.06 121 SER B N 1
ATOM 2668 C CA . SER B 1 121 ? -8.422 17.422 -6.398 1 96.06 121 SER B CA 1
ATOM 2669 C C . SER B 1 121 ? -8.758 18.688 -7.176 1 96.06 121 SER B C 1
ATOM 2671 O O . SER B 1 121 ? -7.875 19.484 -7.5 1 96.06 121 SER B O 1
ATOM 2673 N N . ASP B 1 122 ? -10.039 18.906 -7.422 1 95.25 122 ASP B N 1
ATOM 2674 C CA . ASP B 1 122 ? -10.461 20.047 -8.227 1 95.25 122 ASP B CA 1
ATOM 2675 C C . ASP B 1 122 ? -11.172 21.094 -7.375 1 95.25 122 ASP B C 1
ATOM 2677 O O . ASP B 1 122 ? -11.734 22.062 -7.898 1 95.25 122 ASP B O 1
ATOM 2681 N N . CYS B 1 123 ? -11.148 20.891 -6.094 1 96.56 123 CYS B N 1
ATOM 2682 C CA . CYS B 1 123 ? -11.844 21.797 -5.184 1 96.56 123 CYS B CA 1
ATOM 2683 C C . CYS B 1 123 ? -10.969 22.984 -4.836 1 96.56 123 CYS B C 1
ATOM 2685 O O . CYS B 1 123 ? -9.836 22.828 -4.383 1 96.56 123 CYS B O 1
ATOM 2687 N N . SER B 1 124 ? -11.492 24.125 -5.098 1 97.06 124 SER B N 1
ATOM 2688 C CA . SER B 1 124 ? -10.812 25.359 -4.727 1 97.06 124 SER B CA 1
ATOM 2689 C C . SER B 1 124 ? -11.359 25.922 -3.42 1 97.06 124 SER B C 1
ATOM 2691 O O . SER B 1 124 ? -12.57 26.125 -3.285 1 97.06 124 SER B O 1
ATOM 2693 N N . ILE B 1 125 ? -10.484 26.156 -2.449 1 96.69 125 ILE B N 1
ATOM 2694 C CA . ILE B 1 125 ? -10.828 26.781 -1.179 1 96.69 125 ILE B CA 1
ATOM 2695 C C . ILE B 1 125 ? -10.094 28.109 -1.047 1 96.69 125 ILE B C 1
ATOM 2697 O O . ILE B 1 125 ? -8.867 28.141 -0.928 1 96.69 125 ILE B O 1
ATOM 2701 N N . ASP B 1 126 ? -10.828 29.188 -1.075 1 96.75 126 ASP B N 1
ATOM 2702 C CA . ASP B 1 126 ? -10.25 30.531 -0.966 1 96.75 126 ASP B CA 1
ATOM 2703 C C . ASP B 1 126 ? -9.266 30.797 -2.104 1 96.75 126 ASP B C 1
ATOM 2705 O O . ASP B 1 126 ? -8.18 31.344 -1.879 1 96.75 126 ASP B O 1
ATOM 2709 N N . GLY B 1 127 ? -9.594 30.281 -3.252 1 96.88 127 GLY B N 1
ATOM 2710 C CA . GLY B 1 127 ? -8.766 30.531 -4.422 1 96.88 127 GLY B CA 1
ATOM 2711 C C . GLY B 1 127 ? -7.582 29.594 -4.531 1 96.88 127 GLY B C 1
ATOM 2712 O O . GLY B 1 127 ? -6.754 29.734 -5.434 1 96.88 127 GLY B O 1
ATOM 2713 N N . HIS B 1 128 ? -7.465 28.641 -3.625 1 98 128 HIS B N 1
ATOM 2714 C CA . HIS B 1 128 ? -6.363 27.688 -3.609 1 98 128 HIS B CA 1
ATOM 2715 C C . HIS B 1 128 ? -6.855 26.281 -3.932 1 98 128 HIS B C 1
ATOM 2717 O O . HIS B 1 128 ? -8.023 25.953 -3.709 1 98 128 HIS B O 1
ATOM 2723 N N . TYR B 1 129 ? -5.965 25.469 -4.508 1 98.38 129 TYR B N 1
ATOM 2724 C CA . TYR B 1 129 ? -6.234 24.047 -4.762 1 98.38 129 TYR B CA 1
ATOM 2725 C C . TYR B 1 129 ? -5.422 23.172 -3.822 1 98.38 129 TYR B C 1
ATOM 2727 O O . TYR B 1 129 ? -4.332 22.703 -4.176 1 98.38 129 TYR B O 1
ATOM 2735 N N . PRO B 1 130 ? -5.977 22.891 -2.693 1 98.56 130 PRO B N 1
ATOM 2736 C CA . PRO B 1 130 ? -5.23 22.25 -1.6 1 98.56 130 PRO B CA 1
ATOM 2737 C C . PRO B 1 130 ? -4.523 20.969 -2.029 1 98.56 130 PRO B C 1
ATOM 2739 O O . PRO B 1 130 ? -3.338 20.797 -1.748 1 98.56 130 PRO B O 1
ATOM 2742 N N . VAL B 1 131 ? -5.188 20.078 -2.738 1 98.69 131 VAL B N 1
ATOM 2743 C CA . VAL B 1 131 ? -4.629 18.781 -3.088 1 98.69 131 VAL B CA 1
ATOM 2744 C C . VAL B 1 131 ? -3.494 18.969 -4.094 1 98.69 131 VAL B C 1
ATOM 2746 O O . VAL B 1 131 ? -2.434 18.344 -3.955 1 98.69 131 VAL B O 1
ATOM 2749 N N . ARG B 1 132 ? -3.67 19.781 -5.047 1 98.56 132 ARG B N 1
ATOM 2750 C CA . ARG B 1 132 ? -2.631 20.031 -6.039 1 98.56 132 ARG B CA 1
ATOM 2751 C C . ARG B 1 132 ? -1.397 20.656 -5.395 1 98.56 132 ARG B C 1
ATOM 2753 O O . ARG B 1 132 ? -0.268 20.266 -5.707 1 98.56 132 ARG B O 1
ATOM 2760 N N . GLU B 1 133 ? -1.686 21.625 -4.527 1 98.5 133 GLU B N 1
ATOM 2761 C CA . GLU B 1 133 ? -0.588 22.266 -3.805 1 98.5 133 GLU B CA 1
ATOM 2762 C C . GLU B 1 133 ? 0.17 21.25 -2.949 1 98.5 133 GLU B C 1
ATOM 2764 O O . GLU B 1 133 ? 1.398 21.312 -2.857 1 98.5 133 GLU B O 1
ATOM 2769 N N . LEU B 1 134 ? -0.548 20.375 -2.355 1 98.62 134 LEU B N 1
ATOM 2770 C CA . LEU B 1 134 ? 0.049 19.328 -1.534 1 98.62 134 LEU B CA 1
ATOM 2771 C C . LEU B 1 134 ? 0.941 18.422 -2.375 1 98.62 134 LEU B C 1
ATOM 2773 O O . LEU B 1 134 ? 2.041 18.047 -1.951 1 98.62 134 LEU B O 1
ATOM 2777 N N . TRP B 1 135 ? 0.485 17.984 -3.527 1 98.31 135 TRP B N 1
ATOM 2778 C CA . TRP B 1 135 ? 1.247 17.125 -4.426 1 98.31 135 TRP B CA 1
ATOM 2779 C C . TRP B 1 135 ? 2.541 17.797 -4.863 1 98.31 135 TRP B C 1
ATOM 2781 O O . TRP B 1 135 ? 3.6 17.156 -4.898 1 98.31 135 TRP B O 1
ATOM 2791 N N . ASP B 1 136 ? 2.414 19.094 -5.117 1 97.56 136 ASP B N 1
ATOM 2792 C CA . ASP B 1 136 ? 3.598 19.859 -5.488 1 97.56 136 ASP B CA 1
ATOM 2793 C C . ASP B 1 136 ? 4.613 19.891 -4.348 1 97.56 136 ASP B C 1
ATOM 2795 O O . ASP B 1 136 ? 5.809 19.688 -4.566 1 97.56 136 ASP B O 1
ATOM 2799 N N . ARG B 1 137 ? 4.145 20.125 -3.205 1 97.44 137 ARG B N 1
ATOM 2800 C CA . ARG B 1 137 ? 5.008 20.172 -2.029 1 97.44 137 ARG B CA 1
ATOM 2801 C C . ARG B 1 137 ? 5.66 18.828 -1.768 1 97.44 137 ARG B C 1
ATOM 2803 O O . ARG B 1 137 ? 6.844 18.75 -1.429 1 97.44 137 ARG B O 1
ATOM 2810 N N . ALA B 1 138 ? 4.922 17.781 -1.884 1 97.94 138 ALA B N 1
ATOM 2811 C CA . ALA B 1 138 ? 5.438 16.422 -1.661 1 97.94 138 ALA B CA 1
ATOM 2812 C C . ALA B 1 138 ? 6.582 16.109 -2.619 1 97.94 138 ALA B C 1
ATOM 2814 O O . ALA B 1 138 ? 7.586 15.516 -2.223 1 97.94 138 ALA B O 1
ATOM 2815 N N . GLN B 1 139 ? 6.398 16.516 -3.814 1 96.69 139 GLN B N 1
ATOM 2816 C CA . GLN B 1 139 ? 7.449 16.297 -4.805 1 96.69 139 GLN B CA 1
ATOM 2817 C C . GLN B 1 139 ? 8.742 17 -4.395 1 96.69 139 GLN B C 1
ATOM 2819 O O . GLN B 1 139 ? 9.836 16.438 -4.543 1 96.69 139 GLN B O 1
ATOM 2824 N N . GLY B 1 140 ? 8.562 18.188 -3.891 1 95.81 140 GLY B N 1
ATOM 2825 C CA . GLY B 1 140 ? 9.711 18.922 -3.395 1 95.81 140 GLY B CA 1
ATOM 2826 C C . GLY B 1 140 ? 10.375 18.25 -2.201 1 95.81 140 GLY B C 1
ATOM 2827 O O . GLY B 1 140 ? 11.602 18.281 -2.066 1 95.81 140 GLY B O 1
ATOM 2828 N N . CYS B 1 141 ? 9.641 17.672 -1.364 1 97.62 141 CYS B N 1
ATOM 2829 C CA . CYS B 1 141 ? 10.156 16.984 -0.186 1 97.62 141 CYS B CA 1
ATOM 2830 C C . CYS B 1 141 ? 11.039 15.805 -0.584 1 97.62 141 CYS B C 1
ATOM 2832 O O . CYS B 1 141 ? 12.062 15.539 0.061 1 97.62 141 CYS B O 1
ATOM 2834 N N . TRP B 1 142 ? 10.656 15.078 -1.607 1 97.81 142 TRP B N 1
ATOM 2835 C CA . TRP B 1 142 ? 11.43 13.914 -2.029 1 97.81 142 TRP B CA 1
ATOM 2836 C C . TRP B 1 142 ? 12.852 14.305 -2.402 1 97.81 142 TRP B C 1
ATOM 2838 O O . TRP B 1 142 ? 13.797 13.57 -2.135 1 97.81 142 TRP B O 1
ATOM 2848 N N . GLU B 1 143 ? 12.945 15.492 -3.035 1 95.81 143 GLU B N 1
ATOM 2849 C CA . GLU B 1 143 ? 14.281 15.961 -3.371 1 95.81 143 GLU B CA 1
ATOM 2850 C C . GLU B 1 143 ? 15.164 16.047 -2.127 1 95.81 143 GLU B C 1
ATOM 2852 O O . GLU B 1 143 ? 16.281 15.539 -2.121 1 95.81 143 GLU B O 1
ATOM 2857 N N . ARG B 1 144 ? 14.703 16.594 -1.105 1 95.62 144 ARG B N 1
ATOM 2858 C CA . ARG B 1 144 ? 15.461 16.797 0.126 1 95.62 144 ARG B CA 1
ATOM 2859 C C . ARG B 1 144 ? 15.688 15.469 0.839 1 95.62 144 ARG B C 1
ATOM 2861 O O . ARG B 1 144 ? 16.797 15.188 1.292 1 95.62 144 ARG B O 1
ATOM 2868 N N . ILE B 1 145 ? 14.734 14.641 0.925 1 97.06 145 ILE B N 1
ATOM 2869 C CA . ILE B 1 145 ? 14.797 13.375 1.65 1 97.06 145 ILE B CA 1
ATOM 2870 C C . ILE B 1 145 ? 15.781 12.438 0.964 1 97.06 145 ILE B C 1
ATOM 2872 O O . ILE B 1 145 ? 16.656 11.852 1.619 1 97.06 145 ILE B O 1
ATOM 2876 N N . LEU B 1 146 ? 15.695 12.336 -0.354 1 97.38 146 LEU B N 1
ATOM 2877 C CA . LEU B 1 146 ? 16.469 11.336 -1.087 1 97.38 146 LEU B CA 1
ATOM 2878 C C . LEU B 1 146 ? 17.906 11.812 -1.307 1 97.38 146 LEU B C 1
ATOM 2880 O O . LEU B 1 146 ? 18.797 11 -1.514 1 97.38 146 LEU B O 1
ATOM 2884 N N . THR B 1 147 ? 18.062 13.109 -1.277 1 95.56 147 THR B N 1
ATOM 2885 C CA . THR B 1 147 ? 19.422 13.602 -1.466 1 95.56 147 THR B CA 1
ATOM 2886 C C . THR B 1 147 ? 20.172 13.641 -0.136 1 95.56 147 THR B C 1
ATOM 2888 O O . THR B 1 147 ? 21.375 13.875 -0.106 1 95.56 147 THR B O 1
ATOM 2891 N N . HIS B 1 148 ? 19.438 13.492 0.949 1 94.56 148 HIS B N 1
ATOM 2892 C CA . HIS B 1 148 ? 20.125 13.359 2.23 1 94.56 148 HIS B CA 1
ATOM 2893 C C . HIS B 1 148 ? 21.109 12.195 2.215 1 94.56 148 HIS B C 1
ATOM 2895 O O . HIS B 1 148 ? 20.859 11.18 1.556 1 94.56 148 HIS B O 1
ATOM 2901 N N . GLU B 1 149 ? 22.156 12.242 2.982 1 93.5 149 GLU B N 1
ATOM 2902 C CA . GLU B 1 149 ? 23.234 11.258 2.941 1 93.5 149 GLU B CA 1
ATOM 2903 C C . GLU B 1 149 ? 22.812 9.938 3.584 1 93.5 149 GLU B C 1
ATOM 2905 O O . GLU B 1 149 ? 23.375 8.883 3.283 1 93.5 149 GLU B O 1
ATOM 2910 N N . GLY B 1 150 ? 21.844 9.953 4.387 1 93.56 150 GLY B N 1
ATOM 2911 C CA . GLY B 1 150 ? 21.406 8.75 5.078 1 93.56 150 GLY B CA 1
ATOM 2912 C C . GLY B 1 150 ? 20.766 7.727 4.152 1 93.56 150 GLY B C 1
ATOM 2913 O O . GLY B 1 150 ? 20.094 8.086 3.188 1 93.56 150 GLY B O 1
ATOM 2914 N N . LYS B 1 151 ? 20.953 6.383 4.516 1 95.5 151 LYS B N 1
ATOM 2915 C CA . LYS B 1 151 ? 20.422 5.277 3.725 1 95.5 151 LYS B CA 1
ATOM 2916 C C . LYS B 1 151 ? 19.047 4.848 4.234 1 95.5 151 LYS B C 1
ATOM 2918 O O . LYS B 1 151 ? 18.25 4.297 3.479 1 95.5 151 LYS B O 1
ATOM 2923 N N . SER B 1 152 ? 18.859 5.004 5.441 1 96.56 152 SER B N 1
ATOM 2924 C CA . SER B 1 152 ? 17.578 4.711 6.102 1 96.56 152 SER B CA 1
ATOM 2925 C C . SER B 1 152 ? 17.031 5.941 6.816 1 96.56 152 SER B C 1
ATOM 2927 O O . SER B 1 152 ? 17.672 6.469 7.73 1 96.56 152 SER B O 1
ATOM 2929 N N . VAL B 1 153 ? 15.883 6.406 6.32 1 97.19 153 VAL B N 1
ATOM 2930 C CA . VAL B 1 153 ? 15.344 7.676 6.797 1 97.19 153 VAL B CA 1
ATOM 2931 C C . VAL B 1 153 ? 13.922 7.477 7.316 1 97.19 153 VAL B C 1
ATOM 2933 O O . VAL B 1 153 ? 13.125 6.77 6.699 1 97.19 153 VAL B O 1
ATOM 2936 N N . LEU B 1 154 ? 13.664 8.031 8.469 1 97.94 154 LEU B N 1
ATOM 2937 C CA . LEU B 1 154 ? 12.32 8.086 9.031 1 97.94 154 LEU B CA 1
ATOM 2938 C C . LEU B 1 154 ? 11.664 9.43 8.734 1 97.94 154 LEU B C 1
ATOM 2940 O O . LEU B 1 154 ? 12.305 10.477 8.859 1 97.94 154 LEU B O 1
ATOM 2944 N N . VAL B 1 155 ? 10.438 9.422 8.266 1 98.62 155 VAL B N 1
ATOM 2945 C CA . VAL B 1 155 ? 9.641 10.625 8.094 1 98.62 155 VAL B CA 1
ATOM 2946 C C . VAL B 1 155 ? 8.383 10.539 8.953 1 98.62 155 VAL B C 1
ATOM 2948 O O . VAL B 1 155 ? 7.586 9.609 8.812 1 98.62 155 VAL B O 1
ATOM 2951 N N . VAL B 1 156 ? 8.195 11.445 9.898 1 98.69 156 VAL B N 1
ATOM 2952 C CA . VAL B 1 156 ? 6.996 11.531 10.727 1 98.69 156 VAL B CA 1
ATOM 2953 C C . VAL B 1 156 ? 6.188 12.766 10.336 1 98.69 156 VAL B C 1
ATOM 2955 O O . VAL B 1 156 ? 6.66 13.898 10.484 1 98.69 156 VAL B O 1
ATOM 2958 N N . ALA B 1 157 ? 4.996 12.523 9.867 1 98.75 157 ALA B N 1
ATOM 2959 C CA . ALA B 1 157 ? 4.195 13.633 9.359 1 98.75 157 ALA B CA 1
ATOM 2960 C C . ALA B 1 157 ? 2.703 13.344 9.5 1 98.75 157 ALA B C 1
ATOM 2962 O O . ALA B 1 157 ? 2.223 13.062 10.602 1 98.75 157 ALA B O 1
ATOM 2963 N N . HIS B 1 158 ? 1.965 13.539 8.406 1 98.81 158 HIS B N 1
ATOM 2964 C CA . HIS B 1 158 ? 0.509 13.531 8.508 1 98.81 158 HIS B CA 1
ATOM 2965 C C . HIS B 1 158 ? -0.11 12.656 7.418 1 98.81 158 HIS B C 1
ATOM 2967 O O . HIS B 1 158 ? 0.6 12.141 6.551 1 98.81 158 HIS B O 1
ATOM 2973 N N . ASN B 1 159 ? -1.391 12.477 7.551 1 98.12 159 ASN B N 1
ATOM 2974 C CA . ASN B 1 159 ? -2.092 11.57 6.641 1 98.12 159 ASN B CA 1
ATOM 2975 C C . ASN B 1 159 ? -2 12.055 5.195 1 98.12 159 ASN B C 1
ATOM 2977 O O . ASN B 1 159 ? -1.486 11.336 4.332 1 98.12 159 ASN B O 1
ATOM 2981 N N . ALA B 1 160 ? -2.428 13.266 4.926 1 98.5 160 ALA B N 1
ATOM 2982 C CA . ALA B 1 160 ? -2.525 13.719 3.545 1 98.5 160 ALA B CA 1
ATOM 2983 C C . ALA B 1 160 ? -1.144 13.836 2.906 1 98.5 160 ALA B C 1
ATOM 2985 O O . ALA B 1 160 ? -0.94 13.414 1.768 1 98.5 160 ALA B O 1
ATOM 2986 N N . VAL B 1 161 ? -0.186 14.414 3.6 1 98.75 161 VAL B N 1
ATOM 2987 C CA . VAL B 1 161 ? 1.13 14.609 3 1 98.75 161 VAL B CA 1
ATOM 2988 C C . VAL B 1 161 ? 1.813 13.258 2.803 1 98.75 161 VAL B C 1
ATOM 2990 O O . VAL B 1 161 ? 2.516 13.055 1.811 1 98.75 161 VAL B O 1
ATOM 2993 N N . ASN B 1 162 ? 1.651 12.32 3.73 1 98.81 162 ASN B N 1
ATOM 2994 C CA . ASN B 1 162 ? 2.23 10.992 3.549 1 98.81 162 ASN B CA 1
ATOM 2995 C C . ASN B 1 162 ? 1.631 10.281 2.34 1 98.81 162 ASN B C 1
ATOM 2997 O O . ASN B 1 162 ? 2.342 9.594 1.604 1 98.81 162 ASN B O 1
ATOM 3001 N N . GLN B 1 163 ? 0.306 10.422 2.18 1 98.44 163 GLN B N 1
ATOM 3002 C CA . GLN B 1 163 ? -0.323 9.891 0.975 1 98.44 163 GLN B CA 1
ATOM 3003 C C . GLN B 1 163 ? 0.304 10.484 -0.282 1 98.44 163 GLN B C 1
ATOM 3005 O O . GLN B 1 163 ? 0.583 9.766 -1.244 1 98.44 163 GLN B O 1
ATOM 3010 N N . ALA B 1 164 ? 0.485 11.766 -0.256 1 98.69 164 ALA B N 1
ATOM 3011 C CA . ALA B 1 164 ? 1.081 12.453 -1.398 1 98.69 164 ALA B CA 1
ATOM 3012 C C . ALA B 1 164 ? 2.51 11.977 -1.643 1 98.69 164 ALA B C 1
ATOM 3014 O O . ALA B 1 164 ? 2.934 11.828 -2.791 1 98.69 164 ALA B O 1
ATOM 3015 N N . LEU B 1 165 ? 3.232 11.773 -0.551 1 98.75 165 LEU B N 1
ATOM 3016 C CA . LEU B 1 165 ? 4.594 11.266 -0.676 1 98.75 165 LEU B CA 1
ATOM 3017 C C . LEU B 1 165 ? 4.598 9.891 -1.34 1 98.75 165 LEU B C 1
ATOM 3019 O O . LEU B 1 165 ? 5.309 9.672 -2.324 1 98.75 165 LEU B O 1
ATOM 3023 N N . VAL B 1 166 ? 3.803 8.984 -0.869 1 98.56 166 VAL B N 1
ATOM 3024 C CA . VAL B 1 166 ? 3.73 7.652 -1.463 1 98.56 166 VAL B CA 1
ATOM 3025 C C . VAL B 1 166 ? 3.322 7.762 -2.93 1 98.56 166 VAL B C 1
ATOM 3027 O O . VAL B 1 166 ? 3.984 7.203 -3.809 1 98.56 166 VAL B O 1
ATOM 3030 N N . ALA B 1 167 ? 2.283 8.531 -3.191 1 98.31 167 ALA B N 1
ATOM 3031 C CA . ALA B 1 167 ? 1.729 8.633 -4.539 1 98.31 167 ALA B CA 1
ATOM 3032 C C . ALA B 1 167 ? 2.75 9.219 -5.512 1 98.31 167 ALA B C 1
ATOM 3034 O O . ALA B 1 167 ? 2.998 8.648 -6.578 1 98.31 167 ALA B O 1
ATOM 3035 N N . THR B 1 168 ? 3.359 10.297 -5.145 1 98.19 168 THR B N 1
ATOM 3036 C CA . THR B 1 168 ? 4.273 10.969 -6.059 1 98.19 168 THR B CA 1
ATOM 3037 C C . THR B 1 168 ? 5.527 10.133 -6.285 1 98.19 168 THR B C 1
ATOM 3039 O O . THR B 1 168 ? 6.113 10.164 -7.371 1 98.19 168 THR B O 1
ATOM 3042 N N . SER B 1 169 ? 5.953 9.406 -5.293 1 98.12 169 SER B N 1
ATOM 3043 C CA . SER B 1 169 ? 7.105 8.531 -5.48 1 98.12 169 SER B CA 1
ATOM 3044 C C . SER B 1 169 ? 6.824 7.465 -6.535 1 98.12 169 SER B C 1
ATOM 3046 O O . SER B 1 169 ? 7.75 6.965 -7.18 1 98.12 169 SER B O 1
ATOM 3048 N N . LEU B 1 170 ? 5.594 7.16 -6.703 1 97.31 170 LEU B N 1
ATOM 3049 C CA . LEU B 1 170 ? 5.184 6.121 -7.637 1 97.31 170 LEU B CA 1
ATOM 3050 C C . LEU B 1 170 ? 4.699 6.73 -8.953 1 97.31 170 LEU B C 1
ATOM 3052 O O . LEU B 1 170 ? 4.207 6.016 -9.828 1 97.31 170 LEU B O 1
ATOM 3056 N N . GLY B 1 171 ? 4.738 8.07 -9.039 1 96.25 171 GLY B N 1
ATOM 3057 C CA . GLY B 1 171 ? 4.312 8.766 -10.242 1 96.25 171 GLY B CA 1
ATOM 3058 C C . GLY B 1 171 ? 2.805 8.891 -10.359 1 96.25 171 GLY B C 1
ATOM 3059 O O . GLY B 1 171 ? 2.27 9.047 -11.461 1 96.25 171 GLY B O 1
ATOM 3060 N N . LEU B 1 172 ? 2.1 8.758 -9.266 1 97.25 172 LEU B N 1
ATOM 3061 C CA . LEU B 1 172 ? 0.642 8.82 -9.258 1 97.25 172 LEU B CA 1
ATOM 3062 C C . LEU B 1 172 ? 0.167 10.258 -9.047 1 97.25 172 LEU B C 1
ATOM 3064 O O . LEU B 1 172 ? 0.756 11 -8.258 1 97.25 172 LEU B O 1
ATOM 3068 N N . GLY B 1 173 ? -0.859 10.641 -9.688 1 97.06 173 GLY B N 1
ATOM 3069 C CA . GLY B 1 173 ? -1.357 12.008 -9.641 1 97.06 173 GLY B CA 1
ATOM 3070 C C . GLY B 1 173 ? -2.34 12.242 -8.508 1 97.06 173 GLY B C 1
ATOM 3071 O O . GLY B 1 173 ? -2.49 11.398 -7.621 1 97.06 173 GLY B O 1
ATOM 3072 N N . THR B 1 174 ? -3.018 13.383 -8.57 1 97.94 174 THR B N 1
ATOM 3073 C CA . THR B 1 174 ? -3.855 13.867 -7.477 1 97.94 174 THR B CA 1
ATOM 3074 C C . THR B 1 174 ? -5.133 13.039 -7.367 1 97.94 174 THR B C 1
ATOM 3076 O O . THR B 1 174 ? -5.828 13.094 -6.348 1 97.94 174 THR B O 1
ATOM 3079 N N . GLU B 1 175 ? -5.473 12.312 -8.414 1 95 175 GLU B N 1
ATOM 3080 C CA . GLU B 1 175 ? -6.664 11.477 -8.383 1 95 175 GLU B CA 1
ATOM 3081 C C . GLU B 1 175 ? -6.535 10.367 -7.348 1 95 175 GLU B C 1
ATOM 3083 O O . GLU B 1 175 ? -7.527 9.719 -6.992 1 95 175 GLU B O 1
ATOM 3088 N N . TYR B 1 176 ? -5.371 10.203 -6.781 1 96.5 176 TYR B N 1
ATOM 3089 C CA . TYR B 1 176 ? -5.16 9.141 -5.805 1 96.5 176 TYR B CA 1
ATOM 3090 C C . TYR B 1 176 ? -5.234 9.688 -4.383 1 96.5 176 TYR B C 1
ATOM 3092 O O . TYR B 1 176 ? -4.996 8.953 -3.418 1 96.5 176 TYR B O 1
ATOM 3100 N N . PHE B 1 177 ? -5.547 11.008 -4.281 1 96.69 177 PHE B N 1
ATOM 3101 C CA . PHE B 1 177 ? -5.848 11.562 -2.967 1 96.69 177 PHE B CA 1
ATOM 3102 C C . PHE B 1 177 ? -6.984 10.797 -2.299 1 96.69 177 PHE B C 1
ATOM 3104 O O . PHE B 1 177 ? -8.039 10.586 -2.904 1 96.69 177 PHE B O 1
ATOM 3111 N N . ARG B 1 178 ? -6.809 10.258 -1.136 1 96.06 178 ARG B N 1
ATOM 3112 C CA . ARG B 1 178 ? -7.734 9.516 -0.292 1 96.06 178 ARG B CA 1
ATOM 3113 C C . ARG B 1 178 ? -7.816 8.055 -0.73 1 96.06 178 ARG B C 1
ATOM 3115 O O . ARG B 1 178 ? -8.656 7.297 -0.233 1 96.06 178 ARG B O 1
ATOM 3122 N N . THR B 1 179 ? -6.98 7.598 -1.649 1 96.38 179 THR B N 1
ATOM 3123 C CA . THR B 1 179 ? -6.973 6.223 -2.125 1 96.38 179 THR B CA 1
ATOM 3124 C C . THR B 1 179 ? -6.039 5.363 -1.28 1 96.38 179 THR B C 1
ATOM 3126 O O . THR B 1 179 ? -6.254 4.156 -1.135 1 96.38 179 THR B O 1
ATOM 3129 N N . LEU B 1 180 ? -5.008 5.906 -0.723 1 95.81 180 LEU B N 1
ATOM 3130 C CA . LEU B 1 180 ? -4.02 5.27 0.138 1 95.81 180 LEU B CA 1
ATOM 3131 C C . LEU B 1 180 ? -4.238 5.652 1.598 1 95.81 180 LEU B C 1
ATOM 3133 O O . LEU B 1 180 ? -3.951 6.781 1.997 1 95.81 180 LEU B O 1
ATOM 3137 N N . LEU B 1 181 ? -4.656 4.785 2.316 1 91.75 181 LEU B N 1
ATOM 3138 C CA . LEU B 1 181 ? -5.035 5.117 3.686 1 91.75 181 LEU B CA 1
ATOM 3139 C C . LEU B 1 181 ? -3.834 5.012 4.621 1 91.75 181 LEU B C 1
ATOM 3141 O O . LEU B 1 181 ? -2.883 4.281 4.336 1 91.75 181 LEU B O 1
ATOM 3145 N N . GLN B 1 182 ? -3.883 5.762 5.617 1 95.06 182 GLN B N 1
ATOM 3146 C CA . GLN B 1 182 ? -2.891 5.66 6.684 1 95.06 182 GLN B CA 1
ATOM 3147 C C . GLN B 1 182 ? -3.504 5.992 8.039 1 95.06 182 GLN B C 1
ATOM 3149 O O . GLN B 1 182 ? -4.043 7.086 8.234 1 95.06 182 GLN B O 1
ATOM 3154 N N . SER B 1 183 ? -3.428 5.113 8.977 1 96.12 183 SER B N 1
ATOM 3155 C CA . SER B 1 183 ? -3.92 5.273 10.336 1 96.12 183 SER B CA 1
ATOM 3156 C C . SER B 1 183 ? -2.939 6.074 11.188 1 96.12 183 SER B C 1
ATOM 3158 O O . SER B 1 183 ? -1.765 6.199 10.836 1 96.12 183 SER B O 1
ATOM 3160 N N . ASN B 1 184 ? -3.477 6.648 12.281 1 97.56 184 ASN B N 1
ATOM 3161 C CA . ASN B 1 184 ? -2.555 7.254 13.234 1 97.56 184 ASN B CA 1
ATOM 3162 C C . ASN B 1 184 ? -1.481 6.27 13.688 1 97.56 184 ASN B C 1
ATOM 3164 O O . ASN B 1 184 ? -1.795 5.156 14.109 1 97.56 184 ASN B O 1
ATOM 3168 N N . CYS B 1 185 ? -0.234 6.688 13.492 1 96.44 185 CYS B N 1
ATOM 3169 C CA . CYS B 1 185 ? 0.977 5.949 13.836 1 96.44 185 CYS B CA 1
ATOM 3170 C C . CYS B 1 185 ? 1.143 4.727 12.938 1 96.44 185 CYS B C 1
ATOM 3172 O O . CYS B 1 185 ? 1.882 3.801 13.273 1 96.44 185 CYS B O 1
ATOM 3174 N N . GLY B 1 186 ? 0.375 4.68 11.875 1 95.25 186 GLY B N 1
ATOM 3175 C CA . GLY B 1 186 ? 0.646 3.693 10.836 1 95.25 186 GLY B CA 1
ATOM 3176 C C . GLY B 1 186 ? 1.938 3.955 10.086 1 95.25 186 GLY B C 1
ATOM 3177 O O . GLY B 1 186 ? 2.283 5.109 9.82 1 95.25 186 GLY B O 1
ATOM 3178 N N . ALA B 1 187 ? 2.6 2.877 9.711 1 96.5 187 ALA B N 1
ATOM 3179 C CA . ALA B 1 187 ? 3.885 3.014 9.031 1 96.5 187 ALA B CA 1
ATOM 3180 C C . ALA B 1 187 ? 3.799 2.51 7.59 1 96.5 187 ALA B C 1
ATOM 3182 O O . ALA B 1 187 ? 3.17 1.483 7.324 1 96.5 187 ALA B O 1
ATOM 3183 N N . SER B 1 188 ? 4.328 3.225 6.676 1 97.62 188 SER B N 1
ATOM 3184 C CA . SER B 1 188 ? 4.52 2.83 5.285 1 97.62 188 SER B CA 1
ATOM 3185 C C . SER B 1 188 ? 5.996 2.83 4.906 1 97.62 188 SER B C 1
ATOM 3187 O O . SER B 1 188 ? 6.762 3.678 5.375 1 97.62 188 SER B O 1
ATOM 3189 N N . VAL B 1 189 ? 6.375 1.881 4.102 1 97.94 189 VAL B N 1
ATOM 3190 C CA . VAL B 1 189 ? 7.789 1.697 3.793 1 97.94 189 VAL B CA 1
ATOM 3191 C C . VAL B 1 189 ? 8 1.737 2.279 1 97.94 189 VAL B C 1
ATOM 3193 O O . VAL B 1 189 ? 7.352 0.995 1.538 1 97.94 189 VAL B O 1
ATOM 3196 N N . LEU B 1 190 ? 8.867 2.613 1.827 1 98.62 190 LEU B N 1
ATOM 3197 C CA . LEU B 1 190 ? 9.273 2.73 0.43 1 98.62 190 LEU B CA 1
ATOM 3198 C C . LEU B 1 190 ? 10.75 2.395 0.257 1 98.62 190 LEU B C 1
ATOM 3200 O O . LEU B 1 190 ? 11.594 2.895 1.002 1 98.62 190 LEU B O 1
ATOM 3204 N N . ASP B 1 191 ? 11.062 1.584 -0.678 1 98.56 191 ASP B N 1
ATOM 3205 C CA . ASP B 1 191 ? 12.438 1.258 -1.044 1 98.56 191 ASP B CA 1
ATOM 3206 C C . ASP B 1 191 ? 12.797 1.848 -2.404 1 98.56 191 ASP B C 1
ATOM 3208 O O . ASP B 1 191 ? 12.062 1.674 -3.377 1 98.56 191 ASP B O 1
ATOM 3212 N N . PHE B 1 192 ? 13.883 2.506 -2.441 1 98.38 192 PHE B N 1
ATOM 3213 C CA . PHE B 1 192 ? 14.391 3.133 -3.656 1 98.38 192 PHE B CA 1
ATOM 3214 C C . PHE B 1 192 ? 15.688 2.469 -4.102 1 98.38 192 PHE B C 1
ATOM 3216 O O . PHE B 1 192 ? 16.641 2.385 -3.332 1 98.38 192 PHE B O 1
ATOM 3223 N N . THR B 1 193 ? 15.734 2.037 -5.301 1 97.19 193 THR B N 1
ATOM 3224 C CA . THR B 1 193 ? 16.906 1.368 -5.844 1 97.19 193 THR B CA 1
ATOM 3225 C C . THR B 1 193 ? 17.516 2.182 -6.984 1 97.19 193 THR B C 1
ATOM 3227 O O . THR B 1 193 ? 16.828 2.531 -7.941 1 97.19 193 THR B O 1
ATOM 3230 N N . PRO B 1 194 ? 18.797 2.438 -6.883 1 96.69 194 PRO B N 1
ATOM 3231 C CA . PRO B 1 194 ? 19.438 3.203 -7.949 1 96.69 194 PRO B CA 1
ATOM 3232 C C . PRO B 1 194 ? 19.344 2.518 -9.312 1 96.69 194 PRO B C 1
ATOM 3234 O O . PRO B 1 194 ? 19.359 1.287 -9.391 1 96.69 194 PRO B O 1
ATOM 3237 N N . GLN B 1 195 ? 19.203 3.307 -10.281 1 93.62 195 GLN B N 1
ATOM 3238 C CA . GLN B 1 195 ? 19.219 2.836 -11.664 1 93.62 195 GLN B CA 1
ATOM 3239 C C . GLN B 1 195 ? 20.453 3.334 -12.406 1 93.62 195 GLN B C 1
ATOM 3241 O O . GLN B 1 195 ? 20.984 4.402 -12.094 1 93.62 195 GLN B O 1
ATOM 3246 N N . PRO B 1 196 ? 20.859 2.613 -13.406 1 90 196 PRO B N 1
ATOM 3247 C CA . PRO B 1 196 ? 22.047 3.037 -14.148 1 90 196 PRO B CA 1
ATOM 3248 C C . PRO B 1 196 ? 21.797 4.281 -15 1 90 196 PRO B C 1
ATOM 3250 O O . PRO B 1 196 ? 20.641 4.574 -15.344 1 90 196 PRO B O 1
ATOM 3253 N N . GLY B 1 197 ? 22.875 5.086 -15.344 1 90.25 197 GLY B N 1
ATOM 3254 C CA . GLY B 1 197 ? 22.844 6.168 -16.312 1 90.25 197 GLY B CA 1
ATOM 3255 C C . GLY B 1 197 ? 22.219 7.438 -15.781 1 90.25 197 GLY B C 1
ATOM 3256 O O . GLY B 1 197 ? 21.656 8.227 -16.547 1 90.25 197 GLY B O 1
ATOM 3257 N N . GLY B 1 198 ? 22.141 7.562 -14.492 1 88.69 198 GLY B N 1
ATOM 3258 C CA . GLY B 1 198 ? 21.594 8.781 -13.906 1 88.69 198 GLY B CA 1
ATOM 3259 C C . GLY B 1 198 ? 20.078 8.844 -13.969 1 88.69 198 GLY B C 1
ATOM 3260 O O . GLY B 1 198 ? 19.5 9.914 -13.812 1 88.69 198 GLY B O 1
ATOM 3261 N N . ARG B 1 199 ? 19.5 7.758 -14.258 1 92.56 199 ARG B N 1
ATOM 3262 C CA . ARG B 1 199 ? 18.047 7.684 -14.281 1 92.56 199 ARG B CA 1
ATOM 3263 C C . ARG B 1 199 ? 17.484 7.711 -12.859 1 92.56 199 ARG B C 1
ATOM 3265 O O . ARG B 1 199 ? 18.188 7.414 -11.898 1 92.56 199 ARG B O 1
ATOM 3272 N N . PRO B 1 200 ? 16.203 8.172 -12.703 1 95.25 200 PRO B N 1
ATOM 3273 C CA . PRO B 1 200 ? 15.57 8.086 -11.383 1 95.25 200 PRO B CA 1
ATOM 3274 C C . PRO B 1 200 ? 15.523 6.66 -10.836 1 95.25 200 PRO B C 1
ATOM 3276 O O . PRO B 1 200 ? 15.531 5.699 -11.609 1 95.25 200 PRO B O 1
ATOM 3279 N N . PRO B 1 201 ? 15.539 6.574 -9.539 1 97.19 201 PRO B N 1
ATOM 3280 C CA . PRO B 1 201 ? 15.508 5.234 -8.938 1 97.19 201 PRO B CA 1
ATOM 3281 C C . PRO B 1 201 ? 14.188 4.504 -9.195 1 97.19 201 PRO B C 1
ATOM 3283 O O . PRO B 1 201 ? 13.164 5.145 -9.43 1 97.19 201 PRO B O 1
ATOM 3286 N N . SER B 1 202 ? 14.297 3.184 -9.211 1 95.5 202 SER B N 1
ATOM 3287 C CA . SER B 1 202 ? 13.078 2.395 -9.109 1 95.5 202 SER B CA 1
ATOM 3288 C C . SER B 1 202 ? 12.523 2.404 -7.684 1 95.5 202 SER B C 1
ATOM 3290 O O . SER B 1 202 ? 13.289 2.447 -6.719 1 95.5 202 SER B O 1
ATOM 3292 N N . VAL B 1 203 ? 11.227 2.424 -7.602 1 97.69 203 VAL B N 1
ATOM 3293 C CA . VAL B 1 203 ? 10.57 2.527 -6.301 1 97.69 203 VAL B CA 1
ATOM 3294 C C . VAL B 1 203 ? 9.734 1.277 -6.043 1 97.69 203 VAL B C 1
ATOM 3296 O O . VAL B 1 203 ? 9.031 0.801 -6.938 1 97.69 203 VAL B O 1
ATOM 3299 N N . CYS B 1 204 ? 9.812 0.759 -4.836 1 97.75 204 CYS B N 1
ATOM 3300 C CA . CYS B 1 204 ? 8.945 -0.311 -4.363 1 97.75 204 CYS B CA 1
ATOM 3301 C C . CYS B 1 204 ? 8.203 0.107 -3.102 1 97.75 204 CYS B C 1
ATOM 3303 O O . CYS B 1 204 ? 8.805 0.616 -2.156 1 97.75 204 CYS B O 1
ATOM 3305 N N . LEU B 1 205 ? 6.875 0.012 -3.158 1 98.25 205 LEU B N 1
ATOM 3306 C CA . LEU B 1 205 ? 6.082 0.134 -1.939 1 98.25 205 LEU B CA 1
ATOM 3307 C C . LEU B 1 205 ? 6.055 -1.187 -1.177 1 98.25 205 LEU B C 1
ATOM 3309 O O . LEU B 1 205 ? 5.301 -2.098 -1.532 1 98.25 205 LEU B O 1
ATOM 3313 N N . ASN B 1 206 ? 6.852 -1.25 -0.114 1 96.81 206 ASN B N 1
ATOM 3314 C CA . ASN B 1 206 ? 7.062 -2.494 0.62 1 96.81 206 ASN B CA 1
ATOM 3315 C C . ASN B 1 206 ? 5.926 -2.76 1.604 1 96.81 206 ASN B C 1
ATOM 3317 O O . ASN B 1 206 ? 5.508 -3.906 1.779 1 96.81 206 ASN B O 1
ATOM 3321 N N . ARG B 1 207 ? 5.484 -1.739 2.225 1 96.31 207 ARG B N 1
ATOM 3322 C CA . ARG B 1 207 ? 4.383 -1.774 3.182 1 96.31 207 ARG B CA 1
ATOM 3323 C C . ARG B 1 207 ? 3.559 -0.493 3.113 1 96.31 207 ARG B C 1
ATOM 3325 O O . ARG B 1 207 ? 4.102 0.591 2.9 1 96.31 207 ARG B O 1
ATOM 3332 N N . LEU B 1 208 ? 2.352 -0.684 3.32 1 97.06 208 LEU B N 1
ATOM 3333 C CA . LEU B 1 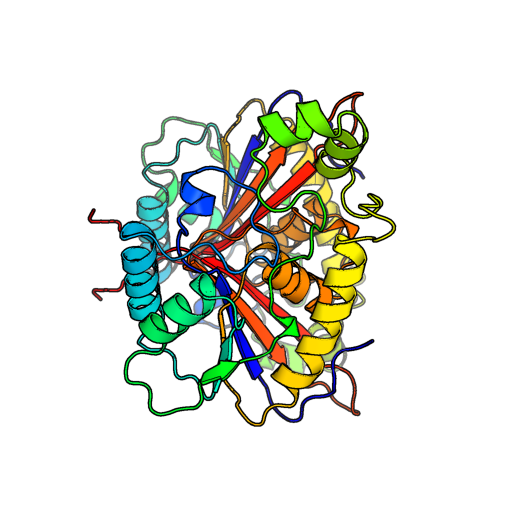208 ? 1.476 0.476 3.457 1 97.06 208 LEU B CA 1
ATOM 3334 C C . LEU B 1 208 ? 0.599 0.353 4.699 1 97.06 208 LEU B C 1
ATOM 3336 O O . LEU B 1 208 ? -0.094 -0.651 4.879 1 97.06 208 LEU B O 1
ATOM 3340 N N . ASN B 1 209 ? 0.64 1.396 5.605 1 96.38 209 ASN B N 1
ATOM 3341 C CA . ASN B 1 209 ? -0.268 1.556 6.734 1 96.38 209 ASN B CA 1
ATOM 3342 C C . ASN B 1 209 ? -0.174 0.376 7.699 1 96.38 209 ASN B C 1
ATOM 3344 O O . ASN B 1 209 ? -1.193 -0.202 8.078 1 96.38 209 ASN B O 1
ATOM 3348 N N . GLN B 1 210 ? 1.013 -0.038 8.023 1 92.06 210 GLN B N 1
ATOM 3349 C CA . GLN B 1 210 ? 1.24 -1.083 9.016 1 92.06 210 GLN B CA 1
ATOM 3350 C C . GLN B 1 210 ? 0.988 -0.563 10.43 1 92.06 210 GLN B C 1
ATOM 3352 O O . GLN B 1 210 ? 1.575 0.439 10.844 1 92.06 210 GLN B O 1
ATOM 3357 N N . VAL B 1 211 ? 0.081 -1.198 11.078 1 86.31 211 VAL B N 1
ATOM 3358 C CA . VAL B 1 211 ? -0.192 -0.857 12.469 1 86.31 211 VAL B CA 1
ATOM 3359 C C . VAL B 1 211 ? 0.05 -2.076 13.359 1 86.31 211 VAL B C 1
ATOM 3361 O O . VAL B 1 211 ? -0.015 -3.215 12.891 1 86.31 211 VAL B O 1
ATOM 3364 N N . THR B 1 212 ? 0.644 -1.878 14.555 1 71.12 212 THR B N 1
ATOM 3365 C CA . THR B 1 212 ? 0.857 -3.002 15.461 1 71.12 212 THR B CA 1
ATOM 3366 C C . THR B 1 212 ? -0.473 -3.525 15.992 1 71.12 212 THR B C 1
ATOM 3368 O O . THR B 1 212 ? -1.326 -2.744 16.422 1 71.12 212 THR B O 1
ATOM 3371 N N . VAL B 1 213 ? -0.917 -4.734 15.5 1 58.19 213 VAL B N 1
ATOM 3372 C CA . VAL B 1 213 ? -2.098 -5.363 16.078 1 58.19 213 VAL B CA 1
ATOM 3373 C C . VAL B 1 213 ? -1.743 -5.973 17.438 1 58.19 213 VAL B C 1
ATOM 3375 O O . VAL B 1 213 ? -0.716 -6.641 17.578 1 58.19 213 VAL B O 1
ATOM 3378 N N . THR B 1 214 ? -1.912 -5.246 18.547 1 49.78 214 THR B N 1
ATOM 3379 C CA . THR B 1 214 ? -1.666 -5.898 19.828 1 49.78 214 THR B CA 1
ATOM 3380 C C . THR B 1 214 ? -2.426 -7.223 19.922 1 49.78 214 THR B C 1
ATOM 3382 O O . THR B 1 214 ? -3.656 -7.242 19.859 1 49.78 214 THR B O 1
ATOM 3385 N N . LEU B 1 215 ? -2.078 -8.234 19.312 1 42.94 215 LEU B N 1
ATOM 3386 C CA . LEU B 1 215 ? -2.752 -9.5 19.594 1 42.94 215 LEU B CA 1
ATOM 3387 C C . LEU B 1 215 ? -3.197 -9.562 21.047 1 42.94 215 LEU B C 1
ATOM 3389 O O . LEU B 1 215 ? -4.203 -10.203 21.375 1 42.94 215 LEU B O 1
ATOM 3393 N N . PHE B 1 216 ? -2.268 -9.484 22.078 1 33.88 216 PHE B N 1
ATOM 3394 C CA . PHE B 1 216 ? -2.564 -9.766 23.484 1 33.88 216 PHE B CA 1
ATOM 3395 C C . PHE B 1 216 ? -3.223 -8.562 24.141 1 33.88 216 PHE B C 1
ATOM 3397 O O . PHE B 1 216 ? -2.785 -8.125 25.203 1 33.88 216 PHE B O 1
ATOM 3404 N N . ALA B 1 217 ? -3.756 -7.633 23.375 1 26.78 217 ALA B N 1
ATOM 3405 C CA . ALA B 1 217 ? -4.52 -6.863 24.359 1 26.78 217 ALA B CA 1
ATOM 3406 C C . ALA B 1 217 ? -5.801 -7.598 24.75 1 26.78 217 ALA B C 1
ATOM 3408 O O . ALA B 1 217 ? -6.441 -8.234 23.906 1 26.78 217 ALA B O 1
#

Sequence (434 aa):
PPLPPLAEAKRVVLVRHGQSTWNADGRIQGSSDFSVLTPKGESQAETSRLMLLADSFDACFTSPLARSRRTAEIIWDTRDKDLIPDYDLREIDLYSFQGLLKHEGKEKYGALFQQWQKNPSDCSIDGHYPVRELWDRAQGCWERILTHEGKSVLVVAHNAVNQALVATSLGLGTEYFRTLLQSNCGASVLDFTPQPGGRPPSVCLNRLNQVTVTLFAPPLPPLAEAKRVVLVRHGQSTWNADGRIQGSSDFSVLTPKGESQAETSRLMLLADSFDACFTSPLARSRRTAEIIWDTRDKDLIPDYDLREIDLYSFQGLLKHEGKEKYGALFQQWQKNPSDCSIDGHYPVRELWDRAQGCWERILTHEGKSVLVVAHNAVNQALVATSLGLGTEYFRTLLQSNCGASVLDFTPQPGGRPPSVCLNRLNQVTVTLFA